Protein AF-A0AA35RYF8-F1 (afdb_monomer_lite)

Secondary structure (DSSP, 8-state):
-TTGGGTPPEEEES-HHHHHHGGG-SEEEE---SPPS-HHHHHHHHHHHHHHHIIIIIHHHHH---TTT---HHHHHHHHHHHHHHHHHT-HHHHHHHIIIIIIHHHHHHHHHHHHHHHHHHHHHHHHHHHHHHTGGG-EEEEE----S-SS-SS--PPTT-EEEEEEEEE-SS--GGG--EEEEEEEE-TTS-EEEEEEEEEEEEEEEETTEEEEEEEEE--S-S-B---TT--SSS-----PPP-----------------EEEEEEE-SSEEEEEEEETTS-S-EEEE-S-HHHHHHHHHHHHHHT-EEEEEEEE-TTT-SHHHHHHHHHHHHHHHHHHTTT-BTB--EEEEEEEETTEEEEEEEEESS--EEEEE----SSEETTEETTHHHHHHHHHHHHHTEEEEEEEEE-S-HHHHHHHHHHHHHHHHHHHH-B-TT--SBS-TTS--

Foldseek 3Di:
DVCLLVLQADEEACDDVNVVCVVLALYDHQDLDDDDPDPVSVVVSSVVSVVCCCVPPVVCQQCPADPPPRHSVSSVVSSVSSNVRVPVVVDPVVVVVCCCVVPVVVVVVVVCVCCPPNRPNVVVVVVVVVLCVVCVVQWDKDWDDDDDDDPDDPDDDDDQFDKDKTKIKIQRQRDDPVRDWDWWWKAAQDPVRAHDPIDIWTWAWDDDPDPRITMTMTMDHHNDDHDMDRCSPPPPPQHDDDDDDDDDDDDDDDDDDPPPPFLKFWDFDDDPFKTKIKIKGQQAQLAEAEDLVDVLVSVLVSLLSNLLRMHMHMDMDGPPVVHCQVSLLVVLLRLLQGLLVSCPQVFQFQQKFWFWDAQPFWIKTKIKGQALAQAEADAAPDDFDDDVRHTLCSLVSSPNSNRVRNSMHMYIHIPDDDDSSRHSSRRSSRVSRRVSNRSDGDPSTGTHPDPVSGD

pLDDT: mean 84.48, std 18.97, range [23.14, 98.88]

Sequence (455 aa):
MKAAANGVLNLSIADGWWAEANHLGGGWTINAGATSGDSKSTDKAHANAIYELLEKEIVPLFYQRNPIDDVPYEWVARMKTAMQNLAPIFNTKRMVAEYAEQLYFPAHRRWQHLNESGGKRSIALTRWKAHIQDHWGDLRIEERHTDATASAIQNPELGVGESTTVQAVVHTDVLFPHELTVQIYHGVLDEAGEIHDGSLNPMEYQADLGGGAYLFEGSLTLKQTGLHVESGYTERNVKSLGKHPSKNTDLTEPQGTIKKMDRTAEIARETAETRIRLRLDLDGTGAANINTGVGFLDHMLELFAKHGFFDLEIQAEGDLHVDAHHTTEDVGICLGQALQKAVLDKAGMQRFGSFTIPMYESLAKVDLDVCGRPYLYYETPLVTGKVGDFDSELTEEFFHGFVNHSGTTLHINVPYGTNQHHIIEAIFKAVAKALHIATRLDERITGVLSTKGSL

Radius of gyration: 31.41 Å; chains: 1; bounding box: 89×72×69 Å

Structure (mmCIF, N/CA/C/O backbone):
data_AF-A0AA35RYF8-F1
#
_entry.id   AF-A0AA35RYF8-F1
#
loop_
_atom_site.group_PDB
_atom_site.id
_atom_site.type_symbol
_atom_site.label_atom_id
_atom_site.label_alt_id
_atom_site.label_comp_id
_atom_site.label_asym_id
_atom_site.label_entity_id
_atom_site.label_seq_id
_atom_site.pdbx_PDB_ins_code
_atom_site.Cartn_x
_atom_site.Cartn_y
_atom_site.Cartn_z
_atom_site.occupancy
_atom_site.B_iso_or_equiv
_atom_site.auth_seq_id
_atom_site.auth_comp_id
_atom_site.auth_asym_id
_atom_site.auth_atom_id
_atom_site.pdbx_PDB_model_num
ATOM 1 N N . MET A 1 1 ? 29.077 7.513 -5.914 1.00 58.75 1 MET A N 1
ATOM 2 C CA . MET A 1 1 ? 29.816 8.153 -4.796 1.00 58.75 1 MET A CA 1
ATOM 3 C C . MET A 1 1 ? 31.315 7.843 -4.749 1.00 58.75 1 MET A C 1
ATOM 5 O O . MET A 1 1 ? 32.073 8.777 -4.538 1.00 58.75 1 MET A O 1
ATOM 9 N N . LYS A 1 2 ? 31.787 6.608 -5.019 1.00 61.53 2 LYS A N 1
ATOM 10 C CA . LYS A 1 2 ? 33.242 6.310 -5.123 1.00 61.53 2 LYS A CA 1
ATOM 11 C C . LYS A 1 2 ? 33.996 7.242 -6.090 1.00 61.53 2 LYS A C 1
ATOM 13 O O . LYS A 1 2 ? 35.159 7.544 -5.877 1.00 61.53 2 LYS A O 1
ATOM 18 N N . ALA A 1 3 ? 33.306 7.710 -7.127 1.00 72.81 3 ALA A N 1
ATOM 19 C CA . ALA A 1 3 ? 33.833 8.617 -8.136 1.00 72.81 3 ALA A CA 1
ATOM 20 C C . ALA A 1 3 ? 34.197 10.011 -7.571 1.00 72.81 3 ALA A C 1
ATOM 22 O O . ALA A 1 3 ? 35.273 10.517 -7.871 1.00 72.81 3 ALA A O 1
ATOM 23 N N . ALA A 1 4 ? 33.372 10.599 -6.694 1.00 75.44 4 ALA A N 1
ATOM 24 C CA . ALA A 1 4 ? 33.617 11.936 -6.133 1.00 75.44 4 ALA A CA 1
ATOM 25 C C . ALA A 1 4 ? 34.866 11.984 -5.233 1.00 75.44 4 ALA A C 1
ATOM 27 O O . ALA A 1 4 ? 35.608 12.961 -5.251 1.00 75.44 4 ALA A O 1
ATOM 28 N N . ALA A 1 5 ? 35.159 10.890 -4.516 1.00 76.25 5 ALA A N 1
ATOM 29 C CA . ALA A 1 5 ? 36.399 10.739 -3.747 1.00 76.25 5 ALA A CA 1
ATOM 30 C C . ALA A 1 5 ? 37.662 10.708 -4.632 1.00 76.25 5 ALA A C 1
ATOM 32 O O . ALA A 1 5 ? 38.751 10.992 -4.146 1.00 76.25 5 ALA A O 1
ATOM 33 N N . ASN A 1 6 ? 37.508 10.406 -5.925 1.00 84.81 6 ASN A N 1
ATOM 34 C CA . ASN A 1 6 ? 38.566 10.479 -6.935 1.00 84.81 6 ASN A CA 1
ATOM 35 C C . ASN A 1 6 ? 38.497 11.784 -7.756 1.00 84.81 6 ASN A C 1
ATOM 37 O O . ASN A 1 6 ? 39.110 11.879 -8.817 1.00 84.81 6 ASN A O 1
ATOM 41 N N . GLY A 1 7 ? 37.720 12.775 -7.304 1.00 86.62 7 GLY A N 1
ATOM 42 C CA . GLY A 1 7 ? 37.557 14.062 -7.977 1.00 86.62 7 GLY A CA 1
ATOM 43 C C . GLY A 1 7 ? 36.653 14.032 -9.206 1.00 86.62 7 GLY A C 1
ATOM 44 O O . GLY A 1 7 ? 36.665 14.986 -9.975 1.00 86.62 7 GLY A O 1
ATOM 45 N N . VAL A 1 8 ? 35.870 12.972 -9.422 1.00 89.50 8 VAL A N 1
ATOM 46 C CA . VAL A 1 8 ? 34.897 12.955 -10.523 1.00 89.50 8 VAL A CA 1
ATOM 47 C C . VAL A 1 8 ? 33.800 13.976 -10.248 1.00 89.50 8 VAL A C 1
ATOM 49 O O . VAL A 1 8 ? 33.176 13.955 -9.185 1.00 89.50 8 VAL A O 1
ATOM 52 N N . LEU A 1 9 ? 33.575 14.846 -11.230 1.00 91.00 9 LEU A N 1
ATOM 53 C CA . LEU A 1 9 ? 32.568 15.894 -11.170 1.00 91.00 9 LEU A CA 1
ATOM 54 C C . LEU A 1 9 ? 31.183 15.333 -11.493 1.00 91.00 9 LEU A C 1
ATOM 56 O O . LEU A 1 9 ? 31.041 14.504 -12.393 1.00 91.00 9 LEU A O 1
ATOM 60 N N . ASN A 1 10 ? 30.165 15.784 -10.764 1.00 90.44 10 ASN A N 1
ATOM 61 C CA . ASN A 1 10 ? 28.790 15.339 -10.984 1.00 90.44 10 ASN A CA 1
ATOM 62 C C . ASN A 1 10 ? 28.118 16.110 -12.133 1.00 90.44 10 ASN A C 1
ATOM 64 O O . ASN A 1 10 ? 28.355 17.304 -12.297 1.00 90.44 10 ASN A O 1
ATOM 68 N N . LEU A 1 11 ? 27.241 15.448 -12.885 1.00 91.38 11 LEU A N 1
ATOM 69 C CA . LEU A 1 11 ? 26.310 16.073 -13.825 1.00 91.38 11 LEU A CA 1
ATOM 70 C C . LEU A 1 11 ? 24.994 15.292 -13.756 1.00 91.38 11 LEU A C 1
ATOM 72 O O . LEU A 1 11 ? 24.918 14.177 -14.266 1.00 91.38 11 LEU A O 1
ATOM 76 N N . SER A 1 12 ? 23.991 15.843 -13.076 1.00 88.81 12 SER A N 1
ATOM 77 C CA . SER A 1 12 ? 22.680 15.199 -12.892 1.00 88.81 12 SER A CA 1
ATOM 78 C C . SER A 1 12 ? 21.580 16.240 -12.733 1.00 88.81 12 SER A C 1
ATOM 80 O O . SER A 1 12 ? 21.863 17.395 -12.419 1.00 88.81 12 SER A O 1
ATOM 82 N N . ILE A 1 13 ? 20.324 15.837 -12.902 1.00 87.31 13 ILE A N 1
ATOM 83 C CA . ILE A 1 13 ? 19.176 16.600 -12.396 1.00 87.31 13 ILE A CA 1
ATOM 84 C C . ILE A 1 13 ? 19.232 16.685 -10.857 1.00 87.31 13 ILE A C 1
ATOM 86 O O . ILE A 1 13 ? 19.998 15.968 -10.213 1.00 87.31 13 ILE A O 1
ATOM 90 N N . ALA A 1 14 ? 18.456 17.588 -10.251 1.00 85.62 14 ALA A N 1
ATOM 91 C CA . ALA A 1 14 ? 18.372 17.733 -8.793 1.00 85.62 14 ALA A CA 1
ATOM 92 C C . ALA A 1 14 ? 17.525 16.612 -8.163 1.00 85.62 14 ALA A C 1
ATOM 94 O O . ALA A 1 14 ? 16.445 16.863 -7.632 1.00 85.62 14 ALA A O 1
ATOM 95 N N . ASP A 1 15 ? 18.004 15.374 -8.248 1.00 81.31 15 ASP A N 1
ATOM 96 C CA . ASP A 1 15 ? 17.344 14.186 -7.718 1.00 81.31 15 ASP A CA 1
ATOM 97 C C . ASP A 1 15 ? 18.228 13.420 -6.721 1.00 81.31 15 ASP A C 1
ATOM 99 O O . ASP A 1 15 ? 19.436 13.651 -6.592 1.00 81.31 15 ASP A O 1
ATOM 103 N N . GLY A 1 16 ? 17.593 12.524 -5.960 1.00 84.06 16 GLY A N 1
ATOM 104 C CA . GLY A 1 16 ? 18.254 11.676 -4.968 1.00 84.06 16 GLY A CA 1
ATOM 105 C C . GLY A 1 16 ? 19.205 12.450 -4.049 1.00 84.06 16 GLY A C 1
ATOM 106 O O . GLY A 1 16 ? 18.857 13.488 -3.495 1.00 84.06 16 GLY A O 1
ATOM 107 N N . TRP A 1 17 ? 20.437 11.952 -3.915 1.00 82.00 17 TRP A N 1
ATOM 108 C CA . TRP A 1 17 ? 21.470 12.585 -3.086 1.00 82.00 17 TRP A CA 1
ATOM 109 C C . TRP A 1 17 ? 21.965 13.928 -3.650 1.00 82.00 17 TRP A C 1
ATOM 111 O O . TRP A 1 17 ? 22.485 14.750 -2.900 1.00 82.00 17 TRP A O 1
ATOM 121 N N . TRP A 1 18 ? 21.837 14.166 -4.962 1.00 86.81 18 TRP A N 1
ATOM 122 C CA . TRP A 1 18 ? 22.322 15.402 -5.578 1.00 86.81 18 TRP A CA 1
ATOM 123 C C . TRP A 1 18 ? 21.415 16.593 -5.264 1.00 86.81 18 TRP A C 1
ATOM 125 O O . TRP A 1 18 ? 21.914 17.711 -5.141 1.00 86.81 18 TRP A O 1
ATOM 135 N N . ALA A 1 19 ? 20.118 16.357 -5.039 1.00 85.00 19 ALA A N 1
ATOM 136 C CA . ALA A 1 19 ? 19.195 17.371 -4.526 1.00 85.00 19 ALA A CA 1
ATOM 137 C C . ALA A 1 19 ? 19.690 17.988 -3.203 1.00 85.00 19 ALA A C 1
ATOM 139 O O . ALA A 1 19 ? 19.564 19.191 -2.992 1.00 85.00 19 ALA A O 1
ATOM 140 N N . GLU A 1 20 ? 20.313 17.173 -2.349 1.00 83.25 20 GLU A N 1
ATOM 141 C CA . GLU A 1 20 ? 20.915 17.609 -1.087 1.00 83.25 20 GLU A CA 1
ATOM 142 C C . GLU A 1 20 ? 22.345 18.130 -1.266 1.00 83.25 20 GLU A C 1
ATOM 144 O O . GLU A 1 20 ? 22.801 18.937 -0.468 1.00 83.25 20 GLU A O 1
ATOM 149 N N . ALA A 1 21 ? 23.074 17.686 -2.293 1.00 85.56 21 ALA A N 1
ATOM 150 C CA . ALA A 1 21 ? 24.503 17.961 -2.444 1.00 85.56 21 ALA A CA 1
ATOM 151 C C . ALA A 1 21 ? 24.853 19.104 -3.406 1.00 85.56 21 ALA A C 1
ATOM 153 O O . ALA A 1 21 ? 26.005 19.540 -3.428 1.00 85.56 21 ALA A O 1
ATOM 154 N N . ASN A 1 22 ? 23.906 19.591 -4.211 1.00 84.19 22 ASN A N 1
ATOM 155 C CA . ASN A 1 22 ? 24.179 20.562 -5.277 1.00 84.19 22 ASN A CA 1
ATOM 156 C C . ASN A 1 22 ? 24.861 21.856 -4.782 1.00 84.19 22 ASN A C 1
ATOM 158 O O . ASN A 1 22 ? 25.685 22.433 -5.492 1.00 84.19 22 ASN A O 1
ATOM 162 N N . HIS A 1 23 ? 24.578 22.273 -3.547 1.00 85.19 23 HIS A N 1
ATOM 163 C CA . HIS A 1 23 ? 25.128 23.468 -2.911 1.00 85.19 23 HIS A CA 1
ATOM 164 C C . HIS A 1 23 ? 26.583 23.297 -2.448 1.00 85.19 23 HIS A C 1
ATOM 166 O O . HIS A 1 23 ? 27.262 24.279 -2.158 1.00 85.19 23 HIS A O 1
ATOM 172 N N . LEU A 1 24 ? 27.081 22.060 -2.395 1.00 84.94 24 LEU A N 1
ATOM 173 C CA . LEU A 1 24 ? 28.439 21.730 -1.958 1.00 84.94 24 LEU A CA 1
ATOM 174 C C . LEU A 1 24 ? 29.470 21.851 -3.091 1.00 84.94 24 LEU A C 1
ATOM 176 O O . LEU A 1 24 ? 30.675 21.750 -2.846 1.00 84.94 24 LEU A O 1
ATOM 180 N N . GLY A 1 25 ? 29.018 22.102 -4.323 1.00 81.62 25 GLY A N 1
ATOM 181 C CA . GLY A 1 25 ? 29.873 22.268 -5.495 1.00 81.62 25 GLY A CA 1
ATOM 182 C C . GLY A 1 25 ? 30.460 20.953 -6.022 1.00 81.62 25 GLY A C 1
ATOM 183 O O . GLY A 1 25 ? 30.087 19.857 -5.611 1.00 81.62 25 GLY A O 1
ATOM 184 N N . GLY A 1 26 ? 31.384 21.058 -6.983 1.00 83.50 26 GLY A N 1
ATOM 185 C CA . GLY A 1 26 ? 32.035 19.883 -7.580 1.00 83.50 26 GLY A CA 1
ATOM 186 C C . GLY A 1 26 ? 31.236 19.199 -8.695 1.00 83.50 26 GLY A C 1
ATOM 187 O O . GLY A 1 26 ? 31.509 18.052 -9.035 1.00 83.50 26 GLY A O 1
ATOM 188 N N . GLY A 1 27 ? 30.257 19.884 -9.283 1.00 90.12 27 GLY A N 1
ATOM 189 C CA . GLY A 1 27 ? 29.483 19.374 -10.407 1.00 90.12 27 GLY A CA 1
ATOM 190 C C . GLY A 1 27 ? 28.502 20.402 -10.950 1.00 90.12 27 GLY A C 1
ATOM 191 O O . GLY A 1 27 ? 28.572 21.582 -10.600 1.00 90.12 27 GLY A O 1
ATOM 192 N N . TRP A 1 28 ? 27.583 19.932 -11.783 1.00 92.81 28 TRP A N 1
ATOM 193 C CA . TRP A 1 28 ? 26.533 20.721 -12.407 1.00 92.81 28 TRP A CA 1
ATOM 194 C C . TRP A 1 28 ? 25.178 20.062 -12.197 1.00 92.81 28 TRP A C 1
ATOM 196 O O . TRP A 1 28 ? 25.039 18.838 -12.246 1.00 92.81 28 TRP A O 1
ATOM 206 N N . THR A 1 29 ? 24.178 20.907 -11.978 1.00 91.94 29 THR A N 1
ATOM 207 C CA . THR A 1 29 ? 22.784 20.482 -11.923 1.00 91.94 29 THR A CA 1
ATOM 208 C C . THR A 1 29 ? 22.140 20.764 -13.269 1.00 91.94 29 THR A C 1
ATOM 210 O O . THR A 1 29 ? 22.159 21.904 -13.729 1.00 91.94 29 THR A O 1
ATOM 213 N N . ILE A 1 30 ? 21.553 19.746 -13.888 1.00 91.06 30 ILE A N 1
ATOM 214 C CA . ILE A 1 30 ? 20.741 19.888 -15.094 1.00 91.06 30 ILE A CA 1
ATOM 215 C C . ILE A 1 30 ? 19.423 20.530 -14.660 1.00 91.06 30 ILE A C 1
ATOM 217 O O . ILE A 1 30 ? 18.593 19.886 -14.020 1.00 91.06 30 ILE A O 1
ATOM 221 N N . ASN A 1 31 ? 19.256 21.816 -14.959 1.00 81.75 31 ASN A N 1
ATOM 222 C CA . ASN A 1 31 ? 18.078 22.580 -14.565 1.00 81.75 31 ASN A CA 1
ATOM 223 C C . ASN A 1 31 ? 17.266 22.963 -15.808 1.00 81.75 31 ASN A C 1
ATOM 225 O O . ASN A 1 31 ? 17.663 23.851 -16.557 1.00 81.75 31 ASN A O 1
ATOM 229 N N . ALA A 1 32 ? 16.142 22.280 -16.029 1.00 75.88 32 ALA A N 1
ATOM 230 C CA . ALA A 1 32 ? 15.246 22.533 -17.161 1.00 75.88 32 ALA A CA 1
ATOM 231 C C . ALA A 1 32 ? 14.057 23.457 -16.828 1.00 75.88 32 ALA A C 1
ATOM 233 O O . ALA A 1 32 ? 13.203 23.678 -17.685 1.00 75.88 32 ALA A O 1
ATOM 234 N N . GLY A 1 33 ? 13.997 24.017 -15.611 1.00 69.94 33 GLY A N 1
ATOM 235 C CA . GLY A 1 33 ? 12.863 24.824 -15.148 1.00 69.94 33 GLY A CA 1
ATOM 236 C C . GLY A 1 33 ? 11.614 23.995 -14.813 1.00 69.94 33 GLY A C 1
ATOM 237 O O . GLY A 1 33 ? 11.678 22.772 -14.702 1.00 69.94 33 GLY A O 1
ATOM 238 N N . ALA A 1 34 ? 10.473 24.666 -14.610 1.00 58.00 34 ALA A N 1
ATOM 239 C CA . ALA A 1 34 ? 9.202 24.003 -14.311 1.00 58.00 34 ALA A CA 1
ATOM 240 C C . ALA A 1 34 ? 8.732 23.177 -15.517 1.00 58.00 34 ALA A C 1
ATOM 242 O O . ALA A 1 34 ? 8.488 23.714 -16.599 1.00 58.00 34 ALA A O 1
ATOM 243 N N . THR A 1 35 ? 8.605 21.870 -15.323 1.00 57.59 35 THR A N 1
ATOM 244 C CA . THR A 1 35 ? 8.181 20.934 -16.359 1.00 57.59 35 THR A CA 1
ATOM 245 C C . THR A 1 35 ? 6.662 20.979 -16.518 1.00 57.59 35 THR A C 1
ATOM 247 O O . THR A 1 35 ? 5.906 20.973 -15.546 1.00 57.59 35 THR A O 1
ATOM 250 N N . SER A 1 36 ? 6.186 21.052 -17.762 1.00 56.53 36 SER A N 1
ATOM 251 C CA . SER A 1 36 ? 4.783 20.775 -18.067 1.00 56.53 36 SER A CA 1
ATOM 252 C C . SER A 1 36 ? 4.528 19.277 -17.878 1.00 56.53 36 SER A C 1
ATOM 254 O O . SER A 1 36 ? 5.418 18.465 -18.115 1.00 56.53 36 SER A O 1
ATOM 256 N N . GLY A 1 37 ? 3.314 18.881 -17.482 1.00 58.44 37 GLY A N 1
ATOM 257 C CA . GLY A 1 37 ? 2.941 17.470 -17.269 1.00 58.44 37 GLY A CA 1
ATOM 258 C C . GLY A 1 37 ? 3.002 16.560 -18.513 1.00 58.44 37 GLY A C 1
ATOM 259 O O . GLY A 1 37 ? 2.518 15.436 -18.458 1.00 58.44 37 GLY A O 1
ATOM 260 N N . ASP A 1 38 ? 3.568 17.034 -19.628 1.00 73.00 38 ASP A N 1
ATOM 261 C CA . ASP A 1 38 ? 3.853 16.264 -20.839 1.00 73.00 38 ASP A CA 1
ATOM 262 C C . ASP A 1 38 ? 5.312 15.765 -20.827 1.00 73.00 38 ASP A C 1
ATOM 264 O O . ASP A 1 38 ? 6.272 16.546 -20.828 1.00 73.00 38 ASP A O 1
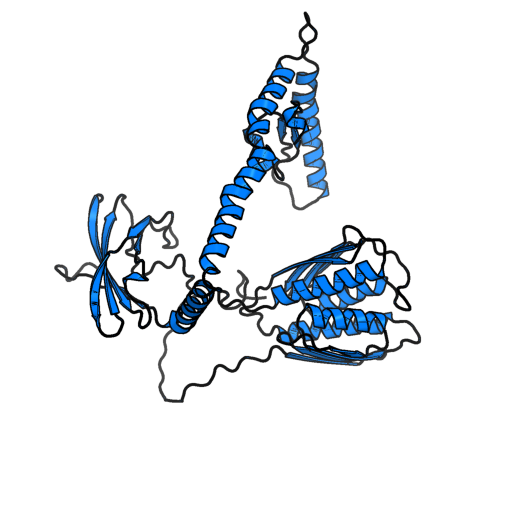ATOM 268 N N . SER A 1 39 ? 5.476 14.441 -20.854 1.00 68.94 39 SER A N 1
ATOM 269 C CA . SER A 1 39 ? 6.775 13.757 -20.819 1.00 68.94 39 SER A CA 1
ATOM 270 C C . SER A 1 39 ? 7.681 14.141 -21.997 1.00 68.94 39 SER A C 1
ATOM 272 O O . SER A 1 39 ? 8.874 14.361 -21.792 1.00 68.94 39 SER A O 1
ATOM 274 N N . LYS A 1 40 ? 7.142 14.338 -23.211 1.00 73.50 40 LYS A N 1
ATOM 275 C CA . LYS A 1 40 ? 7.972 14.676 -24.387 1.00 73.50 40 LYS A CA 1
ATOM 276 C C . LYS A 1 40 ? 8.542 16.090 -24.320 1.00 73.50 40 LYS A C 1
ATOM 278 O O . LYS A 1 40 ? 9.677 16.332 -24.738 1.00 73.50 40 LYS A O 1
ATOM 283 N N . SER A 1 41 ? 7.754 17.031 -23.805 1.00 72.06 41 SER A N 1
ATOM 284 C CA . SER A 1 41 ? 8.200 18.405 -23.568 1.00 72.06 41 SER A CA 1
ATOM 285 C C . SER A 1 41 ? 9.294 18.454 -22.496 1.00 72.06 41 SER A C 1
ATOM 287 O O . SER A 1 41 ? 10.276 19.183 -22.646 1.00 72.06 41 SER A O 1
ATOM 289 N N . THR A 1 42 ? 9.152 17.635 -21.452 1.00 74.75 42 THR A N 1
ATOM 290 C CA . THR A 1 42 ? 10.122 17.515 -20.356 1.00 74.75 42 THR A CA 1
ATOM 291 C C . THR A 1 42 ? 11.468 16.963 -20.833 1.00 74.75 42 THR A C 1
ATOM 293 O O . THR A 1 42 ? 12.509 17.553 -20.542 1.00 74.75 42 THR A O 1
ATOM 296 N N . ASP A 1 43 ? 11.463 15.905 -21.647 1.00 82.62 43 ASP A N 1
ATOM 297 C CA . ASP A 1 43 ? 12.695 15.311 -22.186 1.00 82.62 43 ASP A CA 1
ATOM 298 C C . ASP A 1 43 ? 13.473 16.291 -23.067 1.00 82.62 43 ASP A C 1
ATOM 300 O O . ASP A 1 43 ? 14.694 16.420 -22.952 1.00 82.62 43 ASP A O 1
ATOM 304 N N . LYS A 1 44 ? 12.765 17.044 -23.918 1.00 85.50 44 LYS A N 1
ATOM 305 C CA . LYS A 1 44 ? 13.384 18.067 -24.768 1.00 85.50 44 LYS A CA 1
ATOM 306 C C . LYS A 1 44 ? 14.015 19.189 -23.940 1.00 85.50 44 LYS A C 1
ATOM 308 O O . LYS A 1 44 ? 15.098 19.662 -24.284 1.00 85.50 44 LYS A O 1
ATOM 313 N N . ALA A 1 45 ? 13.358 19.612 -22.862 1.00 85.06 45 ALA A N 1
ATOM 314 C CA . ALA A 1 45 ? 13.877 20.650 -21.978 1.00 85.06 45 ALA A CA 1
ATOM 315 C C . ALA A 1 45 ? 15.147 20.183 -21.242 1.00 85.06 45 ALA A C 1
ATOM 317 O O . ALA A 1 45 ? 16.144 20.907 -21.231 1.00 85.06 45 ALA A O 1
ATOM 318 N N . HIS A 1 46 ? 15.162 18.952 -20.717 1.00 85.81 46 HIS A N 1
ATOM 319 C CA . HIS A 1 46 ? 16.361 18.363 -20.111 1.00 85.81 46 HIS A CA 1
ATOM 320 C C . HIS A 1 46 ? 17.503 18.186 -21.118 1.00 85.81 46 HIS A C 1
ATOM 322 O O . HIS A 1 46 ? 18.643 18.528 -20.805 1.00 85.81 46 HIS A O 1
ATOM 328 N N . ALA A 1 47 ? 17.216 17.713 -22.335 1.00 89.94 47 ALA A N 1
ATOM 329 C CA . ALA A 1 47 ? 18.227 17.566 -23.381 1.00 89.94 47 ALA A CA 1
ATOM 330 C C . ALA A 1 47 ? 18.887 18.910 -23.723 1.00 89.94 47 ALA A C 1
ATOM 332 O O . ALA A 1 47 ? 20.114 19.007 -23.751 1.00 89.94 47 ALA A O 1
ATOM 333 N N . ASN A 1 48 ? 18.088 19.965 -23.910 1.00 91.50 48 ASN A N 1
ATOM 334 C CA . ASN A 1 48 ? 18.607 21.310 -24.162 1.00 91.50 48 ASN A CA 1
ATOM 335 C C . ASN A 1 48 ? 19.468 21.819 -22.997 1.00 91.50 48 ASN A C 1
ATOM 337 O O . ASN A 1 48 ? 20.561 22.324 -23.235 1.00 91.50 48 ASN A O 1
ATOM 341 N N . ALA A 1 49 ? 19.028 21.627 -21.748 1.00 91.75 49 ALA A N 1
ATOM 342 C CA . ALA A 1 49 ? 19.798 22.026 -20.569 1.00 91.75 49 ALA A CA 1
ATOM 343 C C . ALA A 1 49 ? 21.165 21.318 -20.493 1.00 91.75 49 ALA A C 1
ATOM 345 O O . ALA A 1 49 ? 22.165 21.939 -20.130 1.00 91.75 49 ALA A O 1
ATOM 346 N N . ILE A 1 50 ? 21.239 20.040 -20.883 1.00 94.38 50 ILE A N 1
ATOM 347 C CA . ILE A 1 50 ? 22.510 19.305 -20.976 1.00 94.38 50 ILE A CA 1
ATOM 348 C C . ILE A 1 50 ? 23.409 19.911 -22.057 1.00 94.38 50 ILE A C 1
ATOM 350 O O . ILE A 1 50 ? 24.584 20.164 -21.790 1.00 94.38 50 ILE A O 1
ATOM 354 N N . TYR A 1 51 ? 22.883 20.146 -23.264 1.00 94.75 51 TYR A N 1
ATOM 355 C CA . TYR A 1 51 ? 23.675 20.720 -24.356 1.00 94.75 51 TYR A CA 1
ATOM 356 C C . TYR A 1 51 ? 24.217 22.103 -24.002 1.00 94.75 51 TYR A C 1
ATOM 358 O O . TYR A 1 51 ? 25.392 22.368 -24.242 1.00 94.75 51 TYR A O 1
ATOM 366 N N . GLU A 1 52 ? 23.405 22.946 -23.364 1.00 94.94 52 GLU A N 1
ATOM 367 C CA . GLU A 1 52 ? 23.844 24.262 -22.906 1.00 94.94 52 GLU A CA 1
ATOM 368 C C . GLU A 1 52 ? 24.970 24.175 -21.871 1.00 94.94 52 GLU A C 1
ATOM 370 O O . GLU A 1 52 ? 25.963 24.890 -22.001 1.00 94.94 52 GLU A O 1
ATOM 375 N N . LEU A 1 53 ? 24.859 23.278 -20.883 1.00 95.12 53 LEU A N 1
ATOM 376 C CA . LEU A 1 53 ? 25.923 23.053 -19.897 1.00 95.12 53 LEU A CA 1
ATOM 377 C C . LEU A 1 53 ? 27.212 22.551 -20.554 1.00 95.12 53 LEU A C 1
ATOM 379 O O . LEU A 1 53 ? 28.303 23.007 -20.208 1.00 95.12 53 LEU A O 1
ATOM 383 N N . LEU A 1 54 ? 27.102 21.624 -21.509 1.00 95.44 54 LEU A N 1
ATOM 384 C CA . LEU A 1 54 ? 28.257 21.101 -22.234 1.00 95.44 54 LEU A CA 1
ATOM 385 C C . LEU A 1 54 ? 28.956 22.197 -23.039 1.00 95.44 54 LEU A C 1
ATOM 387 O O . LEU A 1 54 ? 30.165 22.368 -22.899 1.00 95.44 54 LEU A O 1
ATOM 391 N N . GLU A 1 55 ? 28.202 22.940 -23.845 1.00 96.38 55 GLU A N 1
ATOM 392 C CA . GLU A 1 55 ? 28.730 23.962 -24.750 1.00 96.38 55 GLU A CA 1
ATOM 393 C C . GLU A 1 55 ? 29.311 25.163 -24.000 1.00 96.38 55 GLU A C 1
ATOM 395 O O . GLU A 1 55 ? 30.411 25.616 -24.315 1.00 96.38 55 GLU A O 1
ATOM 400 N N . LYS A 1 56 ? 28.580 25.683 -23.009 1.00 95.38 56 LYS A N 1
ATOM 401 C CA . LYS A 1 56 ? 28.908 26.967 -22.375 1.00 95.38 56 LYS A CA 1
ATOM 402 C C . LYS A 1 56 ? 29.852 26.829 -21.187 1.00 95.38 56 LYS A C 1
ATOM 404 O O . LYS A 1 56 ? 30.574 27.777 -20.890 1.00 95.38 56 LYS A O 1
ATOM 409 N N . GLU A 1 57 ? 29.858 25.681 -20.509 1.00 93.81 57 GLU A N 1
ATOM 410 C CA . GLU A 1 57 ? 30.618 25.506 -19.267 1.00 93.81 57 GLU A CA 1
ATOM 411 C C . GLU A 1 57 ? 31.600 24.335 -19.317 1.00 93.81 57 GLU A C 1
ATOM 413 O O . GLU A 1 57 ? 32.803 24.540 -19.168 1.00 93.81 57 GLU A O 1
ATOM 418 N N . ILE A 1 58 ? 31.120 23.105 -19.517 1.00 95.38 58 ILE A N 1
ATOM 419 C CA . ILE A 1 58 ? 31.914 21.890 -19.265 1.00 95.38 58 ILE A CA 1
ATOM 420 C C . ILE A 1 58 ? 33.037 21.727 -20.294 1.00 95.38 58 ILE A C 1
ATOM 422 O O . ILE A 1 58 ? 34.192 21.530 -19.910 1.00 95.38 58 ILE A O 1
ATOM 426 N N . VAL A 1 59 ? 32.723 21.811 -21.592 1.00 96.31 59 VAL A N 1
ATOM 427 C CA . VAL A 1 59 ? 33.711 21.645 -22.671 1.00 96.31 59 VAL A CA 1
ATOM 428 C C . VAL A 1 59 ? 34.769 22.756 -22.617 1.00 96.31 59 VAL A C 1
ATOM 430 O O . VAL A 1 59 ? 35.954 22.412 -22.577 1.00 96.31 59 VAL A O 1
ATOM 433 N N . PRO A 1 60 ? 34.415 24.057 -22.527 1.00 96.00 60 PRO A N 1
ATOM 434 C CA . PRO A 1 60 ? 35.411 25.114 -22.365 1.00 96.00 60 PRO A CA 1
ATOM 435 C C . PRO A 1 60 ? 36.317 24.904 -21.147 1.00 96.00 60 PRO A C 1
ATOM 437 O O . PRO A 1 60 ? 37.536 24.982 -21.279 1.00 96.00 60 PRO A O 1
ATOM 440 N N . LEU A 1 61 ? 35.748 24.570 -19.982 1.00 93.88 61 LEU A N 1
ATOM 441 C CA . LEU A 1 61 ? 36.511 24.408 -18.739 1.00 93.88 61 LEU A CA 1
ATOM 442 C C . LEU A 1 61 ? 37.488 23.224 -18.792 1.00 93.88 61 LEU A C 1
ATOM 444 O O . LEU A 1 61 ? 38.567 23.290 -18.206 1.00 93.88 61 LEU A O 1
ATOM 448 N N . PHE A 1 62 ? 37.128 22.142 -19.489 1.00 93.88 62 PHE A N 1
ATOM 449 C CA . PHE A 1 62 ? 37.998 20.977 -19.657 1.00 93.88 62 PHE A CA 1
ATOM 450 C C . PHE A 1 62 ? 39.142 21.236 -20.651 1.00 93.88 62 PHE A C 1
ATOM 452 O O . PHE A 1 62 ? 40.288 20.868 -20.387 1.00 93.88 62 PHE A O 1
ATOM 459 N N . TYR A 1 63 ? 38.847 21.874 -21.789 1.00 96.06 63 TYR A N 1
ATOM 460 C CA . TYR A 1 63 ? 39.831 22.109 -22.853 1.00 96.06 63 TYR A CA 1
ATOM 461 C C . TYR A 1 63 ? 40.666 23.384 -22.666 1.00 96.06 63 TYR A C 1
ATOM 463 O O . TYR A 1 63 ? 41.669 23.557 -23.360 1.00 96.06 63 TYR A O 1
ATOM 471 N N . GLN A 1 64 ? 40.317 24.257 -21.718 1.00 95.56 64 GLN A N 1
ATOM 472 C CA . GLN A 1 64 ? 41.148 25.395 -21.330 1.00 95.56 64 GLN A CA 1
ATOM 473 C C . GLN A 1 64 ? 42.356 24.922 -20.506 1.00 95.56 64 GLN A C 1
ATOM 475 O O . GLN A 1 64 ? 42.338 24.896 -19.274 1.00 95.56 64 GLN A O 1
ATOM 480 N N . ARG A 1 65 ? 43.425 24.536 -21.206 1.00 95.31 65 ARG A N 1
ATOM 481 C CA . ARG A 1 65 ? 44.663 24.012 -20.612 1.00 95.31 65 ARG A CA 1
ATOM 482 C C . ARG A 1 65 ? 45.752 25.077 -20.586 1.00 95.31 65 ARG A C 1
ATOM 484 O O . ARG A 1 65 ? 45.838 25.927 -21.473 1.00 95.31 65 ARG A O 1
ATOM 491 N N . ASN A 1 66 ? 46.578 25.050 -19.547 1.00 94.62 66 ASN A N 1
ATOM 492 C CA . ASN A 1 66 ? 47.705 25.962 -19.422 1.00 94.62 66 ASN A CA 1
ATOM 493 C C . ASN A 1 66 ? 48.777 25.632 -20.483 1.00 94.62 66 ASN A C 1
ATOM 495 O O . ASN A 1 66 ? 49.144 24.468 -20.632 1.00 94.62 66 ASN A O 1
ATOM 499 N N . PRO A 1 67 ? 49.307 26.629 -21.214 1.00 94.38 67 PRO A N 1
ATOM 500 C CA . PRO A 1 67 ? 50.255 26.396 -22.305 1.00 94.38 67 PRO A CA 1
ATOM 501 C C . PRO A 1 67 ? 51.646 25.914 -21.857 1.00 94.38 67 PRO A C 1
ATOM 503 O O . PRO A 1 67 ? 52.437 25.504 -22.702 1.00 94.38 67 PRO A O 1
ATOM 506 N N . ILE A 1 68 ? 51.975 25.995 -20.565 1.00 95.94 68 ILE A N 1
ATOM 507 C CA . ILE A 1 68 ? 53.291 25.627 -20.022 1.00 95.94 68 ILE A CA 1
ATOM 508 C C . ILE A 1 68 ? 53.344 24.142 -19.652 1.00 95.94 68 ILE A C 1
ATOM 510 O O . ILE A 1 68 ? 54.331 23.473 -19.948 1.00 95.94 68 ILE A O 1
ATOM 514 N N . ASP A 1 69 ? 52.305 23.631 -18.994 1.00 96.56 69 ASP A N 1
ATOM 515 C CA . ASP A 1 69 ? 52.278 22.286 -18.404 1.00 96.56 69 ASP A CA 1
ATOM 516 C C . ASP A 1 69 ? 51.081 21.430 -18.848 1.00 96.56 69 ASP A C 1
ATOM 518 O O . ASP A 1 69 ? 50.942 20.294 -18.398 1.00 96.56 69 ASP A O 1
ATOM 522 N N . ASP A 1 70 ? 50.237 21.951 -19.745 1.00 95.00 70 ASP A N 1
ATOM 523 C CA . ASP A 1 70 ? 49.048 21.281 -20.277 1.00 95.00 70 ASP A CA 1
ATOM 524 C C . ASP A 1 70 ? 48.027 20.900 -19.180 1.00 95.00 70 ASP A C 1
ATOM 526 O O . ASP A 1 70 ? 47.279 19.929 -19.294 1.00 95.00 70 ASP A O 1
ATOM 530 N N . VAL A 1 71 ? 47.950 21.660 -18.081 1.00 96.00 71 VAL A N 1
ATOM 531 C CA . VAL A 1 71 ? 47.001 21.389 -16.984 1.00 96.00 71 VAL A CA 1
ATOM 532 C C . VAL A 1 71 ? 45.758 22.289 -17.077 1.00 96.00 71 VAL A C 1
ATOM 534 O O . VAL A 1 71 ? 45.891 23.514 -17.147 1.00 96.00 71 VAL A O 1
ATOM 537 N N . PRO A 1 72 ? 44.528 21.734 -17.029 1.00 96.19 72 PRO A N 1
ATOM 538 C CA . PRO A 1 72 ? 43.304 22.525 -16.907 1.00 96.19 72 PRO A CA 1
ATOM 539 C C . PRO A 1 72 ? 43.059 22.894 -15.436 1.00 96.19 72 PRO A C 1
ATOM 541 O O . PRO A 1 72 ? 42.362 22.192 -14.701 1.00 96.19 72 PRO A O 1
ATOM 544 N N . TYR A 1 73 ? 43.678 23.982 -14.975 1.00 95.38 73 TYR A N 1
ATOM 545 C CA . TYR A 1 73 ? 43.677 24.370 -13.558 1.00 95.38 73 TYR A CA 1
ATOM 546 C C . TYR A 1 73 ? 42.277 24.564 -12.963 1.00 95.38 73 TYR A C 1
ATOM 548 O O . TYR A 1 73 ? 42.037 24.102 -11.850 1.00 95.38 73 TYR A O 1
ATOM 556 N N . GLU A 1 74 ? 41.345 25.165 -13.704 1.00 94.12 74 GLU A N 1
ATOM 557 C CA . GLU A 1 74 ? 39.959 25.369 -13.256 1.00 94.12 74 GLU A CA 1
ATOM 558 C C . GLU A 1 74 ? 39.192 24.045 -13.115 1.00 94.12 74 GLU A C 1
ATOM 560 O O . GLU A 1 74 ? 38.472 23.825 -12.138 1.00 94.12 74 GLU A O 1
ATOM 565 N N . TRP A 1 75 ? 39.407 23.108 -14.044 1.00 94.94 75 TRP A N 1
ATOM 566 C CA . TRP A 1 75 ? 38.864 21.754 -13.938 1.00 94.94 75 TRP A CA 1
ATOM 567 C C . TRP A 1 75 ? 39.418 21.038 -12.704 1.00 94.94 75 TRP A C 1
ATOM 569 O O . TRP A 1 75 ? 38.657 20.524 -11.884 1.00 94.94 75 TRP A O 1
ATOM 579 N N . VAL A 1 76 ? 40.741 21.069 -12.513 1.00 94.69 76 VAL A N 1
ATOM 580 C CA . VAL A 1 76 ? 41.410 20.470 -11.347 1.00 94.69 76 VAL A CA 1
ATOM 581 C C . VAL A 1 76 ? 40.949 21.118 -10.039 1.00 94.69 76 VAL A C 1
ATOM 583 O O . VAL A 1 76 ? 40.774 20.417 -9.041 1.00 94.69 76 VAL A O 1
ATOM 586 N N . ALA A 1 77 ? 40.723 22.433 -10.020 1.00 94.50 77 ALA A N 1
ATOM 587 C CA . ALA A 1 77 ? 40.177 23.135 -8.864 1.00 94.50 77 ALA A CA 1
ATOM 588 C C . ALA A 1 77 ? 38.784 22.599 -8.507 1.00 94.50 77 ALA A C 1
ATOM 590 O O . ALA A 1 77 ? 38.562 22.222 -7.357 1.00 94.50 77 ALA A O 1
ATOM 591 N N . ARG A 1 78 ? 37.890 22.433 -9.493 1.00 92.69 78 ARG A N 1
ATOM 592 C CA . ARG A 1 78 ? 36.574 21.810 -9.268 1.00 92.69 78 ARG A CA 1
ATOM 593 C C . ARG A 1 78 ? 36.681 20.369 -8.777 1.00 92.69 78 ARG A C 1
ATOM 595 O O . ARG A 1 78 ? 35.932 19.988 -7.878 1.00 92.69 78 ARG A O 1
ATOM 602 N N . MET A 1 79 ? 37.620 19.578 -9.307 1.00 93.50 79 MET A N 1
ATOM 603 C CA . MET A 1 79 ? 37.851 18.203 -8.834 1.00 93.50 79 MET A CA 1
ATOM 604 C C . MET A 1 79 ? 38.264 18.195 -7.357 1.00 93.50 79 MET A C 1
ATOM 606 O O . MET A 1 79 ? 37.790 17.371 -6.573 1.00 93.50 79 MET A O 1
ATOM 610 N N . LYS A 1 80 ? 39.122 19.140 -6.952 1.00 93.94 80 LYS A N 1
ATOM 611 C CA . LYS A 1 80 ? 39.527 19.319 -5.552 1.00 93.94 80 LYS A CA 1
ATOM 612 C C . LYS A 1 80 ? 38.355 19.742 -4.671 1.00 93.94 80 LYS A C 1
ATOM 614 O O . LYS A 1 80 ? 38.201 19.163 -3.601 1.00 93.94 80 LYS A O 1
ATOM 619 N N . THR A 1 81 ? 37.501 20.659 -5.126 1.00 91.62 81 THR A N 1
ATOM 620 C CA . THR A 1 81 ? 36.272 21.044 -4.411 1.00 91.62 81 THR A CA 1
ATOM 621 C C . THR A 1 81 ? 35.341 19.849 -4.204 1.00 91.62 81 THR A C 1
ATOM 623 O O . THR A 1 81 ? 34.861 19.639 -3.092 1.00 91.62 81 THR A O 1
ATOM 626 N N . ALA A 1 82 ? 35.142 19.017 -5.233 1.00 88.81 82 ALA A N 1
ATOM 627 C CA . ALA A 1 82 ? 34.344 17.796 -5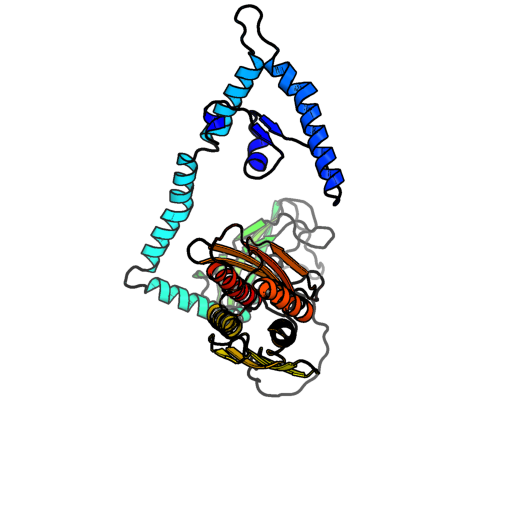.118 1.00 88.81 82 ALA A CA 1
ATOM 628 C C . ALA A 1 82 ? 34.901 16.863 -4.029 1.00 88.81 82 ALA A C 1
ATOM 630 O O . ALA A 1 82 ? 34.158 16.409 -3.160 1.00 88.81 82 ALA A O 1
ATOM 631 N N . MET A 1 83 ? 36.218 16.630 -4.015 1.00 90.19 83 MET A N 1
ATOM 632 C CA . MET A 1 83 ? 36.863 15.812 -2.981 1.00 90.19 83 MET A CA 1
ATOM 633 C C . MET A 1 83 ? 36.758 16.436 -1.584 1.00 90.19 83 MET A C 1
ATOM 635 O O . MET A 1 83 ? 36.520 15.721 -0.616 1.00 90.19 83 MET A O 1
ATOM 639 N N . GLN A 1 84 ? 36.925 17.753 -1.465 1.00 91.00 84 GLN A N 1
ATOM 640 C CA . GLN A 1 84 ? 36.887 18.458 -0.183 1.00 91.00 84 GLN A CA 1
ATOM 641 C C . GLN A 1 84 ? 35.493 18.462 0.443 1.00 91.00 84 GLN A C 1
ATOM 643 O O . GLN A 1 84 ? 35.381 18.258 1.648 1.00 91.00 84 GLN A O 1
ATOM 648 N N . ASN A 1 85 ? 34.447 18.661 -0.359 1.00 88.50 85 ASN A N 1
ATOM 649 C CA . ASN A 1 85 ? 33.103 18.895 0.164 1.00 88.50 85 ASN A CA 1
ATOM 650 C C . ASN A 1 85 ? 32.234 17.634 0.120 1.00 88.50 85 ASN A C 1
ATOM 652 O O . ASN A 1 85 ? 31.541 17.328 1.088 1.00 88.50 85 ASN A O 1
ATOM 656 N N . LEU A 1 86 ? 32.294 16.851 -0.963 1.00 86.25 86 LEU A N 1
ATOM 657 C CA . LEU A 1 86 ? 31.429 15.678 -1.118 1.00 86.25 86 LEU A CA 1
ATOM 658 C C . LEU A 1 86 ? 31.974 14.454 -0.383 1.00 86.25 86 LEU A C 1
ATOM 660 O O . LEU A 1 86 ? 31.197 13.709 0.207 1.00 86.25 86 LEU A O 1
ATOM 664 N N . ALA A 1 87 ? 33.291 14.226 -0.387 1.00 79.81 87 ALA A N 1
ATOM 665 C CA . ALA A 1 87 ? 33.867 13.028 0.227 1.00 79.81 87 ALA A CA 1
ATOM 666 C C . ALA A 1 87 ? 33.667 12.916 1.755 1.00 79.81 87 ALA A C 1
ATOM 668 O O . ALA A 1 87 ? 33.424 11.794 2.206 1.00 79.81 87 ALA A O 1
ATOM 669 N N . PRO A 1 88 ? 33.757 13.986 2.577 1.00 82.00 88 PRO A N 1
ATOM 670 C CA . PRO A 1 88 ? 33.486 13.873 4.014 1.00 82.00 88 PRO A CA 1
ATOM 671 C C . PRO A 1 88 ? 31.989 13.771 4.327 1.00 82.00 88 PRO A C 1
ATOM 673 O O . PRO A 1 88 ? 31.609 13.040 5.242 1.00 82.00 88 PRO A O 1
ATOM 676 N N . ILE A 1 89 ? 31.140 14.454 3.555 1.00 81.56 89 ILE A N 1
ATOM 677 C CA . ILE A 1 89 ? 29.689 14.462 3.769 1.00 81.56 89 ILE A CA 1
ATOM 678 C C . ILE A 1 89 ? 29.085 13.137 3.292 1.00 81.56 89 ILE A C 1
ATOM 680 O O . ILE A 1 89 ? 28.409 12.448 4.047 1.00 81.56 89 ILE A O 1
ATOM 684 N N . PHE A 1 90 ? 29.404 12.674 2.090 1.00 80.50 90 PHE A N 1
ATOM 685 C CA . PHE A 1 90 ? 28.823 11.460 1.511 1.00 80.50 90 PHE A CA 1
ATOM 686 C C . PHE A 1 90 ? 29.760 10.253 1.638 1.00 80.50 90 PHE A C 1
ATOM 688 O O . PHE A 1 90 ? 30.118 9.586 0.664 1.00 80.50 90 PHE A O 1
ATOM 695 N N . ASN A 1 91 ? 30.171 9.972 2.877 1.00 79.50 91 ASN A N 1
ATOM 696 C CA . ASN A 1 91 ? 31.065 8.871 3.222 1.00 79.50 91 ASN A CA 1
ATOM 697 C C . ASN A 1 91 ? 30.303 7.689 3.835 1.00 79.50 91 ASN A C 1
ATOM 699 O O . ASN A 1 91 ? 29.687 7.834 4.889 1.00 79.50 91 ASN A O 1
ATOM 703 N N . THR A 1 92 ? 30.430 6.488 3.262 1.00 82.06 92 THR A N 1
ATOM 704 C CA . THR A 1 92 ? 29.787 5.275 3.801 1.00 82.06 92 THR A CA 1
ATOM 705 C C . THR A 1 92 ? 30.202 4.970 5.241 1.00 82.06 92 THR A C 1
ATOM 707 O O . THR A 1 92 ? 29.365 4.551 6.029 1.00 82.06 92 THR A O 1
ATOM 710 N N . LYS A 1 93 ? 31.461 5.211 5.628 1.00 84.19 93 LYS A N 1
ATOM 711 C CA . LYS A 1 93 ? 31.919 5.008 7.011 1.00 84.19 93 LYS A CA 1
ATOM 712 C C . LYS A 1 93 ? 31.218 5.962 7.979 1.00 84.19 93 LYS A C 1
ATOM 714 O O . LYS A 1 93 ? 30.774 5.508 9.027 1.00 84.19 93 LYS A O 1
ATOM 719 N N . ARG A 1 94 ? 31.095 7.247 7.619 1.00 86.12 94 ARG A N 1
ATOM 720 C CA . ARG A 1 94 ? 30.339 8.241 8.404 1.00 86.12 94 ARG A CA 1
ATOM 721 C C . ARG A 1 94 ? 28.876 7.826 8.506 1.00 86.12 94 ARG A C 1
ATOM 723 O O . ARG A 1 94 ? 28.367 7.711 9.608 1.00 86.12 94 ARG A O 1
ATOM 730 N N . MET A 1 95 ? 28.239 7.539 7.370 1.00 84.81 95 MET A N 1
ATOM 731 C CA . MET A 1 95 ? 26.829 7.148 7.323 1.00 84.81 95 MET A CA 1
ATOM 732 C C . MET A 1 95 ? 26.560 5.909 8.180 1.00 84.81 95 MET A C 1
ATOM 734 O O . MET A 1 95 ? 25.650 5.919 8.996 1.00 84.81 95 MET A O 1
ATOM 738 N N . VAL A 1 96 ? 27.368 4.853 8.053 1.00 90.19 96 VAL A N 1
ATOM 739 C CA . VAL A 1 96 ? 27.204 3.639 8.866 1.00 90.19 96 VAL A CA 1
ATOM 740 C C . VAL A 1 96 ? 27.410 3.936 10.352 1.00 90.19 96 VAL A C 1
ATOM 742 O O . VAL A 1 96 ? 26.642 3.430 11.167 1.00 90.19 96 VAL A O 1
ATOM 745 N N . ALA A 1 97 ? 28.399 4.762 10.709 1.00 91.69 97 ALA A N 1
ATOM 746 C CA . ALA A 1 97 ? 28.613 5.176 12.094 1.00 91.69 97 ALA A CA 1
ATOM 747 C C . ALA A 1 97 ? 27.413 5.962 12.640 1.00 91.69 97 ALA A C 1
ATOM 749 O O . ALA A 1 97 ? 26.907 5.618 13.699 1.00 91.69 97 ALA A O 1
ATOM 750 N N . GLU A 1 98 ? 26.887 6.933 11.895 1.00 88.88 98 GLU A N 1
ATOM 751 C CA . GLU A 1 98 ? 25.717 7.717 12.301 1.00 88.88 98 GLU A CA 1
ATOM 752 C C . GLU A 1 98 ? 24.463 6.857 12.444 1.00 88.88 98 GLU A C 1
ATOM 754 O O . GLU A 1 98 ? 23.776 6.946 13.457 1.00 88.88 98 GLU A O 1
ATOM 759 N N . TYR A 1 99 ? 24.187 5.969 11.487 1.00 91.06 99 TYR A N 1
ATOM 760 C CA . TYR A 1 99 ? 23.078 5.020 11.601 1.00 91.06 99 TYR A CA 1
ATOM 761 C C . TYR A 1 99 ? 23.237 4.137 12.841 1.00 91.06 99 TYR A C 1
ATOM 763 O O . TYR A 1 99 ? 22.278 3.914 13.581 1.00 91.06 99 TYR A O 1
ATOM 771 N N . ALA A 1 100 ? 24.446 3.630 13.089 1.00 94.62 100 ALA A N 1
ATOM 772 C CA . ALA A 1 100 ? 24.717 2.812 14.259 1.00 94.62 100 ALA A CA 1
ATOM 773 C C . ALA A 1 100 ? 24.522 3.605 15.561 1.00 94.62 100 ALA A C 1
ATOM 775 O O . ALA A 1 100 ? 23.796 3.166 16.449 1.00 94.62 100 ALA A O 1
ATOM 776 N N . GLU A 1 101 ? 25.121 4.786 15.668 1.00 95.31 101 GLU A N 1
ATOM 777 C CA . GLU A 1 101 ? 25.165 5.590 16.890 1.00 95.31 101 GLU A CA 1
ATOM 778 C C . GLU A 1 101 ? 23.845 6.288 17.211 1.00 95.31 101 GLU A C 1
ATOM 780 O O . GLU A 1 101 ? 23.471 6.355 18.384 1.00 95.31 101 GLU A O 1
ATOM 785 N N . GLN A 1 102 ? 23.133 6.779 16.196 1.00 92.50 102 GLN A N 1
ATOM 786 C CA . GLN A 1 102 ? 21.902 7.553 16.368 1.00 92.50 102 GLN A CA 1
ATOM 787 C C . GLN A 1 102 ? 20.642 6.688 16.323 1.00 92.50 102 GLN A C 1
ATOM 789 O O . GLN A 1 102 ? 19.650 7.038 16.959 1.00 92.50 102 GLN A O 1
ATOM 794 N N . LEU A 1 103 ? 20.664 5.552 15.614 1.00 92.31 103 LEU A N 1
ATOM 795 C CA . LEU A 1 103 ? 19.475 4.711 15.436 1.00 92.31 103 LEU A CA 1
ATOM 796 C C . LEU A 1 103 ? 19.642 3.341 16.095 1.00 92.31 103 LEU A C 1
ATOM 798 O O . LEU A 1 103 ? 18.929 3.027 17.051 1.00 92.31 103 LEU A O 1
ATOM 802 N N . TYR A 1 104 ? 20.597 2.527 15.633 1.00 93.69 104 TYR A N 1
ATOM 803 C CA . TYR A 1 104 ? 20.664 1.119 16.039 1.00 93.69 104 TYR A CA 1
ATOM 804 C C . TYR A 1 104 ? 21.074 0.924 17.500 1.00 93.69 104 TYR A C 1
ATOM 806 O O . TYR A 1 104 ? 20.426 0.160 18.214 1.00 93.69 104 TYR A O 1
ATOM 814 N N . PHE A 1 105 ? 22.116 1.600 17.985 1.00 96.56 105 PHE A N 1
ATOM 815 C CA . PHE A 1 105 ? 22.565 1.455 19.370 1.00 96.56 105 PHE A CA 1
ATOM 816 C C . PHE A 1 105 ? 21.554 2.018 20.375 1.00 96.56 105 PHE A C 1
ATOM 818 O O . PHE A 1 105 ? 21.287 1.329 21.360 1.00 96.56 105 PHE A O 1
ATOM 825 N N . PRO A 1 106 ? 20.938 3.201 20.170 1.00 97.00 106 PRO A N 1
ATOM 826 C CA . PRO A 1 106 ? 19.851 3.665 21.029 1.00 97.00 106 PRO A CA 1
ATOM 827 C C . PRO A 1 106 ? 18.654 2.712 21.027 1.00 97.00 106 PRO A C 1
ATOM 829 O O . PRO A 1 106 ? 18.146 2.381 22.100 1.00 97.00 106 PRO A O 1
ATOM 832 N N . ALA A 1 107 ? 18.245 2.209 19.857 1.00 93.38 107 ALA A N 1
ATOM 833 C CA . ALA A 1 107 ? 17.163 1.234 19.755 1.00 93.38 107 ALA A CA 1
ATOM 834 C C . ALA A 1 107 ? 17.501 -0.073 20.488 1.00 93.38 107 ALA A C 1
ATOM 836 O O . ALA A 1 107 ? 16.674 -0.587 21.241 1.00 93.38 107 ALA A O 1
ATOM 837 N N . HIS A 1 108 ? 18.730 -0.574 20.340 1.00 95.75 108 HIS A N 1
ATOM 838 C CA . HIS A 1 108 ? 19.195 -1.771 21.033 1.00 95.75 108 HIS A CA 1
ATOM 839 C C . HIS A 1 108 ? 19.247 -1.574 22.551 1.00 95.75 108 HIS A C 1
ATOM 841 O O . HIS A 1 108 ? 18.711 -2.401 23.284 1.00 95.75 108 HIS A O 1
ATOM 847 N N . ARG A 1 109 ? 19.811 -0.459 23.037 1.00 95.44 109 ARG A N 1
ATOM 848 C CA . ARG A 1 109 ? 19.821 -0.124 24.472 1.00 95.44 109 ARG A CA 1
ATOM 849 C C . ARG A 1 109 ? 18.405 -0.026 25.034 1.00 95.44 109 ARG A C 1
ATOM 851 O O . ARG A 1 109 ? 18.138 -0.550 26.110 1.00 95.44 109 ARG A O 1
ATOM 858 N N . ARG A 1 110 ? 17.476 0.591 24.295 1.00 92.75 110 ARG A N 1
ATOM 859 C CA . ARG A 1 110 ? 16.058 0.658 24.677 1.00 92.75 110 ARG A CA 1
ATOM 860 C C . ARG A 1 110 ? 15.424 -0.730 24.726 1.00 92.75 110 ARG A C 1
ATOM 862 O O . ARG A 1 110 ? 14.717 -1.035 25.681 1.00 92.75 110 ARG A O 1
ATOM 869 N N . TRP A 1 111 ? 15.686 -1.571 23.728 1.00 92.56 111 TRP A N 1
ATOM 870 C CA . TRP A 1 111 ? 15.217 -2.956 23.703 1.00 92.56 111 TRP A CA 1
ATOM 871 C C . TRP A 1 111 ? 15.755 -3.751 24.897 1.00 92.56 111 TRP A C 1
ATOM 873 O O . TRP A 1 111 ? 14.971 -4.416 25.568 1.00 92.56 111 TRP A O 1
ATOM 883 N N . GLN A 1 112 ? 17.050 -3.639 25.210 1.00 93.94 112 GLN A N 1
ATOM 884 C CA . GLN A 1 112 ? 17.651 -4.273 26.387 1.00 93.94 112 GLN A CA 1
ATOM 885 C C . GLN A 1 112 ? 16.954 -3.792 27.659 1.00 93.94 112 GLN A C 1
ATOM 887 O O . GLN A 1 112 ? 16.424 -4.605 28.406 1.00 93.94 112 GLN A O 1
ATOM 892 N N . HIS A 1 113 ? 16.848 -2.476 27.842 1.00 92.62 113 HIS A N 1
ATOM 893 C CA . HIS A 1 113 ? 16.231 -1.871 29.018 1.00 92.62 113 HIS A CA 1
ATOM 894 C C . HIS A 1 113 ? 14.776 -2.306 29.241 1.00 92.62 113 HIS A C 1
ATOM 896 O O . HIS A 1 113 ? 14.363 -2.532 30.379 1.00 92.62 113 HIS A O 1
ATOM 902 N N . LEU A 1 114 ? 13.985 -2.415 28.169 1.00 90.00 114 LEU A N 1
ATOM 903 C CA . LEU A 1 114 ? 12.581 -2.830 28.236 1.00 90.00 114 LEU A CA 1
ATOM 904 C C . LEU A 1 114 ? 12.426 -4.341 28.471 1.00 90.00 114 LEU A C 1
ATOM 906 O O . LEU A 1 114 ? 11.493 -4.765 29.160 1.00 90.00 114 LEU A O 1
ATOM 910 N N . ASN A 1 115 ? 13.352 -5.141 27.937 1.00 90.06 115 ASN A N 1
ATOM 911 C CA . ASN A 1 115 ? 13.323 -6.601 28.032 1.00 90.06 115 ASN A CA 1
ATOM 912 C C . ASN A 1 115 ? 14.120 -7.179 29.206 1.00 90.06 115 ASN A C 1
ATOM 914 O O . ASN A 1 115 ? 13.997 -8.371 29.500 1.00 90.06 115 ASN A O 1
ATOM 918 N N . GLU A 1 116 ? 14.864 -6.347 29.934 1.00 87.00 116 GLU A N 1
ATOM 919 C CA . GLU A 1 116 ? 15.418 -6.677 31.244 1.00 87.00 116 GLU A CA 1
ATOM 920 C C . GLU A 1 116 ? 14.343 -7.297 32.154 1.00 87.00 116 GLU A C 1
ATOM 922 O O . GLU A 1 116 ? 13.155 -6.965 32.098 1.00 87.00 116 GLU A O 1
ATOM 927 N N . SER A 1 117 ? 14.765 -8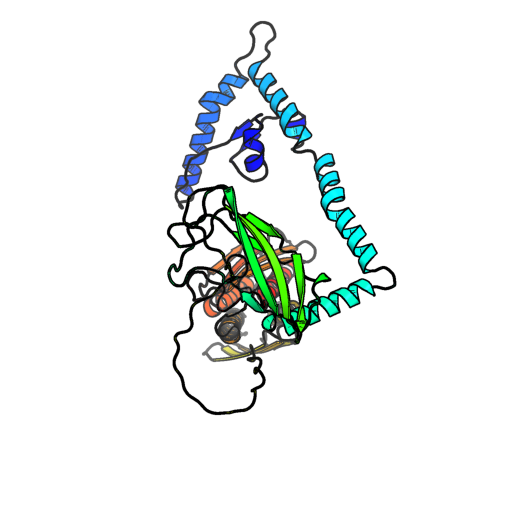.216 33.026 1.00 88.50 117 SER A N 1
ATOM 928 C CA . SER A 1 117 ? 13.868 -8.920 33.956 1.00 88.50 117 SER A CA 1
ATOM 929 C C . SER A 1 117 ? 12.714 -9.676 33.274 1.00 88.50 117 SER A C 1
ATOM 931 O O . SER A 1 117 ? 11.628 -9.785 33.847 1.00 88.50 117 SER A O 1
ATOM 933 N N . GLY A 1 118 ? 12.935 -10.188 32.058 1.00 89.69 118 GLY A N 1
ATOM 934 C CA . GLY A 1 118 ? 11.947 -10.978 31.316 1.00 89.69 118 GLY A CA 1
ATOM 935 C C . GLY A 1 118 ? 10.804 -10.145 30.730 1.00 89.69 118 GLY A C 1
ATOM 936 O O . GLY A 1 118 ? 9.676 -10.622 30.676 1.00 89.69 118 GLY A O 1
ATOM 937 N N . GLY A 1 119 ? 11.062 -8.891 30.343 1.00 90.56 119 GLY A N 1
ATOM 938 C CA . GLY A 1 119 ? 10.058 -8.041 29.688 1.00 90.56 119 GLY A CA 1
ATOM 939 C C . GLY A 1 119 ? 9.048 -7.384 30.626 1.00 90.56 119 GLY A C 1
ATOM 940 O O . GLY A 1 119 ? 8.049 -6.840 30.160 1.00 90.56 119 GLY A O 1
ATOM 941 N N . LYS A 1 120 ? 9.287 -7.379 31.944 1.00 92.44 120 LYS A N 1
ATOM 942 C CA . LYS A 1 120 ? 8.376 -6.740 32.914 1.00 92.44 120 LYS A CA 1
ATOM 943 C C . LYS A 1 120 ? 8.109 -5.269 32.593 1.00 92.44 120 LYS A C 1
ATOM 945 O O . LYS A 1 120 ? 6.966 -4.833 32.695 1.00 92.44 120 LYS A O 1
ATOM 950 N N . ARG A 1 121 ? 9.136 -4.518 32.176 1.00 90.06 121 ARG A N 1
ATOM 951 C CA . ARG A 1 121 ? 8.980 -3.112 31.767 1.00 90.06 121 ARG A CA 1
ATOM 952 C C . ARG A 1 121 ? 8.191 -2.982 30.466 1.00 90.06 121 ARG A C 1
ATOM 954 O O . ARG A 1 121 ? 7.319 -2.127 30.400 1.00 90.06 121 ARG A O 1
ATOM 961 N N . SER A 1 122 ? 8.425 -3.849 29.478 1.00 91.62 122 SER A N 1
ATOM 962 C CA . SER A 1 122 ? 7.603 -3.915 28.256 1.00 91.62 122 SER A CA 1
ATOM 963 C C . SER A 1 122 ? 6.123 -4.158 28.570 1.00 91.62 122 SER A C 1
ATOM 965 O O . SER A 1 122 ? 5.258 -3.466 28.036 1.00 91.62 122 SER A O 1
ATOM 967 N N . ILE A 1 123 ? 5.824 -5.098 29.473 1.00 91.12 123 ILE A N 1
ATOM 968 C CA . ILE A 1 123 ? 4.452 -5.406 29.904 1.00 91.12 123 ILE A CA 1
ATOM 969 C C . ILE A 1 123 ? 3.838 -4.212 30.639 1.00 91.12 123 ILE A C 1
ATOM 971 O O . ILE A 1 123 ? 2.713 -3.829 30.334 1.00 91.12 123 ILE A O 1
ATOM 975 N N . ALA A 1 124 ? 4.570 -3.605 31.578 1.00 89.62 124 ALA A N 1
ATOM 976 C CA . ALA A 1 124 ? 4.104 -2.434 32.316 1.00 89.62 124 ALA A CA 1
ATOM 977 C C . ALA A 1 124 ? 3.818 -1.250 31.381 1.00 89.62 124 ALA A C 1
ATOM 979 O O . ALA A 1 124 ? 2.746 -0.664 31.459 1.00 89.62 124 ALA A O 1
ATOM 980 N N . LEU A 1 125 ? 4.724 -0.962 30.441 1.00 88.00 125 LEU A N 1
ATOM 981 C CA . LEU A 1 125 ? 4.538 0.085 29.438 1.00 88.00 125 LEU A CA 1
ATOM 982 C C . LEU A 1 125 ? 3.334 -0.198 28.534 1.00 88.00 125 LEU A C 1
ATOM 984 O O . LEU A 1 125 ? 2.596 0.720 28.202 1.00 88.00 125 LEU A O 1
ATOM 988 N N . THR A 1 126 ? 3.124 -1.455 28.138 1.00 90.94 126 THR A N 1
ATOM 989 C CA . THR A 1 126 ? 1.970 -1.848 27.312 1.00 90.94 126 THR A CA 1
ATOM 990 C C . THR A 1 126 ? 0.661 -1.662 28.074 1.00 90.94 126 THR A C 1
ATOM 992 O O . THR A 1 126 ? -0.279 -1.096 27.529 1.00 90.94 126 THR A O 1
ATOM 995 N N . ARG A 1 127 ? 0.613 -2.079 29.346 1.00 90.38 127 ARG A N 1
ATOM 996 C CA . ARG A 1 127 ? -0.552 -1.871 30.219 1.00 90.38 127 ARG A CA 1
ATOM 997 C C . ARG A 1 127 ? -0.836 -0.395 30.446 1.00 90.38 127 ARG A C 1
ATOM 999 O O . ARG A 1 127 ? -1.985 0.001 30.350 1.00 90.38 127 ARG A O 1
ATOM 1006 N N . TRP A 1 128 ? 0.199 0.399 30.709 1.00 84.88 128 TRP A N 1
ATOM 1007 C CA . TRP A 1 128 ? 0.066 1.843 30.870 1.00 84.88 128 TRP A CA 1
ATOM 1008 C C . TRP A 1 128 ? -0.478 2.484 29.591 1.00 84.88 128 TRP A C 1
ATOM 1010 O O . TRP A 1 128 ? -1.472 3.188 29.648 1.00 84.88 128 TRP A O 1
ATOM 1020 N N . LYS A 1 129 ? 0.076 2.154 28.416 1.00 86.31 129 LYS A N 1
ATOM 1021 C CA . LYS A 1 129 ? -0.434 2.660 27.131 1.00 86.31 129 LYS A CA 1
ATOM 1022 C C . LYS A 1 129 ? -1.893 2.290 26.871 1.00 86.31 129 LYS A C 1
ATOM 1024 O O . LYS A 1 129 ? -2.646 3.159 26.458 1.00 86.31 129 LYS A O 1
ATOM 1029 N N . ALA A 1 130 ? -2.272 1.034 27.112 1.00 85.38 130 ALA A N 1
ATOM 1030 C CA . ALA A 1 130 ? -3.660 0.595 26.979 1.00 85.38 130 ALA A CA 1
ATOM 1031 C C . ALA A 1 130 ? -4.570 1.358 27.951 1.00 85.38 130 ALA A C 1
ATOM 1033 O O . ALA A 1 130 ? -5.596 1.878 27.543 1.00 85.38 130 ALA A O 1
ATOM 1034 N N . HIS A 1 131 ? -4.135 1.528 29.204 1.00 81.50 131 HIS A N 1
ATOM 1035 C CA . HIS A 1 131 ? -4.869 2.302 30.199 1.00 81.50 131 HIS A CA 1
ATOM 1036 C C . HIS A 1 131 ? -5.091 3.757 29.762 1.00 81.50 131 HIS A C 1
ATOM 1038 O O . HIS A 1 131 ? -6.212 4.241 29.859 1.00 81.50 131 HIS A O 1
ATOM 1044 N N . ILE A 1 132 ? -4.065 4.425 29.220 1.00 82.69 132 ILE A N 1
ATOM 1045 C CA . ILE A 1 132 ? -4.202 5.772 28.644 1.00 82.69 132 ILE A CA 1
ATOM 1046 C C . ILE A 1 132 ? -5.174 5.784 27.469 1.00 82.69 132 ILE A C 1
ATOM 1048 O O . ILE A 1 132 ? -5.998 6.681 27.376 1.00 82.69 132 ILE A O 1
ATOM 1052 N N . GLN A 1 133 ? -5.068 4.813 26.565 1.00 82.00 133 GLN A N 1
ATOM 1053 C CA . GLN A 1 133 ? -5.902 4.742 25.369 1.00 82.00 133 GLN A CA 1
ATOM 1054 C C . GLN A 1 133 ? -7.382 4.544 25.724 1.00 82.00 133 GLN A C 1
ATOM 1056 O O . GLN A 1 133 ? -8.231 5.240 25.175 1.00 82.00 133 GLN A O 1
ATOM 1061 N N . ASP A 1 134 ? -7.672 3.669 26.689 1.00 81.94 134 ASP A N 1
ATOM 1062 C CA . ASP A 1 134 ? -9.030 3.376 27.158 1.00 81.94 134 ASP A CA 1
ATOM 1063 C C . ASP A 1 134 ? -9.703 4.586 27.831 1.00 81.94 134 ASP A C 1
ATOM 1065 O O . ASP A 1 134 ? -10.922 4.717 27.766 1.00 81.94 134 ASP A O 1
ATOM 1069 N N . HIS A 1 135 ? -8.917 5.477 28.446 1.00 80.31 135 HIS A N 1
ATOM 1070 C CA . HIS A 1 135 ? -9.409 6.627 29.222 1.00 80.31 135 HIS A CA 1
ATOM 1071 C C . HIS A 1 135 ? -9.020 7.974 28.597 1.00 80.31 135 HIS A C 1
ATOM 1073 O O . HIS A 1 135 ? -9.133 9.025 29.225 1.00 80.31 135 HIS A O 1
ATOM 1079 N N . TRP A 1 136 ? -8.554 7.976 27.343 1.00 80.00 136 TRP A N 1
ATOM 1080 C CA . TRP A 1 136 ? -8.126 9.203 26.665 1.00 80.00 136 TRP A CA 1
ATOM 1081 C C . TRP A 1 136 ? -9.269 10.218 26.553 1.00 80.00 136 TRP A C 1
ATOM 1083 O O . TRP A 1 136 ? -9.038 11.421 26.638 1.00 80.00 136 TRP A O 1
ATOM 1093 N N . GLY A 1 137 ? -10.503 9.729 26.389 1.00 79.44 137 GLY A N 1
ATOM 1094 C CA . GLY A 1 137 ? -11.708 10.558 26.322 1.00 79.44 137 GLY A CA 1
ATOM 1095 C C . GLY A 1 137 ? -12.090 11.241 27.639 1.00 79.44 137 GLY A C 1
ATOM 1096 O O . GLY A 1 137 ? -12.875 12.186 27.604 1.00 79.44 137 GLY A O 1
ATOM 1097 N N . ASP A 1 138 ? -11.526 10.803 28.767 1.00 80.31 138 ASP A N 1
ATOM 1098 C CA . ASP A 1 138 ? -11.806 11.363 30.094 1.00 80.31 138 ASP A CA 1
ATOM 1099 C C . ASP A 1 138 ? -10.883 12.554 30.419 1.00 80.31 138 ASP A C 1
ATOM 1101 O O . ASP A 1 138 ? -11.189 13.373 31.289 1.00 80.31 138 ASP A O 1
ATOM 1105 N N . LEU A 1 139 ? -9.770 12.701 29.685 1.00 82.94 139 LEU A N 1
ATOM 1106 C CA . LEU A 1 139 ? -8.865 13.839 29.817 1.00 82.94 139 LEU A CA 1
ATOM 1107 C C . LEU A 1 139 ? -9.543 15.114 29.303 1.00 82.94 139 LEU A C 1
ATOM 1109 O O . LEU A 1 139 ? -9.830 15.251 28.113 1.00 82.94 139 LEU A O 1
ATOM 1113 N N . ARG A 1 140 ? -9.729 16.098 30.183 1.00 85.25 140 ARG A N 1
ATOM 1114 C CA . ARG A 1 140 ? -10.237 17.425 29.810 1.00 85.25 140 ARG A CA 1
ATOM 1115 C C . ARG A 1 140 ? -9.477 18.520 30.542 1.00 85.25 140 ARG A C 1
ATOM 1117 O O . ARG A 1 140 ? -9.140 18.397 31.714 1.00 85.25 140 ARG A O 1
ATOM 1124 N N . ILE A 1 141 ? -9.234 19.621 29.854 1.00 83.06 141 ILE A N 1
ATOM 1125 C CA . ILE A 1 141 ? -8.632 20.831 30.412 1.00 83.06 141 ILE A CA 1
ATOM 1126 C C . ILE A 1 141 ? -9.737 21.883 30.556 1.00 83.06 141 ILE A C 1
ATOM 1128 O O . ILE A 1 141 ? -10.481 22.166 29.620 1.00 83.06 141 ILE A O 1
ATOM 1132 N N . GLU A 1 142 ? -9.882 22.447 31.741 1.00 81.06 142 GLU A N 1
ATOM 1133 C CA . GLU A 1 142 ? -10.752 23.584 32.008 1.00 81.06 142 GLU A CA 1
ATOM 1134 C C . GLU A 1 142 ? -9.864 24.804 32.248 1.00 81.06 142 GLU A C 1
ATOM 1136 O O . GLU A 1 142 ? -9.008 24.811 33.136 1.00 81.06 142 GLU A O 1
ATOM 1141 N N . GLU A 1 143 ? -10.053 25.846 31.447 1.00 65.06 143 GLU A N 1
ATOM 1142 C CA . GLU A 1 143 ? -9.354 27.109 31.644 1.00 65.06 143 GLU A CA 1
ATOM 1143 C C . GLU A 1 143 ? -9.926 27.836 32.868 1.00 65.06 143 GLU A C 1
ATOM 1145 O O . GLU A 1 143 ? -11.146 27.946 33.034 1.00 65.06 143 GLU A O 1
ATOM 1150 N N . ARG A 1 144 ? -9.047 28.344 33.740 1.00 65.19 144 ARG A N 1
ATOM 1151 C CA . ARG A 1 144 ? -9.438 29.267 34.808 1.00 65.19 144 ARG A CA 1
ATOM 1152 C C . ARG A 1 144 ? -8.790 30.617 34.569 1.00 65.19 144 ARG A C 1
ATOM 1154 O O . ARG A 1 144 ? -7.595 30.789 34.779 1.00 65.19 144 ARG A O 1
ATOM 1161 N N . HIS A 1 145 ? -9.611 31.598 34.221 1.00 55.94 145 HIS A N 1
ATOM 1162 C CA . HIS A 1 145 ? -9.197 32.989 34.296 1.00 55.94 145 HIS A CA 1
ATOM 1163 C C . HIS A 1 145 ? -9.147 33.412 35.768 1.00 55.94 145 HIS A C 1
ATOM 1165 O O . HIS A 1 145 ? -10.123 33.260 36.509 1.00 55.94 145 HIS A O 1
ATOM 1171 N N . THR A 1 146 ? -8.008 33.935 36.211 1.00 48.78 146 THR A N 1
ATOM 1172 C CA . THR A 1 146 ? -7.901 34.572 37.523 1.00 48.78 146 THR A CA 1
ATOM 1173 C C . THR A 1 146 ? -8.589 35.934 37.467 1.00 48.78 146 THR A C 1
ATOM 1175 O O . THR A 1 146 ? -8.017 36.908 36.985 1.00 48.78 146 THR A O 1
ATOM 1178 N N . ASP A 1 147 ? -9.826 36.011 37.956 1.00 41.88 147 ASP A N 1
ATOM 1179 C CA . ASP A 1 147 ? -10.518 37.283 38.164 1.00 41.88 147 ASP A CA 1
ATOM 1180 C C . ASP A 1 147 ? -9.857 38.080 39.297 1.00 41.88 147 ASP A C 1
ATOM 1182 O O . ASP A 1 147 ? -9.903 37.675 40.460 1.00 41.88 147 ASP A O 1
ATOM 1186 N N . ALA A 1 148 ? -9.346 39.269 38.979 1.00 36.03 148 ALA A N 1
ATOM 1187 C CA . ALA A 1 148 ? -9.430 40.429 39.862 1.00 36.03 148 ALA A CA 1
ATOM 1188 C C . ALA A 1 148 ? -9.176 41.719 39.064 1.00 36.03 148 ALA A C 1
ATOM 1190 O O . ALA A 1 148 ? -8.040 42.052 38.759 1.00 36.03 148 ALA A O 1
ATOM 1191 N N . THR A 1 149 ? -10.273 42.452 38.823 1.00 31.14 149 THR A N 1
ATOM 1192 C CA . THR A 1 149 ? -10.397 43.822 38.274 1.00 31.14 149 THR A CA 1
ATOM 1193 C C . THR A 1 149 ? -10.561 43.995 36.759 1.00 31.14 149 THR A C 1
ATOM 1195 O O . THR A 1 149 ? -9.749 44.657 36.132 1.00 31.14 149 THR A O 1
ATOM 1198 N N . ALA A 1 150 ? -11.678 43.530 36.191 1.00 31.08 150 ALA A N 1
ATOM 1199 C CA . ALA A 1 150 ? -12.513 44.353 35.300 1.00 31.08 150 ALA A CA 1
ATOM 1200 C C . ALA A 1 150 ? -13.781 43.595 34.884 1.00 31.08 150 ALA A C 1
ATOM 1202 O O . ALA A 1 150 ? -13.799 42.827 33.927 1.00 31.08 150 ALA A O 1
ATOM 1203 N N . SER A 1 151 ? -14.905 43.913 35.526 1.00 33.34 151 SER A N 1
ATOM 1204 C CA . SER A 1 151 ? -16.147 43.961 34.760 1.00 33.34 151 SER A CA 1
ATOM 1205 C C . SER A 1 151 ? -15.912 44.928 33.590 1.00 33.34 151 SER A C 1
ATOM 1207 O O . SER A 1 151 ? -15.619 46.095 33.845 1.00 33.34 151 SER A O 1
ATOM 1209 N N . ALA A 1 152 ? -16.045 44.442 32.354 1.00 32.84 152 ALA A N 1
ATOM 1210 C CA . ALA A 1 152 ? -15.730 45.122 31.092 1.00 32.84 152 ALA A CA 1
ATOM 1211 C C . ALA A 1 152 ? -14.236 45.148 30.721 1.00 32.84 152 ALA A C 1
ATOM 1213 O O . ALA A 1 152 ? -13.546 46.120 30.988 1.00 32.84 152 ALA A O 1
ATOM 1214 N N . ILE A 1 153 ? -13.768 44.089 30.054 1.00 34.78 153 ILE A N 1
ATOM 1215 C CA . ILE A 1 153 ? -13.129 44.104 28.724 1.00 34.78 153 ILE A CA 1
ATOM 1216 C C . ILE A 1 153 ? -12.841 42.635 28.363 1.00 34.78 153 ILE A C 1
ATOM 1218 O O . ILE A 1 153 ? -12.145 41.926 29.076 1.00 34.78 153 ILE A O 1
ATOM 1222 N N . GLN A 1 154 ? -13.395 42.169 27.248 1.00 42.34 154 GLN A N 1
ATOM 1223 C CA . GLN A 1 154 ? -13.269 40.798 26.731 1.00 42.34 154 GLN A CA 1
ATOM 1224 C C . GLN A 1 154 ? -11.906 40.519 26.049 1.00 42.34 154 GLN A C 1
ATOM 1226 O O . GLN A 1 154 ? -11.821 39.608 25.240 1.00 42.34 154 GLN A O 1
ATOM 1231 N N . ASN A 1 155 ? -10.871 41.324 26.328 1.00 49.09 155 ASN A N 1
ATOM 1232 C CA . ASN A 1 155 ? -9.527 41.280 25.729 1.00 49.09 155 ASN A CA 1
ATOM 1233 C C . ASN A 1 155 ? -8.548 42.120 26.582 1.00 49.09 155 ASN A C 1
ATOM 1235 O O . ASN A 1 155 ? -8.464 43.330 26.358 1.00 49.09 155 ASN A O 1
ATOM 1239 N N . PRO A 1 156 ? -7.841 41.562 27.579 1.00 57.03 156 PRO A N 1
ATOM 1240 C CA . PRO A 1 156 ? -6.839 42.331 28.312 1.00 57.03 156 PRO A CA 1
ATOM 1241 C C . PRO A 1 156 ? -5.737 42.805 27.349 1.00 57.03 156 PRO A C 1
ATOM 1243 O O . PRO A 1 156 ? -5.062 41.999 26.712 1.00 57.03 156 PRO A O 1
ATOM 1246 N N . GLU A 1 157 ? -5.568 44.121 27.213 1.00 60.00 157 GLU A N 1
ATOM 1247 C CA . GLU A 1 157 ? -4.441 44.702 26.480 1.00 60.00 157 GLU A CA 1
ATOM 1248 C C . GLU A 1 157 ? -3.179 44.548 27.337 1.00 60.00 157 GLU A C 1
ATOM 1250 O O . GLU A 1 157 ? -2.976 45.292 28.295 1.00 60.00 157 GLU A O 1
ATOM 1255 N N . LEU A 1 158 ? -2.350 43.555 27.015 1.00 67.75 158 LEU A N 1
ATOM 1256 C CA . LEU A 1 158 ? -1.038 43.351 27.630 1.00 67.75 158 LEU A CA 1
ATOM 1257 C C . LEU A 1 158 ? 0.040 44.081 26.819 1.00 67.75 158 LEU A C 1
ATOM 1259 O O . LEU A 1 158 ? 0.094 43.979 25.589 1.00 67.75 158 LEU A O 1
ATOM 1263 N N . GLY A 1 159 ? 0.925 44.803 27.503 1.00 67.69 159 GLY A N 1
ATOM 1264 C CA . GLY A 1 159 ? 2.082 45.448 26.891 1.00 67.69 159 GLY A CA 1
ATOM 1265 C C . GLY A 1 159 ? 3.149 44.443 26.442 1.00 67.69 159 GLY A C 1
ATOM 1266 O O . GLY A 1 159 ? 3.330 43.378 27.030 1.00 67.69 159 GLY A O 1
ATOM 1267 N N . VAL A 1 160 ? 3.925 44.793 25.410 1.00 73.69 160 VAL A N 1
ATOM 1268 C CA . VAL A 1 160 ? 5.091 43.986 25.014 1.00 73.69 160 VAL A CA 1
ATOM 1269 C C . VAL A 1 160 ? 6.123 43.980 26.142 1.00 73.69 160 VAL A C 1
ATOM 1271 O O . VAL A 1 160 ? 6.610 45.031 26.554 1.00 73.69 160 VAL A O 1
ATOM 1274 N N . GLY A 1 161 ? 6.485 42.786 26.604 1.00 73.19 161 GLY A N 1
ATOM 1275 C CA . GLY A 1 161 ? 7.369 42.557 27.745 1.00 73.19 161 GLY A CA 1
ATOM 1276 C C . GLY A 1 161 ? 6.639 42.401 29.080 1.00 73.19 161 GLY A C 1
ATOM 1277 O O . GLY A 1 161 ? 7.291 42.053 30.064 1.00 73.19 161 GLY A O 1
ATOM 1278 N N . GLU A 1 162 ? 5.321 42.609 29.126 1.00 74.75 162 GLU A N 1
ATOM 1279 C CA . GLU A 1 162 ? 4.512 42.278 30.296 1.00 74.75 162 GLU A CA 1
ATOM 1280 C C . GLU A 1 162 ? 4.249 40.771 30.359 1.00 74.75 162 GLU A C 1
ATOM 1282 O O . GLU A 1 162 ? 4.166 40.079 29.337 1.00 74.75 162 GLU A O 1
ATOM 1287 N N . SER A 1 163 ? 4.150 40.268 31.588 1.00 74.12 163 SER A N 1
ATOM 1288 C CA . SER A 1 163 ? 3.826 38.876 31.865 1.00 74.12 163 SER A CA 1
ATOM 1289 C C . SER A 1 163 ? 2.437 38.772 32.472 1.00 74.12 163 SER A C 1
ATOM 1291 O O . SER A 1 163 ? 2.084 39.559 33.347 1.00 74.12 163 SER A O 1
ATOM 1293 N N . THR A 1 164 ? 1.696 37.753 32.064 1.00 76.56 164 THR A N 1
ATOM 1294 C CA . THR A 1 164 ? 0.447 37.329 32.692 1.00 76.56 164 THR A CA 1
ATOM 1295 C C . THR A 1 164 ? 0.591 35.905 33.230 1.00 76.56 164 THR A C 1
ATOM 1297 O O . THR A 1 164 ? 1.522 35.174 32.865 1.00 76.56 164 THR A O 1
ATOM 1300 N N . THR A 1 165 ? -0.302 35.531 34.138 1.00 79.94 165 THR A N 1
ATOM 1301 C CA . THR A 1 165 ? -0.377 34.190 34.717 1.00 79.94 165 THR A CA 1
ATOM 1302 C C . THR A 1 165 ? -1.569 33.462 34.122 1.00 79.94 165 THR A C 1
ATOM 1304 O O . THR A 1 165 ? -2.680 33.985 34.120 1.00 79.94 165 THR A O 1
ATOM 1307 N N . VAL A 1 166 ? -1.334 32.235 33.668 1.00 82.06 166 VAL A N 1
ATOM 1308 C CA . VAL A 1 166 ? -2.349 31.351 33.098 1.00 82.06 166 VAL A CA 1
ATOM 1309 C C . VAL A 1 166 ? -2.545 30.174 34.028 1.00 82.06 166 VAL A C 1
ATOM 1311 O O . VAL A 1 166 ? -1.570 29.535 34.433 1.00 82.06 166 VAL A O 1
ATOM 1314 N N . GLN A 1 167 ? -3.801 29.866 34.337 1.00 84.44 167 GLN A N 1
ATOM 1315 C CA . GLN A 1 167 ? -4.170 28.698 35.124 1.00 84.44 167 GLN A CA 1
ATOM 1316 C C . GLN A 1 167 ? -5.004 27.726 34.290 1.00 84.44 167 GLN A C 1
ATOM 1318 O O . GLN A 1 167 ? -5.963 28.106 33.619 1.00 84.44 167 GLN A O 1
ATOM 1323 N N . ALA A 1 168 ? -4.652 26.447 34.378 1.00 84.81 168 ALA A N 1
ATOM 1324 C CA . ALA A 1 168 ? -5.364 25.358 33.729 1.00 84.81 168 ALA A CA 1
ATOM 1325 C C . ALA A 1 168 ? -5.698 24.285 34.763 1.00 84.81 168 ALA A C 1
ATOM 1327 O O . ALA A 1 168 ? -4.831 23.831 35.511 1.00 84.81 168 ALA A O 1
ATOM 1328 N N . VAL A 1 169 ? -6.957 23.866 34.804 1.00 87.44 169 VAL A N 1
ATOM 1329 C CA . VAL A 1 169 ? -7.388 22.705 35.578 1.00 87.44 169 VAL A CA 1
ATOM 1330 C C . VAL A 1 169 ? -7.431 21.511 34.638 1.00 87.44 169 VAL A C 1
ATOM 1332 O O . VAL A 1 169 ? -8.268 21.446 33.746 1.00 87.44 169 VAL A O 1
ATOM 1335 N N . VAL A 1 170 ? -6.531 20.555 34.826 1.00 88.12 170 VAL A N 1
ATOM 1336 C CA . VAL A 1 170 ? -6.489 19.322 34.040 1.00 88.12 170 VAL A CA 1
ATOM 1337 C C . VAL A 1 170 ? -7.216 18.236 34.819 1.00 88.12 170 VAL A C 1
ATOM 1339 O O . VAL A 1 170 ? -6.762 17.801 35.876 1.00 88.12 170 VAL A O 1
ATOM 1342 N N . HIS A 1 171 ? -8.360 17.815 34.299 1.00 88.00 171 HIS A N 1
ATOM 1343 C CA . HIS A 1 171 ? -9.093 16.651 34.772 1.00 88.00 171 HIS A CA 1
ATOM 1344 C C . HIS A 1 171 ? -8.575 15.448 34.025 1.00 88.00 171 HIS A C 1
ATOM 1346 O O . HIS A 1 171 ? -8.466 15.456 32.798 1.00 88.00 171 HIS A O 1
ATOM 1352 N N . THR A 1 172 ? -8.205 14.444 34.793 1.00 81.44 172 THR A N 1
ATOM 1353 C CA . THR A 1 172 ? -7.452 13.325 34.263 1.00 81.44 172 THR A CA 1
ATOM 1354 C C . THR A 1 172 ? -8.100 11.998 34.570 1.00 81.44 172 THR A C 1
ATOM 1356 O O . THR A 1 172 ? -7.939 11.105 33.755 1.00 81.44 172 THR A O 1
ATOM 1359 N N . ASP A 1 173 ? -8.778 11.869 35.719 1.00 73.50 173 ASP A N 1
ATOM 1360 C CA . ASP A 1 173 ? -9.399 10.669 36.315 1.00 73.50 173 ASP A CA 1
ATOM 1361 C C . ASP A 1 173 ? -8.513 9.404 36.431 1.00 73.50 173 ASP A C 1
ATOM 1363 O O . ASP A 1 173 ? -8.759 8.547 37.281 1.00 73.50 173 ASP A O 1
ATOM 1367 N N . VAL A 1 174 ? -7.434 9.316 35.655 1.00 76.25 174 VAL A N 1
ATOM 1368 C CA . VAL A 1 174 ? -6.562 8.157 35.465 1.00 76.25 174 VAL A CA 1
ATOM 1369 C C . VAL A 1 174 ? -5.069 8.470 35.524 1.00 76.25 174 VAL A C 1
ATOM 1371 O O . VAL A 1 174 ? -4.271 7.549 35.686 1.00 76.25 174 VAL A O 1
ATOM 1374 N N . LEU A 1 175 ? -4.669 9.740 35.401 1.00 82.69 175 LEU A N 1
ATOM 1375 C CA . LEU A 1 175 ? -3.263 10.149 35.397 1.00 82.69 175 LEU A CA 1
ATOM 1376 C C . LEU A 1 175 ? -2.925 10.991 36.611 1.00 82.69 175 LEU A C 1
ATOM 1378 O O . LEU A 1 175 ? -3.665 11.890 36.983 1.00 82.69 175 LEU A O 1
ATOM 1382 N N . PHE A 1 176 ? -1.753 10.765 37.190 1.00 84.31 176 PHE A N 1
ATOM 1383 C CA . PHE A 1 176 ? -1.255 11.644 38.239 1.00 84.31 176 PHE A CA 1
ATOM 1384 C C . PHE A 1 176 ? -0.473 12.832 37.650 1.00 84.31 176 PHE A C 1
ATOM 1386 O O . PHE A 1 176 ? 0.120 12.716 36.576 1.00 84.31 176 PHE A O 1
ATOM 1393 N N . PRO A 1 177 ? -0.345 13.960 38.376 1.00 82.31 177 PRO A N 1
ATOM 1394 C CA . PRO A 1 177 ? 0.362 15.146 37.884 1.00 82.31 177 PRO A CA 1
ATOM 1395 C C . PRO A 1 177 ? 1.808 14.891 37.441 1.00 82.31 177 PRO A C 1
ATOM 1397 O O . PRO A 1 177 ? 2.296 15.536 36.522 1.00 82.31 177 PRO A O 1
ATOM 1400 N N . HIS A 1 178 ? 2.503 13.939 38.071 1.00 84.00 178 HIS A N 1
ATOM 1401 C CA . HIS A 1 178 ? 3.890 13.597 37.739 1.00 84.00 178 HIS A CA 1
ATOM 1402 C C . HIS A 1 178 ? 4.033 12.793 36.435 1.00 84.00 178 HIS A C 1
ATOM 1404 O O . HIS A 1 178 ? 5.147 12.612 35.946 1.00 84.00 178 HIS A O 1
ATOM 1410 N N . GLU A 1 179 ? 2.926 12.296 35.885 1.00 81.75 179 GLU A N 1
ATOM 1411 C CA . GLU A 1 179 ? 2.863 11.612 34.590 1.00 81.75 179 GLU A CA 1
ATOM 1412 C C . GLU A 1 179 ? 2.513 12.579 33.450 1.00 81.75 179 GLU A C 1
ATOM 1414 O O . GLU A 1 179 ? 2.476 12.181 32.286 1.00 81.75 179 GLU A O 1
ATOM 1419 N N . LEU A 1 180 ? 2.272 13.852 33.779 1.00 84.81 180 LEU A N 1
ATOM 1420 C CA . LEU A 1 180 ? 1.796 14.875 32.864 1.00 84.81 180 LEU A CA 1
ATOM 1421 C C . LEU A 1 180 ? 2.832 15.979 32.682 1.00 84.81 180 LEU A C 1
ATOM 1423 O O . LEU A 1 180 ? 3.588 16.341 33.581 1.00 84.81 180 LEU A O 1
ATOM 1427 N N . THR A 1 181 ? 2.843 16.550 31.484 1.00 87.00 181 THR A N 1
ATOM 1428 C CA . THR A 1 181 ? 3.506 17.823 31.207 1.00 87.00 181 THR A CA 1
ATOM 1429 C C . THR A 1 181 ? 2.469 18.732 30.578 1.00 87.00 181 THR A C 1
ATOM 1431 O O . THR A 1 181 ? 1.929 18.411 29.522 1.00 87.00 181 THR A O 1
ATOM 1434 N N . VAL A 1 182 ? 2.177 19.844 31.244 1.00 86.69 182 VAL A N 1
ATOM 1435 C CA . VAL A 1 182 ? 1.185 20.829 30.802 1.00 86.69 182 VAL A CA 1
ATOM 1436 C C . VAL A 1 182 ? 1.937 22.068 30.333 1.00 86.69 182 VAL A C 1
ATOM 1438 O O . VAL A 1 182 ? 2.914 22.479 30.962 1.00 86.69 182 VAL A O 1
ATOM 1441 N N . GLN A 1 183 ? 1.546 22.624 29.189 1.00 88.75 183 GLN A N 1
ATOM 1442 C CA . GLN A 1 183 ? 2.241 23.747 28.561 1.00 88.75 183 GLN A CA 1
ATOM 1443 C C . GLN A 1 183 ? 1.234 24.730 27.964 1.00 88.75 183 GLN A C 1
ATOM 1445 O O . GLN A 1 183 ? 0.219 24.320 27.408 1.00 88.75 183 GLN A O 1
ATOM 1450 N N . ILE A 1 184 ? 1.561 26.018 28.027 1.00 85.06 184 ILE A N 1
ATOM 1451 C CA . ILE A 1 184 ? 0.873 27.093 27.315 1.00 85.06 184 ILE A CA 1
ATOM 1452 C C . ILE A 1 184 ? 1.433 27.130 25.895 1.00 85.06 184 ILE A C 1
ATOM 1454 O O . ILE A 1 184 ? 2.645 27.287 25.719 1.00 85.06 184 ILE A O 1
ATOM 1458 N N . TYR A 1 185 ? 0.566 27.016 24.890 1.00 82.62 185 TYR A N 1
ATOM 1459 C CA . TYR A 1 185 ? 0.934 27.224 23.491 1.00 82.62 185 TYR A CA 1
ATOM 1460 C C . TYR A 1 185 ? 0.381 28.560 22.993 1.00 82.62 185 TYR A C 1
ATOM 1462 O O . TYR A 1 185 ? -0.831 28.762 22.954 1.00 82.62 185 TYR A O 1
ATOM 1470 N N . HIS A 1 186 ? 1.273 29.474 22.611 1.00 78.69 186 HIS A N 1
ATOM 1471 C CA . HIS A 1 186 ? 0.921 30.848 22.238 1.00 78.69 186 HIS A CA 1
ATOM 1472 C C . HIS A 1 186 ? 1.714 31.325 21.021 1.00 78.69 186 HIS A C 1
ATOM 1474 O O . HIS A 1 186 ? 2.803 30.832 20.740 1.00 78.69 186 HIS A O 1
ATOM 1480 N N . GLY A 1 187 ? 1.187 32.304 20.293 1.00 78.88 187 GLY A N 1
ATOM 1481 C CA . GLY A 1 187 ? 1.870 32.922 19.160 1.00 78.88 187 GLY A CA 1
ATOM 1482 C C . GLY A 1 187 ? 0.989 33.957 18.469 1.00 78.88 187 GLY A C 1
ATOM 1483 O O . GLY A 1 187 ? -0.066 34.316 18.993 1.00 78.88 187 GLY A O 1
ATOM 1484 N N . VAL A 1 188 ? 1.452 34.469 17.330 1.00 76.44 188 VAL A N 1
ATOM 1485 C CA . VAL A 1 188 ? 0.708 35.452 16.529 1.00 76.44 188 VAL A CA 1
ATOM 1486 C C . VAL A 1 188 ? -0.298 34.715 15.647 1.00 76.44 188 VAL A C 1
ATOM 1488 O O . VAL A 1 188 ? 0.041 33.690 15.051 1.00 76.44 188 VAL A O 1
ATOM 1491 N N . LEU A 1 189 ? -1.524 35.235 15.571 1.00 71.31 189 LEU A N 1
ATOM 1492 C CA . LEU A 1 189 ? -2.553 34.697 14.685 1.00 71.31 189 LEU A CA 1
ATOM 1493 C C . LEU A 1 189 ? -2.391 35.195 13.245 1.00 71.31 189 LEU A C 1
ATOM 1495 O O . LEU A 1 189 ? -2.119 36.374 13.012 1.00 71.31 189 LEU A O 1
ATOM 1499 N N . ASP A 1 190 ? -2.604 34.297 12.288 1.00 73.56 190 ASP A N 1
ATOM 1500 C CA . ASP A 1 190 ? -2.750 34.630 10.873 1.00 73.56 190 ASP A CA 1
ATOM 1501 C C . ASP A 1 190 ? -4.180 35.105 10.525 1.00 73.56 190 ASP A C 1
ATOM 1503 O O . ASP A 1 190 ? -5.070 35.185 11.376 1.00 73.56 190 ASP A O 1
ATOM 1507 N N . GLU A 1 191 ? -4.421 35.422 9.248 1.00 73.62 191 GLU A N 1
ATOM 1508 C CA . GLU A 1 191 ? -5.737 35.858 8.749 1.00 73.62 191 GLU A CA 1
ATOM 1509 C C . GLU A 1 191 ? -6.840 34.792 8.901 1.00 73.62 191 GLU A C 1
ATOM 1511 O O . GLU A 1 191 ? -8.026 35.126 8.875 1.00 73.62 191 GLU A O 1
ATOM 1516 N N . ALA A 1 192 ? -6.469 33.519 9.073 1.00 72.19 192 ALA A N 1
ATOM 1517 C CA . ALA A 1 192 ? -7.392 32.418 9.330 1.00 72.19 192 ALA A CA 1
ATOM 1518 C C . ALA A 1 192 ? -7.681 32.223 10.831 1.00 72.19 192 ALA A C 1
ATOM 1520 O O . ALA A 1 192 ? -8.507 31.379 11.182 1.00 72.19 192 ALA A O 1
ATOM 1521 N N . GLY A 1 193 ? -7.061 33.025 11.705 1.00 66.81 193 GLY A N 1
ATOM 1522 C CA . GLY A 1 193 ? -7.221 32.944 13.155 1.00 66.81 193 GLY A CA 1
ATOM 1523 C C . GLY A 1 193 ? -6.368 31.852 13.786 1.00 66.81 193 GLY A C 1
ATOM 1524 O O . GLY A 1 193 ? -6.753 31.291 14.808 1.00 66.81 193 GLY A O 1
ATOM 1525 N N . GLU A 1 194 ? -5.230 31.529 13.177 1.00 73.00 194 GLU A N 1
ATOM 1526 C CA . GLU A 1 194 ? -4.439 30.368 13.545 1.00 73.00 194 GLU A CA 1
ATOM 1527 C C . GLU A 1 194 ? -3.007 30.730 13.937 1.00 73.00 194 GLU A C 1
ATOM 1529 O O . GLU A 1 194 ? -2.390 31.609 13.339 1.00 73.00 194 GLU A O 1
ATOM 1534 N N . ILE A 1 195 ? -2.454 30.038 14.937 1.00 75.25 195 ILE A N 1
ATOM 1535 C CA . ILE A 1 195 ? -1.097 30.324 15.418 1.00 75.25 195 ILE A CA 1
ATOM 1536 C C . ILE A 1 195 ? -0.066 29.842 14.385 1.00 75.25 195 ILE A C 1
ATOM 1538 O O . ILE A 1 195 ? -0.002 28.647 14.068 1.00 75.25 195 ILE A O 1
ATOM 1542 N N . HIS A 1 196 ? 0.766 30.767 13.900 1.00 68.38 196 HIS A N 1
ATOM 1543 C CA . HIS A 1 196 ? 1.961 30.486 13.099 1.00 68.38 196 HIS A CA 1
ATOM 1544 C C . HIS A 1 196 ? 3.219 30.670 13.968 1.00 68.38 196 HIS A C 1
ATOM 1546 O O . HIS A 1 196 ? 3.294 31.617 14.749 1.00 68.38 196 HIS A O 1
ATOM 1552 N N . ASP A 1 197 ? 4.191 29.755 13.869 1.00 71.81 197 ASP A N 1
ATOM 1553 C CA . ASP A 1 197 ? 5.438 29.755 14.666 1.00 71.81 197 ASP A CA 1
ATOM 1554 C C . ASP A 1 197 ? 5.238 29.874 16.196 1.00 71.81 197 ASP A C 1
ATOM 1556 O O . ASP A 1 197 ? 5.973 30.574 16.897 1.00 71.81 197 ASP A O 1
ATOM 1560 N N . GLY A 1 198 ? 4.225 29.184 16.731 1.00 79.38 198 GLY A N 1
ATOM 1561 C CA . GLY A 1 198 ? 3.896 29.232 18.157 1.00 79.38 198 GLY A CA 1
ATOM 1562 C C . GLY A 1 198 ? 5.016 28.741 19.084 1.00 79.38 198 GLY A C 1
ATOM 1563 O O . GLY A 1 198 ? 5.820 27.872 18.743 1.00 79.38 198 GLY A O 1
ATOM 1564 N N . SER A 1 199 ? 5.045 29.296 20.291 1.00 79.50 199 SER A N 1
ATOM 1565 C CA . SER A 1 199 ? 5.983 28.989 21.369 1.00 79.50 199 SER A CA 1
ATOM 1566 C C . SER A 1 199 ? 5.302 28.204 22.493 1.00 79.50 199 SER A C 1
ATOM 1568 O O . SER A 1 199 ? 4.113 28.376 22.752 1.00 79.50 199 SER A O 1
ATOM 1570 N N . LEU A 1 200 ? 6.076 27.351 23.172 1.00 84.75 200 LEU A N 1
ATOM 1571 C CA . LEU A 1 200 ? 5.630 26.549 24.313 1.00 84.75 200 LEU A CA 1
ATOM 1572 C C . LEU A 1 200 ? 6.243 27.081 25.613 1.00 84.75 200 LEU A C 1
ATOM 1574 O O . LEU A 1 200 ? 7.468 27.146 25.733 1.00 84.75 200 LEU A O 1
ATOM 1578 N N . ASN A 1 201 ? 5.405 27.382 26.603 1.00 82.00 201 ASN A N 1
ATOM 1579 C CA . ASN A 1 201 ? 5.829 27.726 27.960 1.00 82.00 201 ASN A CA 1
ATOM 1580 C C . ASN A 1 201 ? 5.345 26.635 28.933 1.00 82.00 201 ASN A C 1
ATOM 1582 O O . ASN A 1 201 ? 4.158 26.322 28.927 1.00 82.00 201 ASN A O 1
ATOM 1586 N N . PRO A 1 202 ? 6.213 26.024 29.759 1.00 86.25 202 PRO A N 1
ATOM 1587 C CA . PRO A 1 202 ? 5.782 24.999 30.710 1.00 86.25 202 PRO A CA 1
ATOM 1588 C C . PRO A 1 202 ? 4.877 25.580 31.807 1.00 86.25 202 PRO A C 1
ATOM 1590 O O . PRO A 1 202 ? 5.063 26.722 32.227 1.00 86.25 202 PRO A O 1
ATOM 1593 N N . MET A 1 203 ? 3.929 24.771 32.281 1.00 89.75 203 MET A N 1
ATOM 1594 C CA . MET A 1 203 ? 3.106 25.042 33.461 1.00 89.75 203 MET A CA 1
ATOM 1595 C C . MET A 1 203 ? 3.509 24.098 34.596 1.00 89.75 203 MET A C 1
ATOM 1597 O O . MET A 1 203 ? 3.751 22.909 34.379 1.00 89.75 203 MET A O 1
ATOM 1601 N N . GLU A 1 204 ? 3.565 24.621 35.814 1.00 91.94 204 GLU A N 1
ATOM 1602 C CA . GLU A 1 204 ? 3.901 23.876 37.021 1.00 91.94 204 GLU A CA 1
ATOM 1603 C C . GLU A 1 204 ? 2.636 23.430 37.753 1.00 91.94 204 GLU A C 1
ATOM 1605 O O . GLU A 1 204 ? 1.670 24.185 37.872 1.00 91.94 204 GLU A O 1
ATOM 1610 N N . TYR A 1 205 ? 2.648 22.200 38.266 1.00 91.81 205 TYR A N 1
ATOM 1611 C CA . TYR A 1 205 ? 1.582 21.686 39.121 1.00 91.81 205 TYR A CA 1
ATOM 1612 C C . TYR A 1 205 ? 1.508 22.479 40.432 1.00 91.81 205 TYR A C 1
ATOM 1614 O O . TYR A 1 205 ? 2.516 22.634 41.121 1.00 91.81 205 TYR A O 1
ATOM 1622 N N . GLN A 1 206 ? 0.305 22.921 40.795 1.00 93.56 206 GLN A N 1
ATOM 1623 C CA . GLN A 1 206 ? 0.054 23.734 41.985 1.00 93.56 206 GLN A CA 1
ATOM 1624 C C . GLN A 1 206 ? -0.738 22.986 43.060 1.00 93.56 206 GLN A C 1
ATOM 1626 O O . GLN A 1 206 ? -0.376 23.032 44.236 1.00 93.56 206 GLN A O 1
ATOM 1631 N N . ALA A 1 207 ? -1.833 22.313 42.689 1.00 91.69 207 ALA A N 1
ATOM 1632 C CA . ALA A 1 207 ? -2.744 21.721 43.670 1.00 91.69 207 ALA A CA 1
ATOM 1633 C C . ALA A 1 207 ? -3.598 20.572 43.113 1.00 91.69 207 ALA A C 1
ATOM 1635 O O . ALA A 1 207 ? -3.946 20.555 41.934 1.00 91.69 207 ALA A O 1
ATOM 1636 N N . ASP A 1 208 ? -3.993 19.659 44.002 1.00 91.44 208 ASP A N 1
ATOM 1637 C CA . ASP A 1 208 ? -5.028 18.648 43.771 1.00 91.44 208 ASP A CA 1
ATOM 1638 C C . ASP A 1 208 ? -6.367 19.235 44.217 1.00 91.44 208 ASP A C 1
ATOM 1640 O O . ASP A 1 208 ? -6.529 19.624 45.378 1.00 91.44 208 ASP A O 1
ATOM 1644 N N . LEU A 1 209 ? -7.305 19.358 43.281 1.00 88.94 209 LEU A N 1
ATOM 1645 C CA . LEU A 1 209 ? -8.634 19.917 43.525 1.00 88.94 209 LEU A CA 1
ATOM 1646 C C . LEU A 1 209 ? -9.658 18.835 43.911 1.00 88.94 209 LEU A C 1
ATOM 1648 O O . LEU A 1 209 ? -10.801 19.166 44.231 1.00 88.94 209 LEU A O 1
ATOM 1652 N N . GLY A 1 210 ? -9.248 17.564 43.932 1.00 85.00 210 GLY A N 1
ATOM 1653 C CA . GLY A 1 210 ? -10.095 16.405 44.184 1.00 85.00 210 GLY A CA 1
ATOM 1654 C C . GLY A 1 210 ? -10.869 15.951 42.945 1.00 85.00 210 GLY A C 1
ATOM 1655 O O . GLY A 1 210 ? -11.080 16.707 42.001 1.00 85.00 210 GLY A O 1
ATOM 1656 N N . GLY A 1 211 ? -11.300 14.684 42.947 1.00 82.94 211 GLY A N 1
ATOM 1657 C CA . GLY A 1 211 ? -12.099 14.115 41.855 1.00 82.94 211 GLY A CA 1
ATOM 1658 C C . GLY A 1 211 ? -11.370 14.068 40.509 1.00 82.94 211 GLY A C 1
ATOM 1659 O O . GLY A 1 211 ? -11.990 14.357 39.498 1.00 82.94 211 GLY A O 1
ATOM 1660 N N . GLY A 1 212 ? -10.061 13.783 40.511 1.00 84.00 212 GLY A N 1
ATOM 1661 C CA . GLY A 1 212 ? -9.259 13.657 39.287 1.00 84.00 212 GLY A CA 1
ATOM 1662 C C . GLY A 1 212 ? -8.816 14.982 38.656 1.00 84.00 212 GLY A C 1
ATOM 1663 O O . GLY A 1 212 ? -8.209 14.958 37.584 1.00 84.00 212 GLY A O 1
ATOM 1664 N N . ALA A 1 213 ? -9.091 16.120 39.304 1.00 89.00 213 ALA A N 1
ATOM 1665 C CA . ALA A 1 213 ? -8.783 17.460 38.811 1.00 89.00 213 ALA A CA 1
ATOM 1666 C C . ALA A 1 213 ? -7.524 18.059 39.460 1.00 89.00 213 ALA A C 1
ATOM 1668 O O . ALA A 1 213 ? -7.424 18.166 40.683 1.00 89.00 213 ALA A O 1
ATOM 1669 N N . TYR A 1 214 ? -6.594 18.534 38.633 1.00 90.44 214 TYR A N 1
ATOM 1670 C CA . TYR A 1 214 ? -5.311 19.090 39.060 1.00 90.44 214 TYR A CA 1
ATOM 1671 C C . TYR A 1 214 ? -5.097 20.495 38.503 1.00 90.44 214 TYR A C 1
ATOM 1673 O O . TYR A 1 214 ? -5.288 20.735 37.315 1.00 90.44 214 TYR A O 1
AT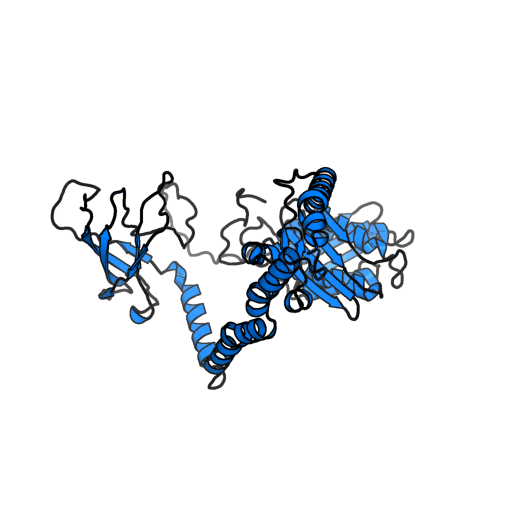OM 1681 N N . LEU A 1 215 ? -4.678 21.429 39.354 1.00 90.00 215 LEU A N 1
ATOM 1682 C CA . LEU A 1 215 ? -4.370 22.803 38.968 1.00 90.00 215 LEU A CA 1
ATOM 1683 C C . LEU A 1 215 ? -2.915 22.919 38.507 1.00 90.00 215 LEU A C 1
ATOM 1685 O O . LEU A 1 215 ? -1.998 22.542 39.239 1.00 90.00 215 LEU A O 1
ATOM 1689 N N . PHE A 1 216 ? -2.722 23.514 37.336 1.00 90.31 216 PHE A N 1
ATOM 1690 C CA . PHE A 1 216 ? -1.434 23.903 36.779 1.00 90.31 216 PHE A CA 1
ATOM 1691 C C . PHE A 1 216 ? -1.402 25.412 36.548 1.00 90.31 216 PHE A C 1
ATOM 1693 O O . PHE A 1 216 ? -2.414 26.014 36.186 1.00 90.31 216 PHE A O 1
ATOM 1700 N N . GLU A 1 217 ? -0.231 26.014 36.725 1.00 89.12 217 GLU A N 1
ATOM 1701 C CA . GLU A 1 217 ? -0.011 27.447 36.537 1.00 89.12 217 GLU A CA 1
ATOM 1702 C C . GLU A 1 217 ? 1.264 27.694 35.731 1.00 89.12 217 GLU A C 1
ATOM 1704 O O . GLU A 1 217 ? 2.297 27.074 35.979 1.00 89.12 217 GLU A O 1
ATOM 1709 N N . GLY A 1 218 ? 1.202 28.598 34.759 1.00 85.06 218 GLY A N 1
ATOM 1710 C CA . GLY A 1 218 ? 2.365 29.032 33.992 1.00 85.06 218 GLY A CA 1
ATOM 1711 C C . GLY A 1 218 ? 2.341 30.533 33.747 1.00 85.06 218 GLY A C 1
ATOM 1712 O O . GLY A 1 218 ? 1.296 31.174 33.828 1.00 85.06 218 GLY A O 1
ATOM 1713 N N . SER A 1 219 ? 3.506 31.099 33.436 1.00 83.50 219 SER A N 1
ATOM 1714 C CA . SER A 1 219 ? 3.623 32.512 33.078 1.00 83.50 219 SER A CA 1
ATOM 1715 C C . SER A 1 219 ? 3.828 32.680 31.575 1.00 83.50 219 SER A C 1
ATOM 1717 O O . SER A 1 219 ? 4.664 32.007 30.953 1.00 83.50 219 SER A O 1
ATOM 1719 N N . LEU A 1 220 ? 3.070 33.608 30.999 1.00 80.50 220 LEU A N 1
ATOM 1720 C CA . LEU A 1 220 ? 3.153 34.004 29.605 1.00 80.50 220 LEU A CA 1
ATOM 1721 C C . LEU A 1 220 ? 3.709 35.424 29.507 1.00 80.50 220 LEU A C 1
ATOM 1723 O O . LEU A 1 220 ? 3.125 36.348 30.055 1.00 80.50 220 LEU A O 1
ATOM 1727 N N . THR A 1 221 ? 4.804 35.608 28.766 1.00 80.56 221 THR A N 1
ATOM 1728 C CA . THR A 1 221 ? 5.366 36.933 28.452 1.00 80.56 221 THR A CA 1
ATOM 1729 C C . THR A 1 221 ? 5.244 37.200 26.958 1.00 80.56 221 THR A C 1
ATOM 1731 O O . THR A 1 221 ? 5.852 36.484 26.152 1.00 80.56 221 THR A O 1
ATOM 1734 N N . LEU A 1 222 ? 4.512 38.247 26.576 1.00 73.81 222 LEU A N 1
ATOM 1735 C CA . LEU A 1 222 ? 4.323 38.609 25.169 1.00 73.81 222 LEU A CA 1
ATOM 1736 C C . LEU A 1 222 ? 5.518 39.421 24.665 1.00 73.81 222 LEU A C 1
ATOM 1738 O O . LEU A 1 222 ? 5.817 40.500 25.167 1.00 73.81 222 LEU A O 1
ATOM 1742 N N . LYS A 1 223 ? 6.237 38.899 23.668 1.00 73.50 223 LYS A N 1
ATOM 1743 C CA . LYS A 1 223 ? 7.480 39.513 23.154 1.00 73.50 223 LYS A CA 1
ATOM 1744 C C . LYS A 1 223 ? 7.280 40.393 21.922 1.00 73.50 223 LYS A C 1
ATOM 1746 O O . LYS A 1 223 ? 8.232 41.032 21.478 1.00 73.50 223 LYS A O 1
ATOM 1751 N N . GLN A 1 224 ? 6.086 40.392 21.342 1.00 71.50 224 GLN A N 1
ATOM 1752 C CA . GLN A 1 224 ? 5.771 41.079 20.092 1.00 71.50 224 GLN A CA 1
ATOM 1753 C C . GLN A 1 224 ? 4.370 41.689 20.168 1.00 71.50 224 GLN A C 1
ATOM 1755 O O . GLN A 1 224 ? 3.556 41.284 20.991 1.00 71.50 224 GLN A O 1
ATOM 1760 N N . THR A 1 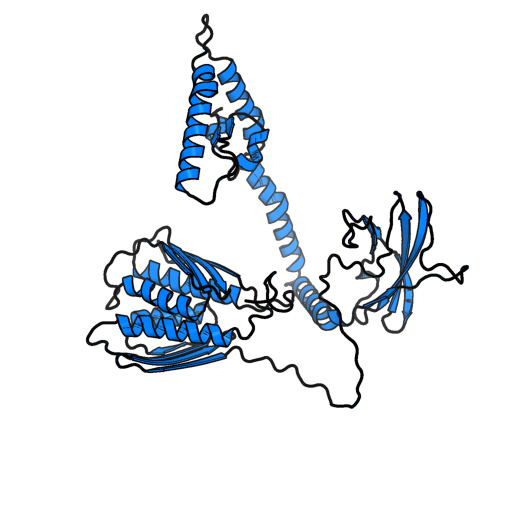225 ? 4.112 42.693 19.331 1.00 64.69 225 THR A N 1
ATOM 1761 C CA . THR A 1 225 ? 2.785 43.301 19.178 1.00 64.69 225 THR A CA 1
ATOM 1762 C C . THR A 1 225 ? 1.934 42.484 18.205 1.00 64.69 225 THR A C 1
ATOM 1764 O O . THR A 1 225 ? 2.400 42.187 17.106 1.00 64.69 225 THR A O 1
ATOM 1767 N N . GLY A 1 226 ? 0.679 42.201 18.549 1.00 62.78 226 GLY A N 1
ATOM 1768 C CA . GLY A 1 226 ? -0.268 41.493 17.683 1.00 62.78 226 GLY A CA 1
ATOM 1769 C C . GLY A 1 226 ? -1.478 40.984 18.465 1.00 62.78 226 GLY A C 1
ATOM 1770 O O . GLY A 1 226 ? -1.509 41.090 19.689 1.00 62.78 226 GLY A O 1
ATOM 1771 N N . LEU A 1 227 ? -2.475 40.430 17.768 1.00 58.31 227 LEU A N 1
ATOM 1772 C CA . LEU A 1 227 ? -3.548 39.692 18.431 1.00 58.31 227 LEU A CA 1
ATOM 1773 C C . LEU A 1 227 ? -2.975 38.339 18.875 1.00 58.31 227 LEU A C 1
ATOM 1775 O O . LEU A 1 227 ? -2.715 37.464 18.047 1.00 58.31 227 LEU A O 1
ATOM 1779 N N . HIS A 1 228 ? -2.736 38.206 20.175 1.00 55.00 228 HIS A N 1
ATOM 1780 C CA . HIS A 1 228 ? -2.351 36.954 20.812 1.00 55.00 228 HIS A CA 1
ATOM 1781 C C . HIS A 1 228 ? -3.593 36.357 21.462 1.00 55.00 228 HIS A C 1
ATOM 1783 O O . HIS A 1 228 ? -4.302 37.053 22.183 1.00 55.00 228 HIS A O 1
ATOM 1789 N N . VAL A 1 229 ? -3.863 35.080 21.214 1.00 52.94 229 VAL A N 1
ATOM 1790 C CA . VAL A 1 229 ? -4.887 34.354 21.968 1.00 52.94 229 VAL A CA 1
ATOM 1791 C C . VAL A 1 229 ? -4.180 33.469 22.982 1.00 52.94 229 VAL A C 1
ATOM 1793 O O . VAL A 1 229 ? -3.296 32.689 22.620 1.00 52.94 229 VAL A O 1
ATOM 1796 N N . GLU A 1 230 ? -4.590 33.580 24.247 1.00 47.03 230 GLU A N 1
ATOM 1797 C CA . GLU A 1 230 ? -4.421 32.497 25.211 1.00 47.03 230 GLU A CA 1
ATOM 1798 C C . GLU A 1 230 ? -5.378 31.379 24.811 1.00 47.03 230 GLU A C 1
ATOM 1800 O O . GLU A 1 230 ? -6.577 31.353 25.070 1.00 47.03 230 GLU A O 1
ATOM 1805 N N . SER A 1 231 ? -4.801 30.498 24.012 1.00 38.53 231 SER A N 1
ATOM 1806 C CA . SER A 1 231 ? -5.236 29.146 23.767 1.00 38.53 231 SER A CA 1
ATOM 1807 C C . SER A 1 231 ? -5.441 28.341 25.054 1.00 38.53 231 SER A C 1
ATOM 1809 O O . SER A 1 231 ? -4.624 27.455 25.283 1.00 38.53 231 SER A O 1
ATOM 1811 N N . GLY A 1 232 ? -6.480 28.561 25.872 1.00 42.75 232 GLY A N 1
ATOM 1812 C CA . GLY A 1 232 ? -6.995 27.484 26.731 1.00 42.75 232 GLY A CA 1
ATOM 1813 C C . GLY A 1 232 ? -7.201 26.177 25.949 1.00 42.75 232 GLY A C 1
ATOM 1814 O O . GLY A 1 232 ? -7.098 25.098 26.523 1.00 42.75 232 GLY A O 1
ATOM 1815 N N . TYR A 1 233 ? -7.366 26.271 24.622 1.00 32.09 233 TYR A N 1
ATOM 1816 C CA . TYR A 1 233 ? -7.119 25.216 23.648 1.00 32.09 233 TYR A CA 1
ATOM 1817 C C . TYR A 1 233 ? -6.598 25.770 22.320 1.00 32.09 233 TYR A C 1
ATOM 1819 O O . TYR A 1 233 ? -7.358 26.267 21.492 1.00 32.09 233 TYR A O 1
ATOM 1827 N N . THR A 1 234 ? -5.311 25.580 22.048 1.00 29.41 234 THR A N 1
ATOM 1828 C CA . THR A 1 234 ? -4.853 25.405 20.665 1.00 29.41 234 THR A CA 1
ATOM 1829 C C . THR A 1 234 ? -4.708 23.892 20.481 1.00 29.41 234 THR A C 1
ATOM 1831 O O . THR A 1 234 ? -3.732 23.286 20.901 1.00 29.41 234 THR A O 1
ATOM 1834 N N . GLU A 1 235 ? -5.657 23.173 19.892 1.00 32.81 235 GLU A N 1
ATOM 1835 C CA . GLU A 1 235 ? -6.183 23.475 18.564 1.00 32.81 235 GLU A CA 1
ATOM 1836 C C . GLU A 1 235 ? -5.194 23.114 17.435 1.00 32.81 235 GLU A C 1
ATOM 1838 O O . GLU A 1 235 ? -5.576 23.061 16.277 1.00 32.81 235 GLU A O 1
ATOM 1843 N N . ARG A 1 236 ? -3.896 22.938 17.742 1.00 28.77 236 ARG A N 1
ATOM 1844 C CA . ARG A 1 236 ? -2.800 22.628 16.797 1.00 28.77 236 ARG A CA 1
ATOM 1845 C C . ARG A 1 236 ? -1.644 21.956 17.556 1.00 28.77 236 ARG A C 1
ATOM 1847 O O . ARG A 1 236 ? -0.603 22.548 17.802 1.00 28.77 236 ARG A O 1
ATOM 1854 N N . ASN A 1 237 ? -1.840 20.764 18.113 1.00 28.84 237 ASN A N 1
ATOM 1855 C CA . ASN A 1 237 ? -1.500 19.499 17.445 1.00 28.84 237 ASN A CA 1
ATOM 1856 C C . ASN A 1 237 ? -2.339 18.322 17.987 1.00 28.84 237 ASN A C 1
ATOM 1858 O O . ASN A 1 237 ? -1.856 17.206 18.159 1.00 28.84 237 ASN A O 1
ATOM 1862 N N . VAL A 1 238 ? -3.624 18.564 18.217 1.00 27.05 238 VAL A N 1
ATOM 1863 C CA . VAL A 1 238 ? -4.658 17.525 18.200 1.00 27.05 238 VAL A CA 1
ATOM 1864 C C . VAL A 1 238 ? -5.744 18.078 17.285 1.00 27.05 238 VAL A C 1
ATOM 1866 O O . VAL A 1 238 ? -6.177 19.208 17.457 1.00 27.05 238 VAL A O 1
ATOM 1869 N N . LYS A 1 239 ? -6.054 17.359 16.205 1.00 24.00 239 LYS A N 1
ATOM 1870 C CA . LYS A 1 239 ? -6.930 17.832 15.128 1.00 24.00 239 LYS A CA 1
ATOM 1871 C C . LYS A 1 239 ? -8.345 18.085 15.652 1.00 24.00 239 LYS A C 1
ATOM 1873 O O . LYS A 1 239 ? -9.024 17.125 16.008 1.00 24.00 239 LYS A O 1
ATOM 1878 N N . SER A 1 240 ? -8.809 19.327 15.556 1.00 23.14 240 SER A N 1
ATOM 1879 C CA . SER A 1 240 ? -10.237 19.624 15.574 1.00 23.14 240 SER A CA 1
ATOM 1880 C C . SER A 1 240 ? -10.883 19.204 14.261 1.00 23.14 240 SER A C 1
ATOM 1882 O O . SER A 1 240 ? -10.391 19.488 13.165 1.00 23.14 240 SER A O 1
ATOM 1884 N N . LEU A 1 241 ? -12.014 18.518 14.378 1.00 27.53 241 LEU A N 1
ATOM 1885 C CA . LEU A 1 241 ? -13.047 18.475 13.357 1.00 27.53 241 LEU A CA 1
ATOM 1886 C C . LEU A 1 241 ? -14.286 19.138 13.958 1.00 27.53 241 LEU A C 1
ATOM 1888 O O . LEU A 1 241 ? -14.946 18.578 14.822 1.00 27.53 241 LEU A O 1
ATOM 1892 N N . GLY A 1 242 ? -14.581 20.339 13.466 1.00 26.33 242 GLY A N 1
ATOM 1893 C CA . GLY A 1 242 ? -15.927 20.787 13.104 1.00 26.33 242 GLY A CA 1
ATOM 1894 C C . GLY A 1 242 ? -17.077 20.618 14.108 1.00 26.33 242 GLY A C 1
ATOM 1895 O O . GLY A 1 242 ? -17.758 19.604 14.125 1.00 26.33 242 GLY A O 1
ATOM 1896 N N . LYS A 1 243 ? -17.387 21.729 14.787 1.00 26.73 243 LYS A N 1
ATOM 1897 C CA . LYS A 1 243 ? -18.722 22.309 15.062 1.00 26.73 243 LYS A CA 1
ATOM 1898 C C . LYS A 1 243 ? -19.947 21.373 15.117 1.00 26.73 243 LYS A C 1
ATOM 1900 O O . LYS A 1 243 ? -20.510 20.976 14.100 1.00 26.73 243 LYS A O 1
ATOM 1905 N N . HIS A 1 244 ? -20.502 21.276 16.321 1.00 24.20 244 HIS A N 1
ATOM 1906 C CA . HIS A 1 244 ? -21.899 20.935 16.589 1.00 24.20 244 HIS A CA 1
ATOM 1907 C C . HIS A 1 244 ? -22.834 22.126 16.275 1.00 24.20 244 HIS A C 1
ATOM 1909 O O . HIS A 1 244 ? -22.585 23.232 16.763 1.00 24.20 244 HIS A O 1
ATOM 1915 N N . PRO A 1 245 ? -23.966 21.940 15.572 1.00 28.25 245 PRO A N 1
ATOM 1916 C CA . PRO A 1 245 ? -25.161 22.728 15.813 1.00 28.25 245 PRO A CA 1
ATOM 1917 C C . PRO A 1 245 ? -25.923 22.121 16.997 1.00 28.25 245 PRO A C 1
ATOM 1919 O O . PRO A 1 245 ? -26.131 20.908 17.085 1.00 28.25 245 PRO A O 1
ATOM 1922 N N . SER A 1 246 ? -26.338 22.979 17.921 1.00 30.62 246 SER A N 1
ATOM 1923 C CA . SER A 1 246 ? -27.240 22.636 19.011 1.00 30.62 246 SER A CA 1
ATOM 1924 C C . SER A 1 246 ? -28.671 22.472 18.494 1.00 30.62 246 SER A C 1
ATOM 1926 O O . SER A 1 246 ? -29.157 23.296 17.717 1.00 30.62 246 SER A O 1
ATOM 1928 N N . LYS A 1 247 ? -29.372 21.441 18.980 1.00 27.84 247 LYS A N 1
ATOM 1929 C CA . LYS A 1 247 ? -30.769 21.549 19.426 1.00 27.84 247 LYS A CA 1
ATOM 1930 C C . LYS A 1 247 ? -31.186 20.336 20.263 1.00 27.84 247 LYS A C 1
ATOM 1932 O O . LYS A 1 247 ? -31.026 19.191 19.867 1.00 27.84 247 LYS A O 1
ATOM 1937 N N . ASN A 1 248 ? -31.715 20.689 21.428 1.00 28.33 248 ASN A N 1
ATOM 1938 C CA . ASN A 1 248 ? -32.466 19.926 22.420 1.00 28.33 248 ASN A CA 1
ATOM 1939 C C . ASN A 1 248 ? -33.403 18.853 21.833 1.00 28.33 248 ASN A C 1
ATOM 1941 O O . ASN A 1 248 ? -34.144 19.186 20.912 1.00 28.33 248 ASN A O 1
ATOM 1945 N N . THR A 1 249 ? -33.450 17.662 22.448 1.00 27.19 249 THR A N 1
ATOM 1946 C CA . THR A 1 249 ? -34.631 17.099 23.152 1.00 27.19 249 THR A CA 1
ATOM 1947 C C . THR A 1 249 ? -34.307 15.713 23.725 1.00 27.19 249 THR A C 1
ATOM 1949 O O . THR A 1 249 ? -34.082 14.778 22.971 1.00 27.19 249 THR A O 1
ATOM 1952 N N . ASP A 1 250 ? -34.261 15.652 25.055 1.00 27.67 250 ASP A N 1
ATOM 1953 C CA . ASP A 1 250 ? -34.962 14.735 25.971 1.00 27.67 250 ASP A CA 1
ATOM 1954 C C . ASP A 1 250 ? -35.109 13.215 25.691 1.00 27.67 250 ASP A C 1
ATOM 1956 O O . ASP A 1 250 ? -35.455 12.781 24.597 1.00 27.67 250 ASP A O 1
ATOM 1960 N N . LEU A 1 251 ? -35.039 12.470 26.809 1.00 27.66 251 LEU A N 1
ATOM 1961 C CA . LEU A 1 251 ? -35.469 11.080 27.074 1.00 27.66 251 LEU A CA 1
ATOM 1962 C C . LEU A 1 251 ? -34.467 9.922 26.849 1.00 27.66 251 LEU A C 1
ATOM 1964 O O . LEU A 1 251 ? -34.343 9.342 25.779 1.00 27.66 251 LEU A O 1
ATOM 1968 N N . THR A 1 252 ? -33.824 9.549 27.965 1.00 38.53 252 THR A N 1
ATOM 1969 C CA . THR A 1 252 ? -33.651 8.178 28.498 1.00 38.53 252 THR A CA 1
ATOM 1970 C C . THR A 1 252 ? -33.706 6.995 27.518 1.00 38.53 252 THR A C 1
ATOM 1972 O O . THR A 1 252 ? -34.801 6.535 27.219 1.00 38.53 252 THR A O 1
ATOM 1975 N N . GLU A 1 253 ? -32.556 6.382 27.209 1.00 26.77 253 GLU A N 1
ATOM 1976 C CA . GLU A 1 253 ? -32.418 4.933 26.951 1.00 26.77 253 GLU A CA 1
ATOM 1977 C C . GLU A 1 253 ? -30.991 4.445 27.306 1.00 26.77 253 GLU A C 1
ATOM 1979 O O . GLU A 1 253 ? -30.046 5.239 27.276 1.00 26.77 253 GLU A O 1
ATOM 1984 N N . PRO A 1 254 ? -30.815 3.175 27.729 1.00 32.41 254 PRO A N 1
ATOM 1985 C CA . PRO A 1 254 ? -29.555 2.666 28.267 1.00 32.41 254 PRO A CA 1
ATOM 1986 C C . PRO A 1 254 ? -28.500 2.442 27.174 1.00 32.41 254 PRO A C 1
ATOM 1988 O O . PRO A 1 254 ? -28.815 2.097 26.039 1.00 32.41 254 PRO A O 1
ATOM 1991 N N . GLN A 1 255 ? -27.234 2.616 27.562 1.00 33.81 255 GLN A N 1
ATOM 1992 C CA . GLN A 1 255 ? -26.026 2.505 26.740 1.00 33.81 255 GLN A CA 1
ATOM 1993 C C . GLN A 1 255 ? -26.040 1.279 25.810 1.00 33.81 255 GLN A C 1
ATOM 1995 O O . GLN A 1 255 ? -25.853 0.138 26.237 1.00 33.81 255 GLN A O 1
ATOM 2000 N N . GLY A 1 256 ? -26.232 1.542 24.515 1.00 27.41 256 GLY A N 1
ATOM 2001 C CA . GLY A 1 256 ? -26.012 0.580 23.447 1.00 27.41 256 GLY A CA 1
ATOM 2002 C C . GLY A 1 256 ? -24.520 0.303 23.289 1.00 27.41 256 GLY A C 1
ATOM 2003 O O . GLY A 1 256 ? -23.716 1.209 23.089 1.00 27.41 256 GLY A O 1
ATOM 2004 N N . THR A 1 257 ? -24.157 -0.970 23.366 1.00 29.42 257 THR A N 1
ATOM 2005 C CA . THR A 1 257 ? -22.873 -1.507 22.913 1.00 29.42 257 THR A CA 1
ATOM 2006 C C . THR A 1 257 ? -22.613 -1.008 21.487 1.00 29.42 257 THR A C 1
ATOM 2008 O O . THR A 1 257 ? -23.467 -1.199 20.619 1.00 29.42 257 THR A O 1
ATOM 2011 N N . ILE A 1 258 ? -21.465 -0.368 21.221 1.00 35.97 258 ILE A N 1
ATOM 2012 C CA . ILE A 1 258 ? -21.073 -0.016 19.847 1.00 35.97 258 ILE A CA 1
ATOM 2013 C C . ILE A 1 258 ? -20.972 -1.328 19.068 1.00 35.97 258 ILE A C 1
ATOM 2015 O O . ILE A 1 258 ? -20.061 -2.132 19.262 1.00 35.97 258 ILE A O 1
ATOM 2019 N N . LYS A 1 259 ? -21.966 -1.576 18.221 1.00 33.69 259 LYS A N 1
ATOM 2020 C CA . LYS A 1 259 ? -22.021 -2.729 17.334 1.00 33.69 259 LYS A CA 1
ATOM 2021 C C . LYS A 1 259 ? -20.876 -2.565 16.333 1.00 33.69 259 LYS A C 1
ATOM 2023 O O . LYS A 1 259 ? -20.953 -1.695 15.469 1.00 33.69 259 LYS A O 1
ATOM 2028 N N . LYS A 1 260 ? -19.806 -3.359 16.471 1.00 48.59 260 LYS A N 1
ATOM 2029 C CA . LYS A 1 260 ? -18.772 -3.514 15.435 1.00 48.59 260 LYS A CA 1
ATOM 2030 C C . LYS A 1 260 ? -19.514 -3.795 14.124 1.00 48.59 260 LYS A C 1
ATOM 2032 O O . LYS A 1 260 ? -20.223 -4.795 14.045 1.00 48.59 260 LYS A O 1
ATOM 2037 N N . MET A 1 261 ? -19.468 -2.876 13.159 1.00 62.31 261 MET A N 1
ATOM 2038 C CA . MET A 1 261 ? -20.084 -3.139 11.860 1.00 62.31 261 MET A CA 1
ATOM 2039 C C . MET A 1 261 ? -19.276 -4.244 11.182 1.00 62.31 261 MET A C 1
ATOM 2041 O O . MET A 1 261 ? -18.060 -4.112 11.048 1.00 62.31 261 MET A O 1
ATOM 2045 N N . ASP A 1 262 ? -19.939 -5.332 10.796 1.00 85.56 262 ASP A N 1
ATOM 2046 C CA . ASP A 1 262 ? -19.295 -6.430 10.078 1.00 85.56 262 ASP A CA 1
ATOM 2047 C C . ASP A 1 262 ? -18.839 -5.938 8.701 1.00 85.56 262 ASP A C 1
ATOM 2049 O O . ASP A 1 262 ? -19.655 -5.559 7.857 1.00 85.56 262 ASP A O 1
ATOM 2053 N N . ARG A 1 263 ? -17.522 -5.944 8.466 1.00 94.56 263 ARG A N 1
ATOM 2054 C CA . ARG A 1 263 ? -16.899 -5.594 7.179 1.00 94.56 263 ARG A CA 1
ATOM 2055 C C . ARG A 1 263 ? -16.844 -6.815 6.270 1.00 94.56 263 ARG A C 1
ATOM 2057 O O . ARG A 1 263 ? -15.783 -7.258 5.829 1.00 94.56 263 ARG A O 1
ATOM 2064 N N . THR A 1 264 ? -18.031 -7.356 6.021 1.00 96.56 264 THR A N 1
ATOM 2065 C CA . THR A 1 264 ? -18.266 -8.562 5.231 1.00 96.56 264 THR A CA 1
ATOM 2066 C C . THR A 1 264 ? -19.170 -8.239 4.046 1.00 96.56 264 THR A C 1
ATOM 2068 O O . THR A 1 264 ? -20.099 -7.440 4.159 1.00 96.56 264 THR A O 1
ATOM 2071 N N . ALA A 1 265 ? -18.937 -8.883 2.907 1.00 97.69 265 ALA A N 1
ATOM 2072 C CA . ALA A 1 265 ? -19.793 -8.773 1.734 1.00 97.69 265 ALA A CA 1
ATOM 2073 C C . ALA A 1 265 ? -19.994 -10.127 1.057 1.00 97.69 265 ALA A C 1
ATOM 2075 O O . ALA A 1 265 ? -19.080 -10.947 1.004 1.00 97.69 265 ALA A O 1
ATOM 2076 N N . GLU A 1 266 ? -21.184 -10.320 0.493 1.00 98.12 266 GLU A N 1
ATOM 2077 C CA . GLU A 1 266 ? -21.513 -11.449 -0.371 1.00 98.12 266 GLU A CA 1
ATOM 2078 C C . GLU A 1 266 ? -21.953 -10.932 -1.746 1.00 98.12 266 GLU A C 1
ATOM 2080 O O . GLU A 1 266 ? -22.713 -9.960 -1.864 1.00 98.12 266 GLU A O 1
ATOM 2085 N N . ILE A 1 267 ? -21.439 -11.571 -2.792 1.00 98.31 267 ILE A N 1
ATOM 2086 C CA . ILE A 1 267 ? -21.709 -11.285 -4.195 1.00 98.31 267 ILE A CA 1
ATOM 2087 C C . ILE A 1 267 ? -22.192 -12.571 -4.852 1.00 98.31 267 ILE A C 1
ATOM 2089 O O . ILE A 1 267 ? -21.545 -13.611 -4.752 1.00 98.31 267 ILE A O 1
ATOM 2093 N N . ALA A 1 268 ? -23.315 -12.480 -5.557 1.00 97.88 268 ALA A N 1
ATOM 2094 C CA . ALA A 1 268 ? -23.781 -13.506 -6.473 1.00 97.88 268 ALA A CA 1
ATOM 2095 C C . ALA A 1 268 ? -23.892 -12.879 -7.865 1.00 97.88 268 ALA A C 1
ATOM 2097 O O . ALA A 1 268 ? -24.558 -11.852 -8.027 1.00 97.88 268 ALA A O 1
ATOM 2098 N N . ARG A 1 269 ? -23.226 -13.478 -8.852 1.00 97.25 269 ARG A N 1
ATOM 2099 C CA . ARG A 1 269 ? -23.210 -13.019 -10.244 1.00 97.25 269 ARG A CA 1
ATOM 2100 C C . ARG A 1 269 ? -23.457 -14.207 -11.163 1.00 97.25 269 ARG A C 1
ATOM 2102 O O . ARG A 1 269 ? -22.848 -15.256 -10.988 1.00 97.25 269 ARG A O 1
ATOM 2109 N N . GLU A 1 270 ? -24.345 -14.035 -12.132 1.00 97.94 270 GLU A N 1
ATOM 2110 C CA . GLU A 1 270 ? -24.680 -15.067 -13.111 1.00 97.94 270 GLU A CA 1
ATOM 2111 C C . GLU A 1 270 ? -24.787 -14.438 -14.501 1.00 97.94 270 GLU A C 1
ATOM 2113 O O . GLU A 1 270 ? -25.463 -13.421 -14.684 1.00 97.94 270 GLU A O 1
ATOM 2118 N N . THR A 1 271 ? -24.094 -15.036 -15.463 1.00 97.00 271 THR A N 1
ATOM 2119 C CA . THR A 1 271 ? -24.130 -14.711 -16.891 1.00 97.00 271 THR A CA 1
ATOM 2120 C C . THR A 1 271 ? -24.381 -15.992 -17.689 1.00 97.00 271 THR A C 1
ATOM 2122 O O . THR A 1 271 ? -24.667 -17.047 -17.125 1.00 97.00 271 THR A O 1
ATOM 2125 N N . ALA A 1 272 ? -24.318 -15.908 -19.020 1.00 96.56 272 ALA A N 1
ATOM 2126 C CA . ALA A 1 272 ? -24.349 -17.100 -19.865 1.00 96.56 272 ALA A CA 1
ATOM 2127 C C . ALA A 1 272 ? -23.049 -17.929 -19.785 1.00 96.56 272 ALA A C 1
ATOM 2129 O O . ALA A 1 272 ? -23.069 -19.100 -20.154 1.00 96.56 272 ALA A O 1
ATOM 2130 N N . GLU A 1 273 ? -21.953 -17.327 -19.316 1.00 96.94 273 GLU A N 1
ATOM 2131 C CA . GLU A 1 273 ? -20.602 -17.908 -19.293 1.00 96.94 273 GLU A CA 1
ATOM 2132 C C . GLU A 1 273 ? -20.238 -18.423 -17.896 1.00 96.94 273 GLU A C 1
ATOM 2134 O O . GLU A 1 273 ? -19.642 -19.492 -17.768 1.00 96.94 273 GLU A O 1
ATOM 2139 N N . THR A 1 274 ? -20.634 -17.701 -16.837 1.00 98.12 274 THR A N 1
ATOM 2140 C CA . THR A 1 274 ? -20.252 -18.027 -15.458 1.00 98.12 274 THR A CA 1
ATOM 2141 C C . THR A 1 274 ? -21.395 -17.871 -14.452 1.00 98.12 274 THR A C 1
ATOM 2143 O O . THR A 1 274 ? -22.309 -17.057 -14.600 1.00 98.12 274 THR A O 1
ATOM 2146 N N . ARG A 1 275 ? -21.318 -18.637 -13.362 1.00 98.50 275 ARG A N 1
ATOM 2147 C CA . ARG A 1 275 ? -22.126 -18.484 -12.150 1.00 98.50 275 ARG A CA 1
ATOM 2148 C C . ARG A 1 275 ? -21.201 -18.483 -10.942 1.00 98.50 275 ARG A C 1
ATOM 2150 O O . ARG A 1 275 ? -20.566 -19.490 -10.647 1.00 98.50 275 ARG A O 1
ATOM 2157 N N . ILE A 1 276 ? -21.159 -17.369 -10.218 1.00 98.69 276 ILE A N 1
ATOM 2158 C CA . ILE A 1 276 ? -20.219 -17.142 -9.119 1.00 98.69 276 ILE A CA 1
ATOM 2159 C C . ILE A 1 276 ? -20.967 -16.717 -7.860 1.00 98.69 276 ILE A C 1
ATOM 2161 O O . ILE A 1 276 ? -21.805 -15.813 -7.888 1.00 98.69 276 ILE A O 1
ATOM 2165 N N . ARG A 1 277 ? -20.622 -17.346 -6.736 1.00 98.69 277 ARG A N 1
ATOM 2166 C CA . ARG A 1 277 ? -20.908 -16.858 -5.384 1.00 98.69 277 ARG A CA 1
ATOM 2167 C C . ARG A 1 277 ? -19.597 -16.616 -4.657 1.00 98.69 277 ARG A C 1
ATOM 2169 O O . ARG A 1 277 ? -18.759 -17.514 -4.596 1.00 98.69 277 ARG A O 1
ATOM 2176 N N . LEU A 1 278 ? -19.437 -15.419 -4.109 1.00 98.75 278 LEU A N 1
ATOM 2177 C CA . LEU A 1 278 ? -18.238 -14.998 -3.401 1.00 98.75 278 LEU A CA 1
ATOM 2178 C C . LEU A 1 278 ? -18.620 -14.305 -2.096 1.00 98.75 278 LEU A C 1
ATOM 2180 O O . LEU A 1 278 ? -19.431 -13.381 -2.106 1.00 98.75 278 LEU A O 1
ATOM 2184 N N . ARG A 1 279 ? -18.000 -14.710 -0.989 1.00 98.69 279 ARG A N 1
ATOM 2185 C CA . ARG A 1 279 ? -18.093 -14.036 0.308 1.00 98.69 279 ARG A CA 1
ATOM 2186 C C . ARG A 1 279 ? -16.704 -13.612 0.767 1.00 98.69 279 ARG A C 1
ATOM 2188 O O . ARG A 1 279 ? -15.779 -14.417 0.750 1.00 98.69 279 ARG A O 1
ATOM 2195 N N . LEU A 1 280 ? -16.584 -12.361 1.197 1.00 98.69 280 LEU A N 1
ATOM 2196 C CA . LEU A 1 280 ? -15.353 -11.760 1.701 1.00 98.69 280 LEU A CA 1
ATOM 2197 C C . LEU A 1 280 ? -15.596 -11.168 3.087 1.00 98.69 280 LEU A C 1
ATOM 2199 O O . LEU A 1 280 ? -16.522 -10.376 3.249 1.00 98.69 280 LEU A O 1
ATOM 2203 N N . ASP A 1 281 ? -14.735 -11.490 4.047 1.00 98.12 281 ASP A N 1
ATOM 2204 C CA . ASP A 1 281 ? -14.603 -10.792 5.328 1.00 98.12 281 ASP A CA 1
ATOM 2205 C C . ASP A 1 281 ? -13.223 -10.126 5.422 1.00 98.12 281 ASP A C 1
ATOM 2207 O O . ASP A 1 281 ? -12.188 -10.800 5.383 1.00 98.12 281 ASP A O 1
ATOM 2211 N N . LEU A 1 282 ? -13.206 -8.794 5.542 1.00 97.06 282 LEU A N 1
ATOM 2212 C CA . LEU A 1 282 ? -11.970 -8.015 5.661 1.00 97.06 282 LEU A CA 1
ATOM 2213 C C . LEU A 1 282 ? -11.298 -8.148 7.036 1.00 97.06 282 LEU A C 1
ATOM 2215 O O . LEU A 1 282 ? -10.109 -7.850 7.157 1.00 97.06 282 LEU A O 1
ATOM 2219 N N . ASP A 1 283 ? -12.050 -8.561 8.059 1.00 95.56 283 ASP A N 1
ATOM 2220 C CA . ASP A 1 283 ? -11.608 -8.716 9.450 1.00 95.56 283 ASP A CA 1
ATOM 2221 C C . ASP A 1 283 ? -11.393 -10.182 9.852 1.00 95.56 283 ASP A C 1
ATOM 2223 O O . ASP A 1 283 ? -11.438 -10.525 11.038 1.00 95.56 283 ASP A O 1
ATOM 2227 N N . GLY A 1 284 ? -11.143 -11.034 8.860 1.00 95.06 284 GLY A N 1
ATOM 2228 C CA . GLY A 1 284 ? -10.994 -12.469 9.024 1.00 95.06 284 GLY A CA 1
ATOM 2229 C C . GLY A 1 284 ? -9.679 -12.930 9.660 1.00 95.06 284 GLY A C 1
ATOM 2230 O O . GLY A 1 284 ? -8.857 -12.184 10.204 1.00 95.06 284 GLY A O 1
ATOM 2231 N N . THR A 1 285 ? -9.480 -14.240 9.574 1.00 95.94 285 THR A N 1
ATOM 2232 C CA . THR A 1 285 ? -8.303 -14.968 10.067 1.00 95.94 285 THR A CA 1
ATOM 2233 C C . THR A 1 285 ? -7.378 -15.443 8.943 1.00 95.94 285 THR A C 1
ATOM 2235 O O . THR A 1 285 ? -6.263 -15.910 9.210 1.00 95.94 285 THR A O 1
ATOM 2238 N N . GLY A 1 286 ? -7.815 -15.303 7.689 1.00 96.88 286 GLY A N 1
ATOM 2239 C CA . GLY A 1 286 ? -7.150 -15.855 6.512 1.00 96.88 286 GLY A CA 1
ATOM 2240 C C . GLY A 1 286 ? -7.650 -17.255 6.149 1.00 96.88 286 GLY A C 1
ATOM 2241 O O . GLY A 1 286 ? -6.861 -18.055 5.639 1.00 96.88 286 GLY A O 1
ATOM 2242 N N . ALA A 1 287 ? -8.896 -17.587 6.499 1.00 98.06 287 ALA A N 1
ATOM 2243 C CA . ALA A 1 287 ? -9.557 -18.826 6.112 1.00 98.06 287 ALA A CA 1
ATOM 2244 C C . ALA A 1 287 ? -9.982 -18.766 4.639 1.00 98.06 287 ALA A C 1
ATOM 2246 O O . ALA A 1 287 ? -10.446 -17.740 4.152 1.00 98.06 287 ALA A O 1
ATOM 2247 N N . ALA A 1 288 ? -9.836 -19.878 3.927 1.00 98.19 288 ALA A N 1
ATOM 2248 C CA . ALA A 1 288 ? -10.143 -19.951 2.508 1.00 98.19 288 ALA A CA 1
ATOM 2249 C C . ALA A 1 288 ? -10.959 -21.209 2.201 1.00 98.19 288 ALA A C 1
ATOM 2251 O O . ALA A 1 288 ? -10.601 -22.303 2.639 1.00 98.19 288 ALA A O 1
ATOM 2252 N N . ASN A 1 289 ? -12.043 -21.045 1.448 1.00 98.50 289 ASN A N 1
ATOM 2253 C CA . ASN A 1 289 ? -12.820 -22.129 0.851 1.00 98.50 289 ASN A CA 1
ATOM 2254 C C . ASN A 1 289 ? -13.122 -21.762 -0.604 1.00 98.50 289 ASN A C 1
ATOM 2256 O O . ASN A 1 289 ? -14.126 -21.109 -0.898 1.00 98.50 289 ASN A O 1
ATOM 2260 N N . ILE A 1 290 ? -12.206 -22.116 -1.499 1.00 98.62 290 ILE A N 1
ATOM 2261 C CA . ILE A 1 290 ? -12.177 -21.613 -2.870 1.00 98.62 290 ILE A CA 1
ATOM 2262 C C . ILE A 1 290 ? -12.339 -22.783 -3.830 1.00 98.62 290 ILE A C 1
ATOM 2264 O O . ILE A 1 290 ? -11.652 -23.794 -3.721 1.00 98.62 290 ILE A O 1
ATOM 2268 N N . ASN A 1 291 ? -13.276 -22.634 -4.755 1.00 98.56 291 ASN A N 1
ATOM 2269 C CA . ASN A 1 291 ? -13.507 -23.564 -5.842 1.00 98.56 291 ASN A CA 1
ATOM 2270 C C . ASN A 1 291 ? -13.918 -22.762 -7.078 1.00 98.56 291 ASN A C 1
ATOM 2272 O O . ASN A 1 291 ? -15.093 -22.416 -7.232 1.00 98.56 291 ASN A O 1
ATOM 2276 N N . THR A 1 292 ? -12.946 -22.421 -7.923 1.00 98.31 292 THR A N 1
ATOM 2277 C CA . THR A 1 292 ? -13.189 -21.739 -9.203 1.00 98.31 292 THR A CA 1
ATOM 2278 C C . THR A 1 292 ? -13.259 -22.704 -10.386 1.00 98.31 292 THR A C 1
ATOM 2280 O O . THR A 1 292 ? -13.656 -22.316 -11.480 1.00 98.31 292 THR A O 1
ATOM 2283 N N . GLY A 1 293 ? -12.831 -23.955 -10.186 1.00 97.06 293 GLY A N 1
ATOM 2284 C CA . GLY A 1 293 ? -12.566 -24.910 -11.262 1.00 97.06 293 GLY A CA 1
ATOM 2285 C C . GLY A 1 293 ? -11.212 -24.701 -11.958 1.00 97.06 293 GLY A C 1
ATOM 2286 O O . GLY A 1 293 ? -10.815 -25.541 -12.765 1.00 97.06 293 GLY A O 1
ATOM 2287 N N . VAL A 1 294 ? -10.467 -23.641 -11.614 1.00 97.94 294 VAL A N 1
ATOM 2288 C CA . VAL A 1 294 ? -9.135 -23.324 -12.146 1.00 97.94 294 VAL A CA 1
ATOM 2289 C C . VAL A 1 294 ? -8.103 -23.450 -11.021 1.00 97.94 294 VAL A C 1
ATOM 2291 O O . VAL A 1 294 ? -7.854 -22.512 -10.269 1.00 97.94 294 VAL A O 1
ATOM 2294 N N . GLY A 1 295 ? -7.459 -24.616 -10.910 1.00 97.88 295 GLY A N 1
ATOM 2295 C CA . GLY A 1 295 ? -6.660 -24.963 -9.723 1.00 97.88 295 GLY A CA 1
ATOM 2296 C C . GLY A 1 295 ? -5.500 -24.009 -9.394 1.00 97.88 295 GLY A C 1
ATOM 2297 O O . GLY A 1 295 ? -5.181 -23.807 -8.224 1.00 97.88 295 GLY A O 1
ATOM 2298 N N . PHE A 1 296 ? -4.871 -23.383 -10.395 1.00 98.44 296 PHE A N 1
ATOM 2299 C CA . PHE A 1 296 ? -3.829 -22.384 -10.133 1.00 98.44 296 PHE A CA 1
ATOM 2300 C C . PHE A 1 296 ? -4.409 -21.074 -9.578 1.00 98.44 296 PHE A C 1
ATOM 2302 O O . PHE A 1 296 ? -3.833 -20.492 -8.662 1.00 98.44 296 PHE A O 1
ATOM 2309 N N . LEU A 1 297 ? -5.571 -20.639 -10.078 1.00 98.62 297 LEU A N 1
ATOM 2310 C CA . LEU A 1 297 ? -6.283 -19.474 -9.552 1.00 98.62 297 LEU A CA 1
ATOM 2311 C C . LEU A 1 297 ? -6.775 -19.735 -8.123 1.00 98.62 297 LEU A C 1
ATOM 2313 O O . LEU A 1 297 ? -6.624 -18.862 -7.268 1.00 98.62 297 LEU A O 1
ATOM 2317 N N . ASP A 1 298 ? -7.279 -20.943 -7.845 1.00 98.75 298 ASP A N 1
ATOM 2318 C CA . ASP A 1 298 ? -7.651 -21.369 -6.489 1.00 98.75 298 ASP A CA 1
ATOM 2319 C C . ASP A 1 298 ? -6.471 -21.179 -5.531 1.00 98.75 298 ASP A C 1
ATOM 2321 O O . ASP A 1 298 ? -6.589 -20.488 -4.519 1.00 98.75 298 ASP A O 1
ATOM 2325 N N . HIS A 1 299 ? -5.294 -21.687 -5.911 1.00 98.62 299 HIS A N 1
ATOM 2326 C CA . HIS A 1 299 ? -4.073 -21.531 -5.127 1.00 98.62 299 HIS A CA 1
ATOM 2327 C C . HIS A 1 299 ? -3.687 -20.056 -4.907 1.00 98.62 299 HIS A C 1
ATOM 2329 O O . HIS A 1 299 ? -3.335 -19.658 -3.794 1.00 98.62 299 HIS A O 1
ATOM 2335 N N . MET A 1 300 ? -3.777 -19.212 -5.940 1.00 98.81 300 MET A N 1
ATOM 2336 C CA . MET A 1 300 ? -3.476 -17.781 -5.817 1.00 98.81 300 MET A CA 1
ATOM 2337 C C . MET A 1 300 ? -4.433 -17.062 -4.856 1.00 98.81 300 MET A C 1
ATOM 2339 O O . MET A 1 300 ? -4.007 -16.220 -4.059 1.00 98.81 300 MET A O 1
ATOM 2343 N N . LEU A 1 301 ? -5.716 -17.420 -4.878 1.00 98.88 301 LEU A N 1
ATOM 2344 C CA . LEU A 1 301 ? -6.741 -16.839 -4.013 1.00 98.88 301 LEU A CA 1
ATOM 2345 C C . LEU A 1 301 ? -6.644 -17.354 -2.564 1.00 98.88 301 LEU A C 1
ATOM 2347 O O . LEU A 1 301 ? -6.888 -16.589 -1.629 1.00 98.88 301 LEU A O 1
ATOM 2351 N N . GLU A 1 302 ? -6.208 -18.600 -2.348 1.00 98.81 302 GLU A N 1
ATOM 2352 C CA . GLU A 1 302 ? -5.885 -19.125 -1.012 1.00 98.81 302 GLU A CA 1
ATOM 2353 C C . GLU A 1 302 ? -4.750 -18.322 -0.372 1.00 98.81 302 GLU A C 1
ATOM 2355 O O . GLU A 1 302 ? -4.817 -17.931 0.798 1.00 98.81 302 GLU A O 1
ATOM 2360 N N . LEU A 1 303 ? -3.708 -18.031 -1.153 1.00 98.62 303 LEU A N 1
ATOM 2361 C CA . LEU A 1 303 ? -2.596 -17.197 -0.711 1.00 98.62 303 LEU A CA 1
ATOM 2362 C C . LEU A 1 303 ? -3.044 -15.758 -0.460 1.00 98.62 303 LEU A C 1
ATOM 2364 O O . LEU A 1 303 ? -2.628 -15.158 0.536 1.00 98.62 303 LEU A O 1
ATOM 2368 N N . PHE A 1 304 ? -3.914 -15.216 -1.313 1.00 98.81 304 PHE A N 1
ATOM 2369 C CA . PHE A 1 304 ? -4.495 -13.895 -1.112 1.00 98.81 304 PHE A CA 1
ATOM 2370 C C . PHE A 1 304 ? -5.240 -13.806 0.227 1.00 98.81 304 PHE A C 1
ATOM 2372 O O . PHE A 1 304 ? -4.939 -12.936 1.047 1.00 98.81 304 PHE A O 1
ATOM 2379 N N . ALA A 1 305 ? -6.137 -14.756 0.502 1.00 98.69 305 ALA A N 1
ATOM 2380 C CA . ALA A 1 305 ? -6.852 -14.845 1.772 1.00 98.69 305 ALA A CA 1
ATOM 2381 C C . ALA A 1 305 ? -5.875 -14.965 2.953 1.00 98.69 305 ALA A C 1
ATOM 2383 O O . ALA A 1 305 ? -5.896 -14.163 3.895 1.00 98.69 305 ALA A O 1
ATOM 2384 N N . LYS A 1 306 ? -4.927 -15.906 2.861 1.00 98.44 306 LYS A N 1
ATOM 2385 C CA . LYS A 1 306 ? -3.994 -16.213 3.948 1.00 98.44 306 LYS A CA 1
ATOM 2386 C C . LYS A 1 306 ? -3.085 -15.043 4.309 1.00 98.44 306 LYS A C 1
ATOM 2388 O O . LYS A 1 306 ? -2.846 -14.785 5.490 1.00 98.44 306 LYS A O 1
ATOM 2393 N N . HIS A 1 307 ? -2.540 -14.353 3.312 1.00 97.88 307 HIS A N 1
ATOM 2394 C CA . HIS A 1 307 ? -1.593 -13.264 3.537 1.00 97.88 307 HIS A CA 1
ATOM 2395 C C . HIS A 1 307 ? -2.287 -11.930 3.827 1.00 97.88 307 HIS A C 1
ATOM 2397 O O . HIS A 1 307 ? -1.700 -11.105 4.537 1.00 97.88 307 HIS A O 1
ATOM 2403 N N . GLY A 1 308 ? -3.521 -11.747 3.355 1.00 97.81 308 GLY A N 1
ATOM 2404 C CA . GLY A 1 308 ? -4.360 -10.586 3.643 1.00 97.81 308 GLY A CA 1
ATOM 2405 C C . GLY A 1 308 ? -5.122 -10.658 4.969 1.00 97.81 308 GLY A C 1
ATOM 2406 O O . GLY A 1 308 ? -5.633 -9.640 5.421 1.00 97.81 308 GLY A O 1
ATOM 2407 N N . PHE A 1 309 ? -5.146 -11.827 5.625 1.00 97.38 309 PHE A N 1
ATOM 2408 C CA . PHE A 1 309 ? -6.034 -12.113 6.764 1.00 97.38 309 PHE A CA 1
ATOM 2409 C C . PHE A 1 309 ? -7.514 -11.910 6.414 1.00 97.38 309 PHE A C 1
ATOM 2411 O O . PHE A 1 309 ? -8.295 -11.442 7.235 1.00 97.38 309 PHE A O 1
ATOM 2418 N N . PHE A 1 310 ? -7.887 -12.253 5.185 1.00 98.19 310 PHE A N 1
ATOM 2419 C CA . PHE A 1 310 ? -9.267 -12.191 4.725 1.00 98.19 310 PHE A CA 1
ATOM 2420 C C . PHE A 1 310 ? -9.880 -13.580 4.807 1.00 98.19 310 PHE A C 1
ATOM 2422 O O . PHE A 1 310 ? -9.238 -14.538 4.375 1.00 98.19 310 PHE A O 1
ATOM 2429 N N . ASP A 1 311 ? -11.101 -13.695 5.326 1.00 98.69 311 ASP A N 1
ATOM 2430 C CA . ASP A 1 311 ? -11.846 -14.945 5.166 1.00 98.69 311 ASP A CA 1
ATOM 2431 C C . ASP A 1 311 ? -12.578 -14.890 3.821 1.00 98.69 311 ASP A C 1
ATOM 2433 O O . ASP A 1 311 ? -13.322 -13.945 3.546 1.00 98.69 311 ASP A O 1
ATOM 2437 N N . LEU A 1 312 ? -12.295 -15.862 2.951 1.00 98.75 312 LEU A N 1
ATOM 2438 C CA . LEU A 1 312 ? -12.710 -15.852 1.551 1.00 98.75 312 LEU A CA 1
ATOM 2439 C C . LEU A 1 312 ? -13.369 -17.178 1.169 1.00 98.75 312 LEU A C 1
ATOM 2441 O O . LEU A 1 312 ? -12.748 -18.241 1.231 1.00 98.75 312 LEU A O 1
ATOM 2445 N N . GLU A 1 313 ? -14.619 -17.105 0.724 1.00 98.81 313 GLU A N 1
ATOM 2446 C CA . GLU A 1 313 ? -15.352 -18.239 0.164 1.00 98.81 313 GLU A CA 1
ATOM 2447 C C . GLU A 1 313 ? -15.704 -17.941 -1.292 1.00 98.81 313 GLU A C 1
ATOM 2449 O O . GLU A 1 313 ? -16.271 -16.889 -1.585 1.00 98.81 313 GLU A O 1
ATOM 2454 N N . ILE A 1 314 ? -15.374 -18.853 -2.207 1.00 98.69 314 ILE A N 1
ATOM 2455 C CA . ILE A 1 314 ? -15.658 -18.711 -3.640 1.00 98.69 314 ILE A CA 1
ATOM 2456 C C . ILE A 1 314 ? -16.183 -20.036 -4.174 1.00 98.69 314 ILE A C 1
ATOM 2458 O O . ILE A 1 314 ? -15.565 -21.081 -3.981 1.00 98.69 314 ILE A O 1
ATOM 2462 N N . GLN A 1 315 ? -17.312 -19.981 -4.871 1.00 98.75 315 GLN A N 1
ATOM 2463 C CA . GLN A 1 315 ? -17.839 -21.070 -5.684 1.00 98.75 315 GLN A CA 1
ATOM 2464 C C . GLN A 1 315 ? -18.130 -20.511 -7.073 1.00 98.75 315 GLN A C 1
ATOM 2466 O O . GLN A 1 315 ? -19.021 -19.667 -7.205 1.00 98.75 315 GLN A O 1
ATOM 2471 N N . ALA A 1 316 ? -17.386 -20.959 -8.082 1.00 98.19 316 ALA A N 1
ATOM 2472 C CA . ALA A 1 316 ? -17.606 -20.598 -9.476 1.00 98.19 316 ALA A CA 1
ATOM 2473 C C . ALA A 1 316 ? -17.870 -21.839 -10.334 1.00 98.19 316 ALA A C 1
ATOM 2475 O O . ALA A 1 316 ? -17.203 -22.864 -10.210 1.00 98.19 316 ALA A O 1
ATOM 2476 N N . GLU A 1 317 ? -18.841 -21.713 -11.227 1.00 98.19 317 GLU A N 1
ATOM 2477 C CA . GLU A 1 317 ? -19.079 -22.615 -12.348 1.00 98.19 317 GLU A CA 1
ATOM 2478 C C . GLU A 1 317 ? -18.907 -21.782 -13.617 1.00 98.19 317 GLU A C 1
ATOM 2480 O O . GLU A 1 317 ? -19.623 -20.799 -13.793 1.00 98.19 317 GLU A O 1
ATOM 2485 N N . GLY A 1 318 ? -17.959 -22.140 -14.479 1.00 96.38 318 GLY A N 1
ATOM 2486 C CA . GLY A 1 318 ? -17.693 -21.414 -15.719 1.00 96.38 318 GLY A CA 1
ATOM 2487 C C . GLY A 1 318 ? -17.535 -22.333 -16.921 1.00 96.38 318 GLY A C 1
ATOM 2488 O O . GLY A 1 318 ? -17.479 -23.561 -16.802 1.00 96.38 318 GLY A O 1
ATOM 2489 N N . ASP A 1 319 ? -17.449 -21.739 -18.100 1.00 96.44 319 ASP A N 1
ATOM 2490 C CA . ASP A 1 319 ? -17.316 -22.395 -19.395 1.00 96.44 319 ASP A CA 1
ATOM 2491 C C . ASP A 1 319 ? -15.883 -22.871 -19.701 1.00 96.44 319 ASP A C 1
ATOM 2493 O O . ASP A 1 319 ? -15.406 -22.745 -20.821 1.00 96.44 319 ASP A O 1
ATOM 2497 N N . LEU A 1 320 ? -15.235 -23.557 -18.750 1.00 96.19 320 LEU A N 1
ATOM 2498 C CA . LEU A 1 320 ? -13.830 -24.016 -18.818 1.00 96.19 320 LEU A CA 1
ATOM 2499 C C . LEU A 1 320 ? -13.468 -24.931 -20.006 1.00 96.19 320 LEU A C 1
ATOM 2501 O O . LEU A 1 320 ? -12.306 -25.268 -20.214 1.00 96.19 320 LEU A O 1
ATOM 2505 N N . HIS A 1 321 ? -14.464 -25.375 -20.773 1.00 95.06 321 HIS A N 1
ATOM 2506 C CA . HIS A 1 321 ? -14.268 -26.093 -22.031 1.00 95.06 321 HIS A CA 1
ATOM 2507 C C . HIS A 1 321 ? -13.879 -25.166 -23.198 1.00 95.06 321 HIS A C 1
ATOM 2509 O O . HIS A 1 321 ? -13.392 -25.663 -24.213 1.00 95.06 321 HIS A O 1
ATOM 2515 N N . VAL A 1 322 ? -14.125 -23.859 -23.062 1.00 94.81 322 VAL A N 1
ATOM 2516 C CA . VAL A 1 322 ? -13.636 -22.795 -23.943 1.00 94.81 322 VAL A CA 1
ATOM 2517 C C . VAL A 1 322 ? -12.208 -22.454 -23.520 1.00 94.81 322 VAL A C 1
ATOM 2519 O O . VAL A 1 322 ? -11.266 -22.858 -24.199 1.00 94.81 322 VAL A O 1
ATOM 2522 N N . ASP A 1 323 ? -12.055 -21.794 -22.371 1.00 94.75 323 ASP A N 1
ATOM 2523 C CA . ASP A 1 323 ? -10.799 -21.544 -21.660 1.00 94.75 323 ASP A CA 1
ATOM 2524 C C . ASP A 1 323 ? -11.084 -21.064 -20.215 1.00 94.75 323 ASP A C 1
ATOM 2526 O O . ASP A 1 323 ? -12.216 -21.124 -19.734 1.00 94.75 323 ASP A O 1
ATOM 2530 N N . ALA A 1 324 ? -10.053 -20.618 -19.491 1.00 97.25 324 ALA A N 1
ATOM 2531 C CA . ALA A 1 324 ? -10.186 -20.097 -18.129 1.00 97.25 324 ALA A CA 1
ATOM 2532 C C . ALA A 1 324 ? -10.453 -18.577 -18.060 1.00 97.25 324 ALA A C 1
ATOM 2534 O O . ALA A 1 324 ? -10.508 -18.034 -16.951 1.00 97.25 324 ALA A O 1
ATOM 2535 N N . HIS A 1 325 ? -10.594 -17.885 -19.196 1.00 98.06 325 HIS A N 1
ATOM 2536 C CA . HIS A 1 325 ? -10.631 -16.424 -19.272 1.00 98.06 325 HIS A CA 1
ATOM 2537 C C . HIS A 1 325 ? -11.857 -15.858 -18.561 1.00 98.06 325 HIS A C 1
ATOM 2539 O O . HIS A 1 325 ? -11.699 -15.163 -17.556 1.00 98.06 325 HIS A O 1
ATOM 2545 N N . HIS A 1 326 ? -13.065 -16.227 -19.004 1.00 98.12 326 HIS A N 1
ATOM 2546 C CA . HIS A 1 326 ? -14.311 -15.704 -18.428 1.00 98.12 326 HIS A CA 1
ATOM 2547 C C . HIS A 1 326 ? -14.410 -16.010 -16.931 1.00 98.12 326 HIS A C 1
ATOM 2549 O O . HIS A 1 326 ? -14.779 -15.153 -16.132 1.00 98.12 326 HIS A O 1
ATOM 2555 N N . THR A 1 327 ? -14.010 -17.220 -16.522 1.00 98.38 327 THR A N 1
ATOM 2556 C CA . THR A 1 327 ? -13.997 -17.606 -15.103 1.00 98.38 327 THR A CA 1
ATOM 2557 C C . THR A 1 327 ? -13.036 -16.731 -14.297 1.00 98.38 327 THR A C 1
ATOM 2559 O O . THR A 1 327 ? -13.402 -16.239 -13.231 1.00 98.38 327 THR A O 1
ATOM 2562 N N . THR A 1 328 ? -11.818 -16.507 -14.793 1.00 98.56 328 THR A N 1
ATOM 2563 C CA . THR A 1 328 ? -10.800 -15.726 -14.076 1.00 98.56 328 THR A CA 1
ATOM 2564 C C . THR A 1 328 ? -11.178 -14.249 -13.982 1.00 98.56 328 THR A C 1
ATOM 2566 O O . THR A 1 328 ? -11.110 -13.669 -12.893 1.00 98.56 328 THR A O 1
ATOM 2569 N N . GLU A 1 329 ? -11.625 -13.655 -15.090 1.00 98.50 329 GLU A N 1
ATOM 2570 C CA . GLU A 1 329 ? -12.104 -12.272 -15.141 1.00 98.50 329 GLU A CA 1
ATOM 2571 C C . GLU A 1 329 ? -13.275 -12.070 -14.171 1.00 98.50 329 GLU A C 1
ATOM 2573 O O . GLU A 1 329 ? -13.224 -11.203 -13.293 1.00 98.50 329 GLU A O 1
ATOM 2578 N N . ASP A 1 330 ? -14.305 -12.915 -14.263 1.00 98.56 330 ASP A N 1
ATOM 2579 C CA . ASP A 1 330 ? -15.529 -12.754 -13.484 1.00 98.56 330 ASP A CA 1
ATOM 2580 C C . ASP A 1 330 ? -15.316 -12.996 -11.982 1.00 98.56 330 ASP A C 1
ATOM 2582 O O . ASP A 1 330 ? -15.977 -12.354 -11.153 1.00 98.56 330 ASP A O 1
ATOM 2586 N N . VAL A 1 331 ? -14.370 -13.863 -11.596 1.00 98.88 331 VAL A N 1
ATOM 2587 C CA . VAL A 1 331 ? -13.936 -13.990 -10.193 1.00 98.88 331 VAL A CA 1
ATOM 2588 C C . VAL A 1 331 ? -13.262 -12.696 -9.727 1.00 98.88 331 VAL A C 1
ATOM 2590 O O . VAL A 1 331 ? -13.579 -12.211 -8.635 1.00 98.88 331 VAL A O 1
ATOM 2593 N N . GLY A 1 332 ? -12.397 -12.094 -10.552 1.00 98.75 332 GLY A N 1
ATOM 2594 C CA . GLY A 1 332 ? -11.798 -10.782 -10.287 1.00 98.75 332 GLY A CA 1
ATOM 2595 C C . GLY A 1 332 ? -12.857 -9.694 -10.085 1.00 98.75 332 GLY A C 1
ATOM 2596 O O . GLY A 1 332 ? -12.825 -8.974 -9.083 1.00 98.75 332 GLY A O 1
ATOM 2597 N N . ILE A 1 333 ? -13.860 -9.635 -10.969 1.00 98.75 333 ILE A N 1
ATOM 2598 C CA . ILE A 1 333 ? -15.016 -8.728 -10.866 1.00 98.75 333 ILE A CA 1
ATOM 2599 C C . ILE A 1 333 ? -15.749 -8.923 -9.536 1.00 98.75 333 ILE A C 1
ATOM 2601 O O . ILE A 1 333 ? -15.972 -7.955 -8.803 1.00 98.75 333 ILE A O 1
ATOM 2605 N N . CYS A 1 334 ? -16.116 -10.162 -9.197 1.00 98.81 334 CYS A N 1
ATOM 2606 C CA . CYS A 1 334 ? -16.859 -10.456 -7.971 1.00 98.81 334 CYS A CA 1
ATOM 2607 C C . CYS A 1 334 ? -16.058 -10.087 -6.718 1.00 98.81 334 CYS A C 1
ATOM 2609 O O . CYS A 1 334 ? -16.620 -9.522 -5.777 1.00 98.81 334 CYS A O 1
ATOM 2611 N N . LEU A 1 335 ? -14.748 -10.350 -6.708 1.00 98.88 335 LEU A N 1
ATOM 2612 C CA . LEU A 1 335 ? -13.877 -9.976 -5.595 1.00 98.88 335 LEU A CA 1
ATOM 2613 C C . LEU A 1 335 ? -13.784 -8.452 -5.450 1.00 98.88 335 LEU A C 1
ATOM 2615 O O . LEU A 1 335 ? -13.858 -7.936 -4.333 1.00 98.88 335 LEU A O 1
ATOM 2619 N N . GLY A 1 336 ? -13.682 -7.725 -6.566 1.00 98.62 336 GLY A N 1
ATOM 2620 C CA . GLY A 1 336 ? -13.688 -6.263 -6.573 1.00 98.62 336 GLY A CA 1
ATOM 2621 C C . GLY A 1 336 ? -14.989 -5.684 -6.010 1.00 98.62 336 GLY A C 1
ATOM 2622 O O . GLY A 1 336 ? -14.955 -4.838 -5.115 1.00 98.62 336 GLY A O 1
ATOM 2623 N N . GLN A 1 337 ? -16.139 -6.201 -6.453 1.00 98.50 337 GLN A N 1
ATOM 2624 C CA . GLN A 1 337 ? -17.456 -5.805 -5.935 1.00 98.50 337 GLN A CA 1
ATOM 2625 C C . GLN A 1 337 ? -17.614 -6.118 -4.440 1.00 98.50 337 GLN A C 1
ATOM 2627 O O . GLN A 1 337 ? -18.180 -5.315 -3.693 1.00 98.50 337 GLN A O 1
ATOM 2632 N N . ALA A 1 338 ? -17.122 -7.275 -3.987 1.00 98.56 338 ALA A N 1
ATOM 2633 C CA . ALA A 1 338 ? -17.168 -7.653 -2.579 1.00 98.56 338 ALA A CA 1
ATOM 2634 C C . ALA A 1 338 ? -16.324 -6.703 -1.729 1.00 98.56 338 ALA A C 1
ATOM 2636 O O . ALA A 1 338 ? -16.808 -6.207 -0.713 1.00 98.56 338 ALA A O 1
ATOM 2637 N N . LEU A 1 339 ? -15.107 -6.377 -2.177 1.00 98.19 339 LEU A N 1
ATOM 2638 C CA . LEU A 1 339 ? -14.261 -5.394 -1.507 1.00 98.19 339 LEU A CA 1
ATOM 2639 C C . LEU A 1 339 ? -14.959 -4.033 -1.418 1.00 98.19 339 LEU A C 1
ATOM 2641 O O . LEU A 1 339 ? -15.025 -3.464 -0.331 1.00 98.19 339 LEU A O 1
ATOM 2645 N N . GLN A 1 340 ? -15.522 -3.536 -2.525 1.00 96.25 340 GLN A N 1
ATOM 2646 C CA . GLN A 1 340 ? -16.215 -2.245 -2.564 1.00 96.25 340 GLN A CA 1
ATOM 2647 C C . GLN A 1 340 ? -17.354 -2.162 -1.537 1.00 96.25 340 GLN A C 1
ATOM 2649 O O . GLN A 1 340 ? -17.539 -1.121 -0.910 1.00 96.25 340 GLN A O 1
ATOM 2654 N N . LYS A 1 341 ? -18.101 -3.255 -1.340 1.00 96.25 341 LYS A N 1
ATOM 2655 C CA . LYS A 1 341 ? -19.157 -3.328 -0.321 1.00 96.25 341 LYS A CA 1
ATOM 2656 C C . LYS A 1 341 ? -18.593 -3.466 1.095 1.00 96.25 341 LYS A C 1
ATOM 2658 O O . LYS A 1 341 ? -19.086 -2.812 2.009 1.00 96.25 341 LYS A O 1
ATOM 2663 N N . ALA A 1 342 ? -17.568 -4.296 1.281 1.00 96.44 342 ALA A N 1
ATOM 2664 C CA . ALA A 1 342 ? -17.016 -4.615 2.595 1.00 96.44 342 ALA A CA 1
ATOM 2665 C C . ALA A 1 342 ? -16.250 -3.444 3.238 1.00 96.44 342 ALA A C 1
ATOM 2667 O O . ALA A 1 342 ? -16.169 -3.370 4.462 1.00 96.44 342 ALA A O 1
ATOM 2668 N N . VAL A 1 343 ? -15.723 -2.502 2.443 1.00 92.94 343 VAL A N 1
ATOM 2669 C CA . VAL A 1 343 ? -15.072 -1.281 2.966 1.00 92.94 343 VAL A CA 1
ATOM 2670 C C . VAL A 1 343 ? -16.056 -0.218 3.476 1.00 92.94 343 VAL A C 1
ATOM 2672 O O . VAL A 1 343 ? -15.608 0.793 4.014 1.00 92.94 343 VAL A O 1
ATOM 2675 N N . LEU A 1 344 ? -17.371 -0.447 3.362 1.00 89.31 344 LEU A N 1
ATOM 2676 C CA . LEU A 1 344 ? -18.433 0.436 3.864 1.00 89.31 344 LEU A CA 1
ATOM 2677 C C . LEU A 1 344 ? -18.274 1.887 3.363 1.00 89.31 344 LEU A C 1
ATOM 2679 O O . LEU A 1 344 ? -18.135 2.128 2.165 1.00 89.31 344 LEU A O 1
ATOM 2683 N N . ASP A 1 345 ? -18.298 2.861 4.273 1.00 87.75 345 ASP A N 1
ATOM 2684 C CA . ASP A 1 345 ? -18.102 4.286 3.996 1.00 87.75 345 ASP A CA 1
ATOM 2685 C C . ASP A 1 345 ? -16.619 4.692 3.927 1.00 87.75 345 ASP A C 1
ATOM 2687 O O . ASP A 1 345 ? -16.315 5.876 3.779 1.00 87.75 345 ASP A O 1
ATOM 2691 N N . LYS A 1 346 ? -15.693 3.721 4.010 1.00 90.44 346 LYS A N 1
ATOM 2692 C CA . LYS A 1 346 ? -14.234 3.917 4.023 1.00 90.44 346 LYS A CA 1
ATOM 2693 C C . LYS A 1 346 ? -13.753 4.781 5.198 1.00 90.44 346 LYS A C 1
ATOM 2695 O O . LYS A 1 346 ? -12.631 5.295 5.166 1.00 90.44 346 LYS A O 1
ATOM 2700 N N . ALA A 1 347 ? -14.572 4.976 6.232 1.00 87.50 347 ALA A N 1
ATOM 2701 C CA . ALA A 1 347 ? -14.178 5.755 7.394 1.00 87.50 347 ALA A CA 1
ATOM 2702 C C . ALA A 1 347 ? -13.174 4.983 8.263 1.00 87.50 347 ALA A C 1
ATOM 2704 O O . ALA A 1 347 ? -13.267 3.769 8.442 1.00 87.50 347 ALA A O 1
ATOM 2705 N N . GLY A 1 348 ? -12.181 5.695 8.792 1.00 89.81 348 GLY A N 1
ATOM 2706 C CA . GLY A 1 348 ? -11.178 5.148 9.705 1.00 89.81 348 GLY A CA 1
ATOM 2707 C C . GLY A 1 348 ? -10.119 4.249 9.062 1.00 89.81 348 GLY A C 1
ATOM 2708 O O . GLY A 1 348 ? -9.167 3.876 9.741 1.00 89.81 348 GLY A O 1
ATOM 2709 N N . MET A 1 349 ? -10.236 3.897 7.776 1.00 94.25 349 MET A N 1
ATOM 2710 C CA . MET A 1 349 ? -9.250 3.042 7.108 1.00 94.25 349 MET A CA 1
ATOM 2711 C C . MET A 1 349 ? -7.977 3.808 6.721 1.00 94.25 349 MET A C 1
ATOM 2713 O O . MET A 1 349 ? -8.028 4.987 6.367 1.00 94.25 349 MET A O 1
ATOM 2717 N N . GLN A 1 350 ? -6.835 3.116 6.703 1.00 96.12 350 GLN A N 1
ATOM 2718 C CA . GLN A 1 350 ? -5.544 3.687 6.295 1.00 96.12 350 GLN A CA 1
ATOM 2719 C C . GLN A 1 350 ? -5.491 4.113 4.825 1.00 96.12 350 GLN A C 1
ATOM 2721 O O . GLN A 1 350 ? -4.631 4.921 4.467 1.00 96.12 350 GLN A O 1
ATOM 2726 N N . ARG A 1 351 ? -6.426 3.620 3.996 1.00 96.31 351 ARG A N 1
ATOM 2727 C CA . ARG A 1 351 ? -6.659 3.950 2.579 1.00 96.31 351 ARG A CA 1
ATOM 2728 C C . ARG A 1 351 ? -5.549 3.500 1.628 1.00 96.31 351 ARG A C 1
ATOM 2730 O O . ARG A 1 351 ? -5.851 2.951 0.570 1.00 96.31 351 ARG A O 1
ATOM 2737 N N . PHE A 1 352 ? -4.298 3.734 1.995 1.00 98.06 352 PHE A N 1
ATOM 2738 C CA . PHE A 1 352 ? -3.119 3.408 1.213 1.00 98.06 352 PHE A CA 1
ATOM 2739 C C . PHE A 1 352 ? -2.435 2.161 1.758 1.00 98.06 352 PHE A C 1
ATOM 2741 O O . PHE A 1 352 ? -2.336 1.968 2.969 1.00 98.06 352 PHE A O 1
ATOM 2748 N N . GLY A 1 353 ? -1.908 1.348 0.854 1.00 97.94 353 GLY A N 1
ATOM 2749 C CA . GLY A 1 353 ? -1.135 0.164 1.184 1.00 97.94 353 GLY A CA 1
ATOM 2750 C C . GLY A 1 353 ? 0.051 0.023 0.250 1.00 97.94 353 GLY A C 1
ATOM 2751 O O . GLY A 1 353 ? -0.075 0.232 -0.949 1.00 97.94 353 GLY A O 1
ATOM 2752 N N . SER A 1 354 ? 1.204 -0.341 0.796 1.00 97.75 354 SER A N 1
ATOM 2753 C CA . SER A 1 354 ? 2.396 -0.651 0.011 1.00 97.75 354 SER A CA 1
ATOM 2754 C C . SER A 1 354 ? 3.083 -1.859 0.619 1.00 97.75 354 SER A C 1
ATOM 2756 O O . SER A 1 354 ? 3.251 -1.932 1.842 1.00 97.75 354 SER A O 1
ATOM 2758 N N . PHE A 1 355 ? 3.444 -2.832 -0.213 1.00 98.00 355 PHE A N 1
ATOM 2759 C CA . PHE A 1 355 ? 4.173 -4.002 0.247 1.00 98.00 355 PHE A CA 1
ATOM 2760 C C . PHE A 1 355 ? 5.011 -4.626 -0.869 1.00 98.00 355 PHE A C 1
ATOM 2762 O O . PHE A 1 355 ? 4.588 -4.709 -2.021 1.00 98.00 355 PHE A O 1
ATOM 2769 N N . THR A 1 356 ? 6.197 -5.110 -0.503 1.00 97.81 356 THR A N 1
ATOM 2770 C CA . THR A 1 356 ? 7.117 -5.795 -1.417 1.00 97.81 356 THR A CA 1
ATOM 2771 C C . THR A 1 356 ? 7.342 -7.221 -0.933 1.00 97.81 356 THR A C 1
ATOM 2773 O O . THR A 1 356 ? 7.678 -7.425 0.235 1.00 97.81 356 THR A O 1
ATOM 2776 N N . ILE A 1 357 ? 7.192 -8.205 -1.821 1.00 96.19 357 ILE A N 1
ATOM 2777 C CA . ILE A 1 357 ? 7.369 -9.628 -1.510 1.00 96.19 357 ILE A CA 1
ATOM 2778 C C . ILE A 1 357 ? 8.379 -10.275 -2.452 1.00 96.19 357 ILE A C 1
ATOM 2780 O O . ILE A 1 357 ? 8.182 -10.241 -3.667 1.00 96.19 357 ILE A O 1
ATOM 2784 N N . PRO A 1 358 ? 9.437 -10.906 -1.910 1.00 95.62 358 PRO A N 1
ATOM 2785 C CA . PRO A 1 358 ? 10.254 -11.829 -2.673 1.00 95.62 358 PRO A CA 1
ATOM 2786 C C . PRO A 1 358 ? 9.588 -13.208 -2.743 1.00 95.62 358 PRO A C 1
ATOM 2788 O O . PRO A 1 358 ? 8.988 -13.678 -1.773 1.00 95.62 358 PRO A O 1
ATOM 2791 N N . MET A 1 359 ? 9.773 -13.890 -3.865 1.00 93.56 359 MET A N 1
ATOM 2792 C CA . MET A 1 359 ? 9.482 -15.308 -4.030 1.00 93.56 359 MET A CA 1
ATOM 2793 C C . MET A 1 359 ? 10.636 -15.938 -4.805 1.00 93.56 359 MET A C 1
ATOM 2795 O O . MET A 1 359 ? 10.725 -15.809 -6.023 1.00 93.56 359 MET A O 1
ATOM 2799 N N . TYR A 1 360 ? 11.560 -16.566 -4.075 1.00 96.19 360 TYR A N 1
ATOM 2800 C CA . TYR A 1 360 ? 12.844 -17.025 -4.611 1.00 96.19 360 TYR A CA 1
ATOM 2801 C C . TYR A 1 360 ? 13.571 -15.918 -5.397 1.00 96.19 360 TYR A C 1
ATOM 2803 O O . TYR A 1 360 ? 13.986 -14.925 -4.804 1.00 96.19 360 TYR A O 1
ATOM 2811 N N . GLU A 1 361 ? 13.753 -16.088 -6.705 1.00 97.62 361 GLU A N 1
ATOM 2812 C CA . GLU A 1 361 ? 14.433 -15.142 -7.590 1.00 97.62 361 GLU A CA 1
ATOM 2813 C C . GLU A 1 361 ? 13.548 -13.985 -8.066 1.00 97.62 361 GLU A C 1
ATOM 2815 O O . GLU A 1 361 ? 14.056 -13.066 -8.702 1.00 97.62 361 GLU A O 1
ATOM 2820 N N . SER A 1 362 ? 12.246 -14.030 -7.778 1.00 97.19 362 SER A N 1
ATOM 2821 C CA . SER A 1 362 ? 11.269 -13.019 -8.180 1.00 97.19 362 SER A CA 1
ATOM 2822 C C . SER A 1 362 ? 11.004 -12.011 -7.058 1.00 97.19 362 SER A C 1
ATOM 2824 O O . SER A 1 362 ? 11.033 -12.364 -5.877 1.00 97.19 362 SER A O 1
ATOM 2826 N N . LEU A 1 363 ? 10.712 -10.757 -7.408 1.00 98.12 363 LEU A N 1
ATOM 2827 C CA . LEU A 1 363 ? 10.322 -9.708 -6.459 1.00 98.12 363 LEU A CA 1
ATOM 2828 C C . LEU A 1 363 ? 9.106 -8.954 -6.994 1.00 98.12 363 LEU A C 1
ATOM 2830 O O . LEU A 1 363 ? 9.200 -8.350 -8.054 1.00 98.12 363 LEU A O 1
ATOM 2834 N N . ALA A 1 364 ? 8.003 -8.928 -6.248 1.00 98.56 364 ALA A N 1
ATOM 2835 C CA . ALA A 1 364 ? 6.837 -8.109 -6.569 1.00 98.56 364 ALA A CA 1
ATOM 2836 C C . ALA A 1 364 ? 6.725 -6.932 -5.599 1.00 98.56 364 ALA A C 1
ATOM 2838 O O . ALA A 1 364 ? 6.737 -7.123 -4.381 1.00 98.56 364 ALA A O 1
ATOM 2839 N N . LYS A 1 365 ? 6.595 -5.720 -6.133 1.00 98.62 365 LYS A N 1
ATOM 2840 C CA . LYS A 1 365 ? 6.268 -4.497 -5.401 1.00 98.62 365 LYS A CA 1
ATOM 2841 C C . LYS A 1 365 ? 4.851 -4.071 -5.768 1.00 98.62 365 LYS A C 1
ATOM 2843 O O . LYS A 1 365 ? 4.539 -3.916 -6.947 1.00 98.62 365 LYS A O 1
ATOM 2848 N N . VAL A 1 366 ? 4.021 -3.855 -4.754 1.00 98.81 366 VAL A N 1
ATOM 2849 C CA . VAL A 1 366 ? 2.642 -3.405 -4.929 1.00 98.81 366 VAL A CA 1
ATOM 2850 C C . VAL A 1 366 ? 2.388 -2.143 -4.122 1.00 98.81 366 VAL A C 1
ATOM 2852 O O . VAL A 1 366 ? 2.703 -2.095 -2.935 1.00 98.81 366 VAL A O 1
ATOM 2855 N N . ASP A 1 367 ? 1.777 -1.154 -4.768 1.00 98.44 367 ASP A N 1
ATOM 2856 C CA . ASP A 1 367 ? 1.291 0.089 -4.168 1.00 98.44 367 ASP A CA 1
ATOM 2857 C C . ASP A 1 367 ? -0.207 0.248 -4.516 1.00 98.44 367 ASP A C 1
ATOM 2859 O O . ASP A 1 367 ? -0.600 0.086 -5.672 1.00 98.44 367 ASP A O 1
ATOM 2863 N N . LEU A 1 368 ? -1.063 0.529 -3.530 1.00 97.12 368 LEU A N 1
ATOM 2864 C CA . LEU A 1 368 ? -2.525 0.554 -3.672 1.00 97.12 368 LEU A CA 1
ATOM 2865 C C . LEU A 1 368 ? -3.161 1.745 -2.931 1.00 97.12 368 LEU A C 1
ATOM 2867 O O . LEU A 1 368 ? -2.750 2.091 -1.824 1.00 97.12 368 LEU A O 1
ATOM 2871 N N . ASP A 1 369 ? -4.203 2.334 -3.530 1.00 98.12 369 ASP A N 1
ATOM 2872 C CA . ASP A 1 369 ? -5.068 3.384 -2.964 1.00 98.12 369 ASP A CA 1
ATOM 2873 C C . ASP A 1 369 ? -6.559 3.012 -3.127 1.00 98.12 369 ASP A C 1
ATOM 2875 O O . ASP A 1 369 ? -7.078 2.954 -4.249 1.00 98.12 369 ASP A O 1
ATOM 2879 N N . VAL A 1 370 ? -7.280 2.796 -2.018 1.00 96.75 370 VAL A N 1
ATOM 2880 C CA . VAL A 1 370 ? -8.737 2.540 -2.008 1.00 96.75 370 VAL A CA 1
ATOM 2881 C C . VAL A 1 370 ? -9.503 3.859 -2.127 1.00 96.75 370 VAL A C 1
ATOM 2883 O O . VAL A 1 370 ? -9.995 4.421 -1.149 1.00 96.75 370 VAL A O 1
ATOM 2886 N N . CYS A 1 371 ? -9.583 4.388 -3.347 1.00 93.62 371 CYS A N 1
ATOM 2887 C CA . CYS A 1 371 ? -9.930 5.794 -3.570 1.00 93.62 371 CYS A CA 1
ATOM 2888 C C . CYS A 1 371 ? -11.138 6.084 -4.460 1.00 93.62 371 CYS A C 1
ATOM 2890 O O . CYS A 1 371 ? -11.339 7.243 -4.831 1.00 93.62 371 CYS A O 1
ATOM 2892 N N . GLY A 1 3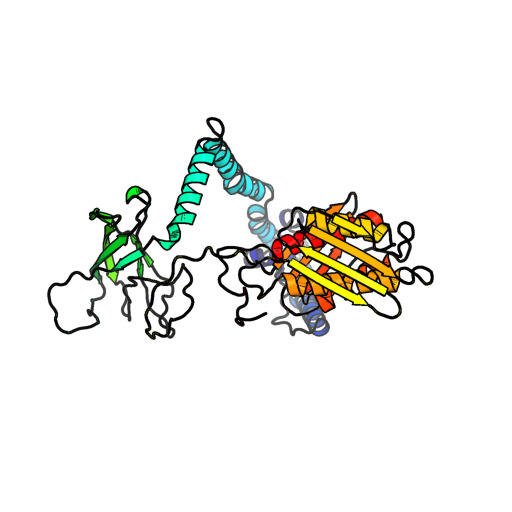72 ? -11.883 5.054 -4.852 1.00 92.44 372 GLY A N 1
ATOM 2893 C CA . GLY A 1 372 ? -13.001 5.168 -5.790 1.00 92.44 372 GLY A CA 1
ATOM 2894 C C . GLY A 1 372 ? -12.588 5.439 -7.241 1.00 92.44 372 GLY A C 1
ATOM 2895 O O . GLY A 1 372 ? -13.454 5.710 -8.068 1.00 92.44 372 GLY A O 1
ATOM 2896 N N . ARG A 1 373 ? -11.290 5.392 -7.575 1.00 95.00 373 ARG A N 1
ATOM 2897 C CA . ARG A 1 373 ? -10.778 5.623 -8.935 1.00 95.00 373 ARG A CA 1
ATOM 2898 C C . ARG A 1 373 ? -10.094 4.358 -9.451 1.00 95.00 373 ARG A C 1
ATOM 2900 O O . ARG A 1 373 ? -8.976 4.077 -9.010 1.00 95.00 373 ARG A O 1
ATOM 2907 N N . PRO A 1 374 ? -10.748 3.607 -10.351 1.00 96.88 374 PRO A N 1
ATOM 2908 C CA . PRO A 1 374 ? -10.169 2.399 -10.908 1.00 96.88 374 PRO A CA 1
ATOM 2909 C C . PRO A 1 374 ? -8.995 2.762 -11.818 1.00 96.88 374 PRO A C 1
ATOM 2911 O O . PRO A 1 374 ? -9.139 3.553 -12.751 1.00 96.88 374 PRO A O 1
ATOM 2914 N N . TYR A 1 375 ? -7.827 2.206 -11.519 1.00 98.31 375 TYR A N 1
ATOM 2915 C CA . TYR A 1 375 ? -6.649 2.305 -12.374 1.00 98.31 375 TYR A CA 1
ATOM 2916 C C . TYR A 1 375 ? -5.686 1.161 -12.066 1.00 98.31 375 TYR A C 1
ATOM 2918 O O . TYR A 1 375 ? -5.374 0.934 -10.897 1.00 98.31 375 TYR A O 1
ATOM 2926 N N . LEU A 1 376 ? -5.222 0.455 -13.098 1.00 98.56 376 LEU A N 1
ATOM 2927 C CA . LEU A 1 376 ? -4.210 -0.590 -12.982 1.00 98.56 376 LEU A CA 1
ATOM 2928 C C . LEU A 1 376 ? -2.950 -0.145 -13.726 1.00 98.56 376 LEU A C 1
ATOM 2930 O O . LEU A 1 376 ? -2.995 0.118 -14.925 1.00 98.56 376 LEU A O 1
ATOM 2934 N N . TYR A 1 377 ? -1.830 -0.075 -13.014 1.00 98.50 377 TYR A N 1
ATOM 2935 C CA . TYR A 1 377 ? -0.501 -0.088 -13.616 1.00 98.50 377 TYR A CA 1
ATOM 2936 C C . TYR A 1 377 ? 0.086 -1.482 -13.433 1.00 98.50 377 TYR A C 1
ATOM 2938 O O . TYR A 1 377 ? 0.222 -1.935 -12.295 1.00 98.50 377 TYR A O 1
ATOM 2946 N N . TYR A 1 378 ? 0.437 -2.144 -14.530 1.00 98.00 378 TYR A N 1
ATOM 2947 C CA . TYR A 1 378 ? 0.934 -3.513 -14.520 1.00 98.00 378 TYR A CA 1
ATOM 2948 C C . TYR A 1 378 ? 2.243 -3.594 -15.308 1.00 98.00 378 TYR A C 1
ATOM 2950 O O . TYR A 1 378 ? 2.267 -3.463 -16.528 1.00 98.00 378 TYR A O 1
ATOM 2958 N N . GLU A 1 379 ? 3.356 -3.762 -14.599 1.00 97.88 379 GLU A N 1
ATOM 2959 C CA . GLU A 1 379 ? 4.686 -3.903 -15.191 1.00 97.88 379 GLU A CA 1
ATOM 2960 C C . GLU A 1 379 ? 5.332 -5.171 -14.645 1.00 97.88 379 GLU A C 1
ATOM 2962 O O . GLU A 1 379 ? 5.703 -5.242 -13.472 1.00 97.88 379 GLU A O 1
ATOM 2967 N N . THR A 1 380 ? 5.439 -6.200 -15.484 1.00 97.44 380 THR A N 1
ATOM 2968 C CA . THR A 1 380 ? 5.969 -7.502 -15.069 1.00 97.44 380 THR A CA 1
ATOM 2969 C C . THR A 1 380 ? 6.841 -8.125 -16.161 1.00 97.44 380 THR A C 1
ATOM 2971 O O . THR A 1 380 ? 6.651 -7.822 -17.338 1.00 97.44 380 THR A O 1
ATOM 2974 N N . PRO A 1 381 ? 7.781 -9.025 -15.812 1.00 96.06 381 PRO A N 1
ATOM 2975 C CA . PRO A 1 381 ? 8.560 -9.785 -16.776 1.00 96.06 381 PRO A CA 1
ATOM 2976 C C . PRO A 1 381 ? 7.833 -11.080 -17.177 1.00 96.06 381 PRO A C 1
ATOM 2978 O O . PRO A 1 381 ? 8.469 -11.993 -17.706 1.00 96.06 381 PRO A O 1
ATOM 2981 N N . LEU A 1 382 ? 6.529 -11.205 -16.875 1.00 94.06 382 LEU A N 1
ATOM 2982 C CA . LEU A 1 382 ? 5.742 -12.351 -17.311 1.00 94.06 382 LEU A CA 1
ATOM 2983 C C . LEU A 1 382 ? 5.737 -12.405 -18.833 1.00 94.06 382 LEU A C 1
ATOM 2985 O O . LEU A 1 382 ? 5.575 -11.403 -19.523 1.00 94.06 382 LEU A O 1
ATOM 2989 N N . VAL A 1 383 ? 5.923 -13.612 -19.341 1.00 91.31 383 VAL A N 1
ATOM 2990 C CA . VAL A 1 383 ? 5.826 -13.913 -20.763 1.00 91.31 383 VAL A CA 1
ATOM 2991 C C . VAL A 1 383 ? 4.563 -14.727 -20.989 1.00 91.31 383 VAL A C 1
ATOM 2993 O O . VAL A 1 383 ? 4.183 -15.523 -20.125 1.00 91.31 383 VAL A O 1
ATOM 2996 N N . THR A 1 384 ? 3.936 -14.560 -22.150 1.00 92.19 384 THR A N 1
ATOM 2997 C CA . THR A 1 384 ? 2.791 -15.379 -22.555 1.00 92.19 384 THR A CA 1
ATOM 2998 C C . THR A 1 384 ? 3.157 -16.862 -22.493 1.00 92.19 384 THR A C 1
ATOM 3000 O O . THR A 1 384 ? 4.203 -17.288 -22.995 1.00 92.19 384 THR A O 1
ATOM 3003 N N . GLY A 1 385 ? 2.302 -17.654 -21.858 1.00 92.81 385 GLY A N 1
ATOM 3004 C CA . GLY A 1 385 ? 2.499 -19.084 -21.664 1.00 92.81 385 GLY A CA 1
ATOM 3005 C C . GLY A 1 385 ? 1.570 -19.620 -20.585 1.00 92.81 385 GLY A C 1
ATOM 3006 O O . GLY A 1 385 ? 0.649 -18.932 -20.159 1.00 92.81 385 GLY A O 1
ATOM 3007 N N . LYS A 1 386 ? 1.824 -20.849 -20.131 1.00 93.38 386 LYS A N 1
ATOM 3008 C CA . LYS A 1 386 ? 1.024 -21.491 -19.085 1.00 93.38 386 LYS A CA 1
ATOM 3009 C C . LYS A 1 386 ? 1.827 -21.773 -17.821 1.00 93.38 386 LYS A C 1
ATOM 3011 O O . LYS A 1 386 ? 2.998 -22.153 -17.888 1.00 93.38 386 LYS A O 1
ATOM 3016 N N . VAL A 1 387 ? 1.154 -21.672 -16.679 1.00 94.69 387 VAL A N 1
ATOM 3017 C CA . VAL A 1 387 ? 1.584 -22.217 -15.388 1.00 94.69 387 VAL A CA 1
ATOM 3018 C C . VAL A 1 387 ? 0.614 -23.334 -15.010 1.00 94.69 387 VAL A C 1
ATOM 3020 O O . VAL A 1 387 ? -0.511 -23.089 -14.579 1.00 94.69 387 VAL A O 1
ATOM 3023 N N . GLY A 1 388 ? 1.026 -24.582 -15.244 1.00 91.06 388 GLY A N 1
ATOM 3024 C CA . GLY A 1 388 ? 0.077 -25.698 -15.276 1.00 91.06 388 GLY A CA 1
ATOM 3025 C C . GLY A 1 388 ? -0.882 -25.525 -16.455 1.00 91.06 388 GLY A C 1
ATOM 3026 O O . GLY A 1 388 ? -0.425 -25.423 -17.591 1.00 91.06 388 GLY A O 1
ATOM 3027 N N . ASP A 1 389 ? -2.182 -25.440 -16.176 1.00 89.00 389 ASP A N 1
ATOM 3028 C CA . ASP A 1 389 ? -3.222 -25.201 -17.188 1.00 89.00 389 ASP A CA 1
ATOM 3029 C C . ASP A 1 389 ? -3.659 -23.726 -17.287 1.00 89.00 389 ASP A C 1
ATOM 3031 O O . ASP A 1 389 ? -4.423 -23.369 -18.183 1.00 89.00 389 ASP A O 1
ATOM 3035 N N . PHE A 1 390 ? -3.150 -22.859 -16.407 1.00 96.75 390 PHE A N 1
ATOM 3036 C CA . PHE A 1 390 ? -3.512 -21.443 -16.334 1.00 96.75 390 PHE A CA 1
ATOM 3037 C C . PHE A 1 390 ? -2.658 -20.590 -17.272 1.00 96.75 390 PHE A C 1
ATOM 3039 O O . PHE A 1 390 ? -1.430 -20.619 -17.176 1.00 96.75 390 PHE A O 1
ATOM 3046 N N . ASP A 1 391 ? -3.292 -19.823 -18.157 1.00 97.38 391 ASP A N 1
ATOM 3047 C CA . ASP A 1 391 ? -2.608 -18.879 -19.043 1.00 97.38 391 ASP A CA 1
ATOM 3048 C C . ASP A 1 391 ? -2.124 -17.658 -18.243 1.00 97.38 391 ASP A C 1
ATOM 3050 O O . ASP A 1 391 ? -2.892 -17.007 -17.538 1.00 97.38 391 ASP A O 1
ATOM 3054 N N . SER A 1 392 ? -0.827 -17.356 -18.314 1.00 96.12 392 SER A N 1
ATOM 3055 C CA . SER A 1 392 ? -0.173 -16.370 -17.443 1.00 96.12 392 SER A CA 1
ATOM 3056 C C . SER A 1 392 ? -0.736 -14.953 -17.588 1.00 96.12 392 SER A C 1
ATOM 3058 O O . SER A 1 392 ? -0.779 -14.210 -16.602 1.00 96.12 392 SER A O 1
ATOM 3060 N N . GLU A 1 393 ? -1.218 -14.610 -18.784 1.00 95.25 393 GLU A N 1
ATOM 3061 C CA . GLU A 1 393 ? -1.886 -13.346 -19.119 1.00 95.25 393 GLU A CA 1
ATOM 3062 C C . GLU A 1 393 ? -3.182 -13.114 -18.331 1.00 95.25 393 GLU A C 1
ATOM 3064 O O . GLU A 1 393 ? -3.496 -11.974 -17.992 1.00 95.25 393 GLU A O 1
ATOM 3069 N N . LEU A 1 394 ? -3.865 -14.181 -17.901 1.00 98.00 394 LEU A N 1
ATOM 3070 C CA . LEU A 1 394 ? -5.083 -14.073 -17.091 1.00 98.00 394 LEU A CA 1
ATOM 3071 C C . LEU A 1 394 ? -4.828 -13.460 -15.707 1.00 98.00 394 LEU A C 1
ATOM 3073 O O . LEU A 1 394 ? -5.764 -13.025 -15.039 1.00 98.00 394 LEU A O 1
ATOM 3077 N N . THR A 1 395 ? -3.566 -13.388 -15.269 1.00 98.44 395 THR A N 1
ATOM 3078 C CA . THR A 1 395 ? -3.191 -12.650 -14.054 1.00 98.44 395 THR A CA 1
ATOM 3079 C C . THR A 1 395 ? -3.522 -11.163 -14.188 1.00 98.44 395 THR A C 1
ATOM 3081 O O . THR A 1 395 ? -4.039 -10.566 -13.247 1.00 98.44 395 THR A O 1
ATOM 3084 N N . GLU A 1 396 ? -3.228 -10.559 -15.342 1.00 98.44 396 GLU A N 1
ATOM 3085 C CA . GLU A 1 396 ? -3.507 -9.141 -15.591 1.00 98.44 396 GLU A CA 1
ATOM 3086 C C . GLU A 1 396 ? -5.016 -8.906 -15.730 1.00 98.44 396 GLU A C 1
ATOM 3088 O O . GLU A 1 396 ? -5.556 -8.013 -15.076 1.00 98.44 396 GLU A O 1
ATOM 3093 N N . GLU A 1 397 ? -5.714 -9.780 -16.462 1.00 98.19 397 GLU A N 1
ATOM 3094 C CA . GLU A 1 397 ? -7.175 -9.718 -16.631 1.00 98.19 397 GLU A CA 1
ATOM 3095 C C . GLU A 1 397 ? -7.929 -9.846 -15.300 1.00 98.19 397 GLU A C 1
ATOM 3097 O O . GLU A 1 397 ? -8.855 -9.079 -15.019 1.00 98.19 397 GLU A O 1
ATOM 3102 N N . PHE A 1 398 ? -7.475 -10.734 -14.407 1.00 98.81 398 PHE A N 1
ATOM 3103 C CA . PHE A 1 398 ? -7.999 -10.827 -13.043 1.00 98.81 398 PHE A CA 1
ATOM 3104 C C . PHE A 1 398 ? -7.927 -9.477 -12.313 1.00 98.81 398 PHE A C 1
ATOM 3106 O O . PHE A 1 398 ? -8.907 -9.033 -11.700 1.00 98.81 398 PHE A O 1
ATOM 3113 N N . PHE A 1 399 ? -6.772 -8.803 -12.372 1.00 98.81 399 PHE A N 1
ATOM 3114 C CA . PHE A 1 399 ? -6.586 -7.524 -11.689 1.00 98.81 399 PHE A CA 1
ATOM 3115 C C . PHE A 1 399 ? -7.312 -6.371 -12.384 1.00 98.81 399 PHE A C 1
ATOM 3117 O O . PHE A 1 399 ? -7.763 -5.465 -11.682 1.00 98.81 399 PHE A O 1
ATOM 3124 N N . HIS A 1 400 ? -7.508 -6.414 -13.705 1.00 98.44 400 HIS A N 1
ATOM 3125 C CA . HIS A 1 400 ? -8.406 -5.491 -14.401 1.00 98.44 400 HIS A CA 1
ATOM 3126 C C . HIS A 1 400 ? -9.844 -5.634 -13.899 1.00 98.44 400 HIS A C 1
ATOM 3128 O O . HIS A 1 400 ? -10.448 -4.638 -13.482 1.00 98.44 400 HIS A O 1
ATOM 3134 N N . GLY A 1 401 ? -10.364 -6.865 -13.854 1.00 98.00 401 GLY A N 1
ATOM 3135 C CA . GLY A 1 401 ? -11.685 -7.169 -13.303 1.00 98.00 401 GLY A CA 1
ATOM 3136 C C . GLY A 1 401 ? -11.837 -6.664 -11.866 1.00 98.00 401 GLY A C 1
ATOM 3137 O O . GLY A 1 401 ? -12.796 -5.950 -11.554 1.00 98.00 401 GLY A O 1
ATOM 3138 N N . PHE A 1 402 ? -10.847 -6.946 -11.013 1.00 98.81 402 PHE A N 1
ATOM 3139 C CA . PHE A 1 402 ? -10.811 -6.500 -9.619 1.00 98.81 402 PHE A CA 1
ATOM 3140 C C . PHE A 1 402 ? -10.808 -4.975 -9.480 1.00 98.81 402 PHE A C 1
ATOM 3142 O O . PHE A 1 402 ? -11.682 -4.420 -8.814 1.00 98.81 402 PHE A O 1
ATOM 3149 N N . VAL A 1 403 ? -9.851 -4.286 -10.109 1.00 98.25 403 VAL A N 1
ATOM 3150 C CA . VAL A 1 403 ? -9.646 -2.833 -9.984 1.00 98.25 403 VAL A CA 1
ATOM 3151 C C . VAL A 1 403 ? -10.864 -2.045 -10.449 1.00 98.25 403 VAL A C 1
ATOM 3153 O O . VAL A 1 403 ? -11.294 -1.107 -9.769 1.00 98.25 403 VAL A O 1
ATOM 3156 N N . ASN A 1 404 ? -11.438 -2.441 -11.588 1.00 97.00 404 ASN A N 1
ATOM 3157 C CA . ASN A 1 404 ? -12.577 -1.754 -12.190 1.00 97.00 404 ASN A CA 1
ATOM 3158 C C . ASN A 1 404 ? -13.817 -1.779 -11.288 1.00 97.00 404 ASN A C 1
ATOM 3160 O O . ASN A 1 404 ? -14.614 -0.842 -11.319 1.00 97.00 404 ASN A O 1
ATOM 3164 N N . HIS A 1 405 ? -13.953 -2.809 -10.451 1.00 98.06 405 HIS A N 1
ATOM 3165 C CA . HIS A 1 405 ? -15.128 -3.007 -9.605 1.00 98.06 405 HIS A CA 1
ATOM 3166 C C . HIS A 1 405 ? -14.888 -2.718 -8.120 1.00 98.06 405 HIS A C 1
ATOM 3168 O O . HIS A 1 405 ? -15.843 -2.449 -7.395 1.00 98.06 405 HIS A O 1
ATOM 3174 N N . SER A 1 406 ? -13.636 -2.711 -7.662 1.00 97.31 406 SER A N 1
ATOM 3175 C CA . SER A 1 406 ? -13.273 -2.272 -6.311 1.00 97.31 406 SER A CA 1
ATOM 3176 C C . SER A 1 406 ? -13.171 -0.750 -6.189 1.00 97.31 406 SER A C 1
ATOM 3178 O O . SER A 1 406 ? -13.323 -0.197 -5.097 1.00 97.31 406 SER A O 1
ATOM 3180 N N . GLY A 1 407 ? -12.897 -0.057 -7.300 1.00 94.00 407 GLY A N 1
ATOM 3181 C CA . GLY A 1 407 ? -12.582 1.370 -7.298 1.00 94.00 407 GLY A CA 1
ATOM 3182 C C . GLY A 1 407 ? -11.216 1.671 -6.676 1.00 94.00 407 GLY A C 1
ATOM 3183 O O . GLY A 1 407 ? -11.030 2.733 -6.079 1.00 94.00 407 GLY A O 1
ATOM 3184 N N . THR A 1 408 ? -10.260 0.747 -6.765 1.00 97.12 408 THR A N 1
ATOM 3185 C CA . THR A 1 408 ? -8.890 0.958 -6.277 1.00 97.12 408 THR A CA 1
ATOM 3186 C C . THR A 1 408 ? -7.974 1.452 -7.388 1.00 97.12 408 THR A C 1
ATOM 3188 O O . THR A 1 408 ? -8.068 0.987 -8.517 1.00 97.12 408 THR A O 1
ATOM 3191 N N . THR A 1 409 ? -7.016 2.312 -7.064 1.00 98.56 409 THR A N 1
ATOM 3192 C CA . THR A 1 409 ? -5.823 2.487 -7.900 1.00 98.56 409 THR A CA 1
ATOM 3193 C C . THR A 1 409 ? -4.780 1.477 -7.430 1.00 98.56 409 THR A C 1
ATOM 3195 O O . THR A 1 409 ? -4.443 1.467 -6.248 1.00 98.56 409 THR A O 1
ATOM 3198 N N . LEU A 1 410 ? -4.301 0.614 -8.323 1.00 98.75 410 LEU A N 1
ATOM 3199 C CA . LEU A 1 410 ? -3.382 -0.484 -8.031 1.00 98.75 410 LEU A CA 1
ATOM 3200 C C . LEU A 1 410 ? -2.185 -0.427 -8.979 1.00 98.75 410 LEU A C 1
ATOM 3202 O O . LEU A 1 410 ? -2.340 -0.397 -10.196 1.00 98.75 410 LEU A O 1
ATOM 3206 N N . HIS A 1 411 ? -0.986 -0.423 -8.413 1.00 98.81 411 HIS A N 1
ATOM 3207 C CA . HIS A 1 411 ? 0.267 -0.535 -9.142 1.00 98.81 411 HIS A CA 1
ATOM 3208 C C . HIS A 1 411 ? 0.931 -1.857 -8.773 1.00 98.81 411 HIS A C 1
ATOM 3210 O O . HIS A 1 411 ? 1.241 -2.091 -7.605 1.00 98.81 411 HIS A O 1
ATOM 3216 N N . ILE A 1 412 ? 1.171 -2.700 -9.771 1.00 98.81 412 ILE A N 1
ATOM 3217 C CA . ILE A 1 412 ? 1.920 -3.948 -9.667 1.00 98.81 412 ILE A CA 1
ATOM 3218 C C . ILE A 1 412 ? 3.193 -3.770 -10.491 1.00 98.81 412 ILE A C 1
ATOM 3220 O O . ILE A 1 412 ? 3.133 -3.599 -11.706 1.00 98.81 412 ILE A O 1
ATOM 3224 N N . ASN A 1 413 ? 4.346 -3.793 -9.823 1.00 98.44 413 ASN A N 1
ATOM 3225 C CA . ASN A 1 413 ? 5.652 -3.737 -10.466 1.00 98.44 413 ASN A CA 1
ATOM 3226 C C . ASN A 1 413 ? 6.501 -4.930 -10.020 1.00 98.44 413 ASN A C 1
ATOM 3228 O O . ASN A 1 413 ? 6.804 -5.090 -8.835 1.00 98.44 413 ASN A O 1
ATOM 3232 N N . VAL A 1 414 ? 6.899 -5.762 -10.972 1.00 98.38 414 VAL A N 1
ATOM 3233 C CA . VAL A 1 414 ? 7.816 -6.879 -10.761 1.00 98.38 414 VAL A CA 1
ATOM 3234 C C . VAL A 1 414 ? 9.114 -6.542 -11.496 1.00 98.38 414 VAL A C 1
ATOM 3236 O O . VAL A 1 414 ? 9.225 -6.808 -12.688 1.00 98.38 414 VAL A O 1
ATOM 3239 N N . PRO A 1 415 ? 10.124 -5.950 -10.834 1.00 96.31 415 PRO A N 1
ATOM 3240 C CA . PRO A 1 415 ? 11.347 -5.532 -11.521 1.00 96.31 415 PRO A CA 1
ATOM 3241 C C . PRO A 1 415 ? 12.162 -6.705 -12.080 1.00 96.31 415 PRO A C 1
ATOM 3243 O O . PRO A 1 415 ? 12.952 -6.520 -13.004 1.00 96.31 415 PRO A O 1
ATOM 3246 N N . TYR A 1 416 ? 12.029 -7.898 -11.494 1.00 96.81 416 TYR A N 1
ATOM 3247 C CA . TYR A 1 416 ? 12.724 -9.100 -11.942 1.00 96.81 416 TYR A CA 1
ATOM 3248 C C . TYR A 1 416 ? 12.058 -10.379 -11.421 1.00 96.81 416 TYR A C 1
ATOM 3250 O O . TYR A 1 416 ? 11.403 -10.394 -10.377 1.00 96.81 416 TYR A O 1
ATOM 3258 N N . GLY A 1 417 ? 12.279 -11.458 -12.165 1.00 96.56 417 GLY A N 1
ATOM 3259 C CA . GLY A 1 417 ? 11.811 -12.813 -11.900 1.00 96.56 417 GLY A CA 1
ATOM 3260 C C . GLY A 1 417 ? 11.983 -13.656 -13.159 1.00 96.56 417 GLY A C 1
ATOM 3261 O O . GLY A 1 417 ? 11.993 -13.108 -14.262 1.00 96.56 417 GLY A O 1
ATOM 3262 N N . THR A 1 418 ? 12.173 -14.967 -13.018 1.00 94.44 418 THR A N 1
ATOM 3263 C CA . THR A 1 418 ? 12.344 -15.861 -14.183 1.00 94.44 418 THR A CA 1
ATOM 3264 C C . THR A 1 418 ? 11.351 -17.010 -14.191 1.00 94.44 418 THR A C 1
ATOM 3266 O O . THR A 1 418 ? 11.009 -17.511 -15.261 1.00 94.44 418 THR A O 1
ATOM 3269 N N . ASN A 1 419 ? 10.851 -17.416 -13.025 1.00 96.81 419 ASN A N 1
ATOM 3270 C CA . ASN A 1 419 ? 9.804 -18.413 -12.921 1.00 96.81 419 ASN A CA 1
ATOM 3271 C C . ASN A 1 419 ? 8.423 -17.739 -12.853 1.00 96.81 419 ASN A C 1
ATOM 3273 O O . ASN A 1 419 ? 8.137 -16.978 -11.931 1.00 96.81 419 ASN A O 1
ATOM 3277 N N . GLN A 1 420 ? 7.545 -18.058 -13.810 1.00 97.31 420 GLN A N 1
ATOM 3278 C CA . GLN A 1 420 ? 6.201 -17.471 -13.900 1.00 97.31 420 GLN A CA 1
ATOM 3279 C C . GLN A 1 420 ? 5.337 -17.754 -12.664 1.00 97.31 420 GLN A C 1
ATOM 3281 O O . GLN A 1 420 ? 4.642 -16.856 -12.197 1.00 97.31 420 GLN A O 1
ATOM 3286 N N . HIS A 1 421 ? 5.432 -18.957 -12.080 1.00 98.12 421 HIS A N 1
ATOM 3287 C CA . HIS A 1 421 ? 4.752 -19.284 -10.822 1.00 98.12 421 HIS A CA 1
ATOM 3288 C C . HIS A 1 421 ? 5.221 -18.340 -9.717 1.00 98.12 421 HIS A C 1
ATOM 3290 O O . HIS A 1 421 ? 4.399 -17.722 -9.049 1.00 98.12 421 HIS A O 1
ATOM 3296 N N . HIS A 1 422 ? 6.538 -18.195 -9.537 1.00 98.44 422 HIS A N 1
ATOM 3297 C CA . HIS A 1 422 ? 7.091 -17.347 -8.478 1.00 98.44 422 HIS A CA 1
ATOM 3298 C C . HIS A 1 422 ? 6.679 -15.881 -8.642 1.00 98.44 422 HIS A C 1
ATOM 3300 O O . HIS A 1 422 ? 6.368 -15.227 -7.647 1.00 98.44 422 HIS A O 1
ATOM 3306 N N . ILE A 1 423 ? 6.642 -15.380 -9.880 1.00 98.56 423 ILE A N 1
ATOM 3307 C CA . ILE A 1 423 ? 6.192 -14.020 -10.183 1.00 98.56 423 ILE A CA 1
ATOM 3308 C C . ILE A 1 423 ? 4.725 -13.835 -9.779 1.00 98.56 423 ILE A C 1
ATOM 3310 O O . ILE A 1 423 ? 4.431 -12.941 -8.985 1.00 98.56 423 ILE A O 1
ATOM 3314 N N . ILE A 1 424 ? 3.817 -14.680 -10.280 1.00 98.69 424 ILE A N 1
ATOM 3315 C CA . ILE A 1 424 ? 2.374 -14.542 -10.018 1.00 98.69 424 ILE A CA 1
ATOM 3316 C C . ILE A 1 424 ? 2.090 -14.709 -8.520 1.00 98.69 424 ILE A C 1
ATOM 3318 O O . ILE A 1 424 ? 1.378 -13.903 -7.921 1.00 98.69 424 ILE A O 1
ATOM 3322 N N . GLU A 1 425 ? 2.733 -15.682 -7.875 1.00 98.75 425 GLU A N 1
ATOM 3323 C CA . GLU A 1 425 ? 2.586 -15.902 -6.441 1.00 98.75 425 GLU A CA 1
ATOM 3324 C C . GLU A 1 425 ? 3.070 -14.699 -5.614 1.00 98.75 425 GLU A C 1
ATOM 3326 O O . GLU A 1 425 ? 2.406 -14.288 -4.656 1.00 98.75 425 GLU A O 1
ATOM 3331 N N . ALA A 1 426 ? 4.203 -14.091 -5.987 1.00 98.69 426 ALA A N 1
ATOM 3332 C CA . ALA A 1 426 ? 4.688 -12.875 -5.341 1.00 98.69 426 ALA A CA 1
ATOM 3333 C C . ALA A 1 426 ? 3.687 -11.718 -5.488 1.00 98.69 426 ALA A C 1
ATOM 3335 O O . ALA A 1 426 ? 3.442 -11.012 -4.507 1.00 98.69 426 ALA A O 1
ATOM 3336 N N . ILE A 1 427 ? 3.081 -11.554 -6.673 1.00 98.81 427 ILE A N 1
ATOM 3337 C CA . ILE A 1 427 ? 2.060 -10.531 -6.942 1.00 98.81 427 ILE A CA 1
ATOM 3338 C C . ILE A 1 427 ? 0.863 -10.720 -6.007 1.00 98.81 427 ILE A C 1
ATOM 3340 O O . ILE A 1 427 ? 0.549 -9.807 -5.244 1.00 98.81 427 ILE A O 1
ATOM 3344 N N . PHE A 1 428 ? 0.227 -11.897 -5.997 1.00 98.88 428 PHE A N 1
ATOM 3345 C CA . PHE A 1 428 ? -0.974 -12.131 -5.182 1.00 98.88 428 PHE A CA 1
ATOM 3346 C C . PHE A 1 428 ? -0.716 -11.924 -3.687 1.00 98.88 428 PHE A C 1
ATOM 3348 O O . PHE A 1 428 ? -1.511 -11.273 -3.002 1.00 98.88 428 PHE A O 1
ATOM 3355 N N . LYS A 1 429 ? 0.429 -12.392 -3.171 1.00 98.75 429 LYS A N 1
ATOM 3356 C CA . LYS A 1 429 ? 0.804 -12.154 -1.770 1.00 98.75 429 LYS A CA 1
ATOM 3357 C C . LYS A 1 429 ? 1.038 -10.665 -1.485 1.00 98.75 429 LYS A C 1
ATOM 3359 O O . LYS A 1 429 ? 0.654 -10.186 -0.414 1.00 98.75 429 LYS A O 1
ATOM 3364 N N . ALA A 1 430 ? 1.687 -9.939 -2.400 1.00 98.69 430 ALA A N 1
ATOM 3365 C CA . ALA A 1 430 ? 1.983 -8.519 -2.228 1.00 98.69 430 ALA A CA 1
ATOM 3366 C C . ALA A 1 430 ? 0.701 -7.678 -2.269 1.00 98.69 430 ALA A C 1
ATOM 3368 O O . ALA A 1 430 ? 0.507 -6.843 -1.385 1.00 98.69 430 ALA A O 1
ATOM 3369 N N . VAL A 1 431 ? -0.212 -7.963 -3.207 1.00 98.88 431 VAL A N 1
ATOM 3370 C CA . VAL A 1 431 ? -1.536 -7.326 -3.272 1.00 98.88 431 VAL A CA 1
ATOM 3371 C C . VAL A 1 431 ? -2.327 -7.600 -1.999 1.00 98.88 431 VAL A C 1
ATOM 3373 O O . VAL A 1 431 ? -2.851 -6.662 -1.405 1.00 98.88 431 VAL A O 1
ATOM 3376 N N . ALA A 1 432 ? -2.355 -8.843 -1.517 1.00 98.69 432 ALA A N 1
ATOM 3377 C CA . ALA A 1 432 ? -3.055 -9.184 -0.283 1.00 98.69 432 ALA A CA 1
ATOM 3378 C C . ALA A 1 432 ? -2.534 -8.403 0.932 1.00 98.69 432 ALA A C 1
ATOM 3380 O O . ALA A 1 432 ? -3.316 -7.885 1.729 1.00 98.69 432 ALA A O 1
ATOM 3381 N N . LYS A 1 433 ? -1.208 -8.273 1.065 1.00 98.56 433 LYS A N 1
ATOM 3382 C CA . LYS A 1 433 ? -0.586 -7.501 2.150 1.00 98.56 433 LYS A CA 1
ATOM 3383 C C . LYS A 1 433 ? -0.815 -6.001 2.020 1.00 98.56 433 LYS A C 1
ATOM 3385 O O . LYS A 1 433 ? -1.134 -5.363 3.021 1.00 98.56 433 LYS A O 1
ATOM 3390 N N . ALA A 1 434 ? -0.670 -5.443 0.821 1.00 98.69 434 ALA A N 1
ATOM 3391 C CA . ALA A 1 434 ? -0.939 -4.032 0.575 1.00 98.69 434 ALA A CA 1
ATOM 3392 C C . ALA A 1 434 ? -2.411 -3.708 0.864 1.00 98.69 434 ALA A C 1
ATOM 3394 O O . ALA A 1 434 ? -2.697 -2.760 1.592 1.00 98.69 434 ALA A O 1
ATOM 3395 N N . LEU A 1 435 ? -3.340 -4.543 0.393 1.00 98.62 435 LEU A N 1
ATOM 3396 C CA . LEU A 1 435 ? -4.761 -4.373 0.661 1.00 98.62 435 LEU A CA 1
ATOM 3397 C C . LEU A 1 435 ? -5.071 -4.480 2.156 1.00 98.62 435 LEU A C 1
ATOM 3399 O O . LEU A 1 435 ? -5.779 -3.624 2.670 1.00 98.62 435 LEU A O 1
ATOM 3403 N N . HIS A 1 436 ? -4.483 -5.452 2.864 1.00 97.94 436 HIS A N 1
ATOM 3404 C CA . HIS A 1 436 ? -4.628 -5.574 4.317 1.00 97.94 436 HIS A CA 1
ATOM 3405 C C . HIS A 1 436 ? -4.250 -4.281 5.037 1.00 97.94 436 HIS A C 1
ATOM 3407 O O . HIS A 1 436 ? -4.991 -3.814 5.894 1.00 97.94 436 HIS A O 1
ATOM 3413 N N . ILE A 1 437 ? -3.101 -3.695 4.685 1.00 98.12 437 ILE A N 1
ATOM 3414 C CA . ILE A 1 437 ? -2.648 -2.421 5.254 1.00 98.12 437 ILE A CA 1
ATOM 3415 C C . ILE A 1 437 ? -3.668 -1.325 4.932 1.00 98.12 437 ILE A C 1
ATOM 3417 O O . ILE A 1 437 ? -4.167 -0.676 5.845 1.00 98.12 437 ILE A O 1
ATOM 3421 N N . ALA A 1 438 ? -4.057 -1.181 3.664 1.00 97.94 438 ALA A N 1
ATOM 3422 C CA . ALA A 1 438 ? -4.994 -0.150 3.228 1.00 97.94 438 ALA A CA 1
ATOM 3423 C C . ALA A 1 438 ? -6.359 -0.227 3.934 1.00 97.94 438 ALA A C 1
ATOM 3425 O O . ALA A 1 438 ? -6.955 0.807 4.240 1.00 97.94 438 ALA A O 1
ATOM 3426 N N . THR A 1 439 ? -6.854 -1.437 4.210 1.00 96.31 439 THR A N 1
ATOM 3427 C CA . THR A 1 439 ? -8.148 -1.677 4.864 1.00 96.31 439 THR A CA 1
ATOM 3428 C C . THR A 1 439 ? -8.073 -1.744 6.384 1.00 96.31 439 THR A C 1
ATOM 3430 O O . THR A 1 439 ? -9.117 -1.876 7.030 1.00 96.31 439 THR A O 1
ATOM 3433 N N . ARG A 1 440 ? -6.891 -1.626 7.004 1.00 94.75 440 ARG A N 1
ATOM 3434 C CA . ARG A 1 440 ? -6.799 -1.539 8.466 1.00 94.75 440 ARG A CA 1
ATOM 3435 C C . ARG A 1 440 ? -7.428 -0.250 8.962 1.00 94.75 440 ARG A C 1
ATOM 3437 O O . ARG A 1 440 ? -7.208 0.815 8.394 1.00 94.75 440 ARG A O 1
ATOM 3444 N N . LEU A 1 441 ? -8.190 -0.374 10.043 1.00 91.81 441 LEU A N 1
ATOM 3445 C CA . LEU A 1 441 ? -8.654 0.779 10.795 1.00 91.81 441 LEU A CA 1
ATOM 3446 C C . LEU A 1 441 ? -7.491 1.342 11.610 1.00 91.81 441 LEU A C 1
ATOM 3448 O O . LEU A 1 441 ? -6.710 0.587 12.194 1.00 91.81 441 LEU A O 1
ATOM 3452 N N . ASP A 1 442 ? -7.390 2.662 11.639 1.00 87.62 442 ASP A N 1
ATOM 3453 C CA . ASP A 1 442 ? -6.448 3.408 12.459 1.00 87.62 442 ASP A CA 1
ATOM 3454 C C . ASP A 1 442 ? -7.243 4.427 13.268 1.00 87.62 442 ASP A C 1
ATOM 3456 O O . ASP A 1 442 ? -7.902 5.300 12.711 1.00 87.62 442 ASP A O 1
ATOM 3460 N N . GLU A 1 443 ? -7.189 4.315 14.591 1.00 82.19 443 GLU A N 1
ATOM 3461 C CA . GLU A 1 443 ? -7.996 5.131 15.507 1.00 82.19 443 GLU A CA 1
ATOM 3462 C C . GLU A 1 443 ? -7.689 6.635 15.408 1.00 82.19 443 GLU A C 1
ATOM 3464 O O . GLU A 1 443 ? -8.494 7.466 15.820 1.00 82.19 443 GLU A O 1
ATOM 3469 N N . ARG A 1 444 ? -6.545 7.009 14.815 1.00 82.69 444 ARG A N 1
ATOM 3470 C CA . ARG A 1 444 ? -6.179 8.410 14.548 1.00 82.69 444 ARG A CA 1
ATOM 3471 C C . ARG A 1 444 ? -6.915 8.997 13.339 1.00 82.69 444 ARG A C 1
ATOM 3473 O O . ARG A 1 444 ? -6.814 10.202 13.094 1.00 82.69 444 ARG A O 1
ATOM 3480 N N . ILE A 1 445 ? -7.576 8.162 12.536 1.00 82.62 445 ILE A N 1
ATOM 3481 C CA . ILE A 1 445 ? -8.309 8.557 11.334 1.00 82.62 445 ILE A CA 1
ATOM 3482 C C . ILE A 1 445 ? -9.784 8.712 11.699 1.00 82.62 445 ILE A C 1
ATOM 3484 O O . ILE A 1 445 ? -10.501 7.742 11.921 1.00 82.62 445 ILE A O 1
ATOM 3488 N N . THR A 1 446 ? -10.246 9.956 11.720 1.00 81.94 446 THR A N 1
ATOM 3489 C CA . THR A 1 446 ? -11.655 10.303 11.900 1.00 81.94 446 THR A CA 1
ATOM 3490 C C . THR A 1 446 ? -12.313 10.538 10.542 1.00 81.94 446 THR A C 1
ATOM 3492 O O . THR A 1 446 ? -11.824 11.314 9.720 1.00 81.94 446 THR A O 1
ATOM 3495 N N . GLY A 1 447 ? -13.426 9.845 10.288 1.00 87.31 447 GLY A N 1
ATOM 3496 C CA . GLY A 1 447 ? -14.096 9.876 8.988 1.00 87.31 447 GLY A CA 1
ATOM 3497 C C . GLY A 1 447 ? -13.223 9.309 7.865 1.00 87.31 447 GLY A C 1
ATOM 3498 O O . GLY A 1 447 ? -12.387 8.432 8.080 1.00 87.31 447 GLY A O 1
ATOM 3499 N N . VAL A 1 448 ? -13.429 9.793 6.645 1.00 89.44 448 VAL A N 1
ATOM 3500 C CA . VAL A 1 448 ? -12.712 9.319 5.457 1.00 89.44 448 VAL A CA 1
ATOM 3501 C C . VAL A 1 448 ? -11.346 10.003 5.338 1.00 89.44 448 VAL A C 1
ATOM 3503 O O . VAL A 1 448 ? -11.262 11.230 5.404 1.00 89.44 448 VAL A O 1
ATOM 3506 N N . LEU A 1 449 ? -10.272 9.243 5.073 1.00 91.00 449 LEU A N 1
ATOM 3507 C CA . LEU A 1 449 ? -8.919 9.788 4.872 1.00 91.00 449 LEU A CA 1
ATOM 3508 C C . LEU A 1 449 ? -8.773 10.495 3.504 1.00 91.00 449 LEU A C 1
ATOM 3510 O O . LEU A 1 449 ? -8.102 10.018 2.583 1.00 91.00 449 LEU A O 1
ATOM 3514 N N . SER A 1 450 ? -9.432 11.644 3.345 1.00 89.81 450 SER A N 1
ATOM 3515 C CA . SER A 1 450 ? -9.480 12.438 2.112 1.00 89.81 450 SER A CA 1
ATOM 3516 C C . SER A 1 450 ? -9.676 13.922 2.416 1.00 89.81 450 SER A C 1
ATOM 3518 O O . SER A 1 450 ? -10.585 14.300 3.148 1.00 89.81 450 SER A O 1
ATOM 3520 N N . THR A 1 451 ? -8.887 14.791 1.780 1.00 82.31 451 THR A N 1
ATOM 3521 C CA . THR A 1 451 ? -9.057 16.253 1.888 1.00 82.31 451 THR A CA 1
ATOM 3522 C C . THR A 1 451 ? -10.351 16.755 1.243 1.00 82.31 451 THR A C 1
ATOM 3524 O O . THR A 1 451 ? -10.810 17.843 1.568 1.00 82.31 451 THR A O 1
ATOM 3527 N N . LYS A 1 452 ? -10.970 15.964 0.353 1.00 83.88 452 LYS A N 1
ATOM 3528 C CA . LYS A 1 452 ? -12.270 16.281 -0.267 1.00 83.88 452 LYS A CA 1
ATOM 3529 C C . LYS A 1 452 ? -13.464 15.940 0.634 1.00 83.88 452 LYS A C 1
ATOM 3531 O O . LYS A 1 452 ? -14.598 16.201 0.246 1.00 83.88 452 LYS A O 1
ATOM 3536 N N . GLY A 1 453 ? -13.230 15.288 1.775 1.00 74.62 453 GLY A N 1
ATOM 3537 C CA . GLY A 1 453 ? -14.285 14.817 2.679 1.00 74.62 453 GLY A CA 1
ATOM 3538 C C . GLY A 1 453 ? -15.103 13.623 2.162 1.00 74.62 453 GLY A C 1
ATOM 3539 O O . GLY A 1 453 ? -16.069 13.239 2.807 1.00 74.62 453 GLY A O 1
ATOM 3540 N N . SER A 1 454 ? -14.744 13.037 1.011 1.00 80.88 454 SER A N 1
ATOM 3541 C CA . SER A 1 454 ? -15.402 11.862 0.407 1.00 80.88 454 SER A CA 1
ATOM 3542 C C . SER A 1 454 ? -14.435 11.047 -0.475 1.00 80.88 454 SER A C 1
ATOM 3544 O O . SER A 1 454 ? -13.371 11.563 -0.857 1.00 80.88 454 SER A O 1
ATOM 3546 N N . LEU A 1 455 ? -14.788 9.778 -0.762 1.00 79.94 455 LEU A N 1
ATOM 3547 C CA . LEU A 1 455 ? -14.029 8.808 -1.579 1.00 79.94 455 LEU A CA 1
ATOM 3548 C C . LEU A 1 455 ? -14.897 7.845 -2.386 1.00 79.94 455 LEU A C 1
ATOM 3550 O O . LEU A 1 455 ? -15.897 7.335 -1.839 1.00 79.94 455 LEU A O 1
#

Organism: Geodia barretti (NCBI:txid519541)

InterPro domains:
  IPR000807 Imidazoleglycerol-phosphate dehydratase [MF_00076] (263-455)
  IPR000807 Imidazoleglycerol-phosphate dehydratase [PF00475] (292-435)
  IPR000807 Imidazoleglycerol-phosphate dehydratase [PTHR23133] (246-455)
  IPR000807 Imidazoleglycerol-phosphate dehydratase [cd07914] (265-455)
  IPR020565 Imidazoleglycerol-phosphate dehydratase, conserved site [PS00954] (322-335)
  IPR020565 Imidazoleglycerol-phosphate dehydratase, conserved site [PS00955] (417-429)
  IPR020568 Ribosomal protein uS5 domain 2-type superfamily [SSF54211] (263-346)
  IPR020568 Ribosomal protein uS5 domain 2-type superfamily [SSF54211] (349-439)
  IPR038494 Imidazole glycerol phosphate dehydratase domain superfamily [G3DSA:3.30.230.40] (249-350)
  IPR038494 Imidazole glycerol phosphate dehydratase domain superfamily [G3DSA:3.30.230.40] (351-455)
  IPR060476 Glycogen/maltodextrin phosphorylase, C-terminal domain [PF28476] (136-227)